Protein AF-A0A699YE70-F1 (afdb_monomer_lite)

pLDDT: mean 82.13, std 14.35, range [37.75, 98.44]

Radius of gyration: 39.18 Å; chains: 1; bounding box: 111×72×88 Å

Structure (mmCIF, N/CA/C/O backbone):
data_AF-A0A699YE70-F1
#
_entry.id   AF-A0A699YE70-F1
#
loop_
_atom_site.group_PDB
_atom_site.id
_atom_site.type_symbol
_atom_site.label_atom_id
_atom_site.label_alt_id
_atom_site.label_comp_id
_atom_site.label_asym_id
_atom_site.label_entity_id
_atom_site.label_seq_id
_atom_site.pdbx_PDB_ins_code
_atom_site.Cartn_x
_atom_site.Cartn_y
_atom_site.Cartn_z
_atom_site.occupancy
_atom_site.B_iso_or_equiv
_atom_site.auth_seq_id
_atom_site.auth_comp_id
_atom_site.auth_asym_id
_atom_site.auth_atom_id
_atom_site.pdbx_PDB_model_num
ATOM 1 N N . CYS A 1 1 ? 10.194 4.998 6.316 1.00 76.06 1 CYS A N 1
ATOM 2 C CA . CYS A 1 1 ? 10.344 4.091 5.157 1.00 76.06 1 CYS A CA 1
ATOM 3 C C . CYS A 1 1 ? 9.082 3.285 4.903 1.00 76.06 1 CYS A C 1
ATOM 5 O O . CYS A 1 1 ? 8.498 3.491 3.852 1.00 76.06 1 CYS A O 1
ATOM 7 N N . LYS A 1 2 ? 8.664 2.368 5.799 1.00 87.62 2 LYS A N 1
ATOM 8 C CA . LYS A 1 2 ? 7.481 1.516 5.545 1.00 87.62 2 LYS A CA 1
ATOM 9 C C . LYS A 1 2 ? 6.298 1.712 6.504 1.00 87.62 2 LYS A C 1
ATOM 11 O O . LYS A 1 2 ? 5.206 1.235 6.221 1.00 87.62 2 LYS A O 1
ATOM 16 N N . ILE A 1 3 ? 6.497 2.424 7.616 1.00 90.00 3 ILE A N 1
ATOM 17 C CA . ILE A 1 3 ? 5.502 2.511 8.696 1.00 90.00 3 ILE A CA 1
ATOM 18 C C . ILE A 1 3 ? 4.181 3.150 8.253 1.00 90.00 3 ILE A C 1
ATOM 20 O O . ILE A 1 3 ? 3.127 2.697 8.681 1.00 90.00 3 ILE A O 1
ATOM 24 N N . SER A 1 4 ? 4.210 4.123 7.340 1.00 91.75 4 SER A N 1
ATOM 25 C CA . SER A 1 4 ? 2.994 4.717 6.773 1.00 91.75 4 SER A CA 1
ATOM 26 C C . SER A 1 4 ? 2.100 3.694 6.075 1.00 91.75 4 SER A C 1
ATOM 28 O O . SER A 1 4 ? 0.884 3.744 6.226 1.00 91.75 4 SER A O 1
ATOM 30 N N . PHE A 1 5 ? 2.682 2.729 5.364 1.00 91.38 5 PHE A N 1
ATOM 31 C CA . PHE A 1 5 ? 1.918 1.662 4.719 1.00 91.38 5 PHE A CA 1
ATOM 32 C C . PHE A 1 5 ? 1.355 0.663 5.724 1.00 91.38 5 PHE A C 1
ATOM 34 O O . PHE A 1 5 ? 0.289 0.107 5.489 1.00 91.38 5 PHE A O 1
ATOM 41 N N . TYR A 1 6 ? 2.039 0.445 6.849 1.00 92.56 6 TYR A N 1
ATOM 42 C CA . TYR A 1 6 ? 1.525 -0.412 7.919 1.00 92.56 6 TYR A CA 1
ATOM 43 C C . TYR A 1 6 ? 0.351 0.258 8.630 1.00 92.56 6 TYR A C 1
ATOM 45 O O . TYR A 1 6 ? -0.670 -0.389 8.844 1.00 92.56 6 TYR A O 1
ATOM 53 N N . VAL A 1 7 ? 0.452 1.564 8.907 1.00 95.38 7 VAL A N 1
ATOM 54 C CA . VAL A 1 7 ? -0.674 2.369 9.405 1.00 95.38 7 VAL A CA 1
ATOM 55 C C . VAL A 1 7 ? -1.854 2.267 8.436 1.00 95.38 7 VAL A C 1
ATOM 57 O O . VAL A 1 7 ? -2.940 1.877 8.852 1.00 95.38 7 VAL A O 1
ATOM 60 N N . ALA A 1 8 ? -1.631 2.533 7.145 1.00 95.19 8 ALA A N 1
ATOM 61 C CA . ALA A 1 8 ? -2.678 2.481 6.126 1.00 95.19 8 ALA A CA 1
ATOM 62 C C . ALA A 1 8 ? -3.314 1.086 6.003 1.00 95.19 8 ALA A C 1
ATOM 64 O O . ALA A 1 8 ? -4.534 0.953 6.044 1.00 95.19 8 ALA A O 1
ATOM 65 N N . GLY A 1 9 ? -2.492 0.038 5.901 1.00 95.06 9 GLY A N 1
ATOM 66 C CA . GLY A 1 9 ? -2.957 -1.334 5.721 1.00 95.06 9 GLY A CA 1
ATOM 67 C C . GLY A 1 9 ? -3.765 -1.858 6.903 1.00 95.06 9 GLY A C 1
ATOM 68 O O . GLY A 1 9 ? -4.794 -2.497 6.699 1.00 95.06 9 GLY A O 1
ATOM 69 N N . ILE A 1 10 ? -3.353 -1.552 8.138 1.00 96.44 10 ILE A N 1
ATOM 70 C CA . ILE A 1 10 ? -4.120 -1.937 9.330 1.00 96.44 10 ILE A CA 1
ATOM 71 C C . ILE A 1 10 ? -5.417 -1.117 9.396 1.00 96.44 10 ILE A C 1
ATOM 73 O O . ILE A 1 10 ? -6.496 -1.689 9.574 1.00 96.44 10 ILE A O 1
ATOM 77 N N . ALA A 1 11 ? -5.334 0.204 9.195 1.00 97.75 11 ALA A N 1
ATOM 78 C CA . ALA A 1 11 ? -6.482 1.110 9.249 1.00 97.75 11 ALA A CA 1
ATOM 79 C C . ALA A 1 11 ? -7.559 0.790 8.207 1.00 97.75 11 ALA A C 1
ATOM 81 O O . ALA A 1 11 ? -8.747 0.931 8.502 1.00 97.75 11 ALA A O 1
ATOM 82 N N . ALA A 1 12 ? -7.173 0.299 7.026 1.00 97.44 12 ALA A N 1
ATOM 83 C CA . ALA A 1 12 ? -8.105 -0.091 5.972 1.00 97.44 12 ALA A CA 1
ATOM 84 C C . ALA A 1 12 ? -9.177 -1.063 6.484 1.00 97.44 12 ALA A C 1
ATOM 86 O O . ALA A 1 12 ? -10.361 -0.871 6.210 1.00 97.44 12 ALA A O 1
ATOM 87 N N . SER A 1 13 ? -8.788 -2.053 7.296 1.00 96.94 13 SER A N 1
ATOM 88 C CA . SER A 1 13 ? -9.715 -3.048 7.854 1.00 96.94 13 SER A CA 1
ATOM 89 C C . SER A 1 13 ? -10.707 -2.482 8.879 1.00 96.94 13 SER A C 1
ATOM 91 O O . SER A 1 13 ? -11.765 -3.073 9.089 1.00 96.94 13 SER A O 1
ATOM 93 N N . TYR A 1 14 ? -10.406 -1.337 9.493 1.00 98.25 14 TYR A N 1
ATOM 94 C CA . TYR A 1 14 ? -11.328 -0.640 10.390 1.00 98.25 14 TYR A CA 1
ATOM 95 C C . TYR A 1 14 ? -12.217 0.356 9.639 1.00 98.25 14 TYR A C 1
ATOM 97 O O . TYR A 1 14 ? -13.353 0.578 10.036 1.00 98.25 14 TYR A O 1
ATOM 105 N N . ILE A 1 15 ? -11.722 0.973 8.567 1.00 98.00 15 ILE A N 1
ATOM 106 C CA . ILE A 1 15 ? -12.376 2.131 7.938 1.00 98.00 15 ILE A CA 1
ATOM 107 C C . ILE A 1 15 ? -13.206 1.749 6.707 1.00 98.00 15 ILE A C 1
ATOM 109 O O . ILE A 1 15 ? -14.295 2.293 6.507 1.00 98.00 15 ILE A O 1
ATOM 113 N N . GLN A 1 16 ? -12.705 0.835 5.872 1.00 97.12 16 GLN A N 1
ATOM 114 C CA . GLN A 1 16 ? -13.367 0.440 4.632 1.00 97.12 16 GLN A CA 1
ATOM 115 C C . GLN A 1 16 ? -14.103 -0.886 4.830 1.00 97.12 16 GLN A C 1
ATOM 117 O O . GLN A 1 16 ? -13.497 -1.956 4.895 1.00 97.12 16 GLN A O 1
ATOM 122 N N . ASN A 1 17 ? -15.423 -0.821 4.956 1.00 94.62 17 ASN A N 1
ATOM 123 C CA . ASN A 1 17 ? -16.267 -1.934 5.398 1.00 94.62 17 ASN A CA 1
ATOM 124 C C . ASN A 1 17 ? -17.318 -2.374 4.371 1.00 94.62 17 ASN A C 1
ATOM 126 O O . ASN A 1 17 ? -17.863 -3.469 4.498 1.00 94.62 17 ASN A O 1
ATOM 130 N N . ASN A 1 18 ? -17.610 -1.547 3.363 1.00 94.88 18 ASN A N 1
ATOM 131 C CA . ASN A 1 18 ? -18.699 -1.792 2.415 1.00 94.88 18 ASN A CA 1
ATOM 132 C C . ASN A 1 18 ? -18.259 -1.671 0.945 1.00 94.88 18 ASN A C 1
ATOM 134 O O . ASN A 1 18 ? -18.935 -1.083 0.106 1.00 94.88 18 ASN A O 1
ATOM 138 N N . GLY A 1 19 ? -17.083 -2.211 0.647 1.00 95.31 19 GLY A N 1
ATOM 139 C CA . GLY A 1 19 ? -16.536 -2.348 -0.694 1.00 95.31 19 GLY A CA 1
ATOM 140 C C . GLY A 1 19 ? -15.610 -1.190 -1.015 1.00 95.31 19 GLY A C 1
ATOM 141 O O . GLY A 1 19 ? -15.602 -0.177 -0.311 1.00 95.31 19 GLY A O 1
ATOM 142 N N . THR A 1 20 ? -14.853 -1.300 -2.102 1.00 95.56 20 THR A N 1
ATOM 143 C CA . THR A 1 20 ? -13.955 -0.222 -2.548 1.00 95.56 20 THR A CA 1
ATOM 144 C C . THR A 1 20 ? -14.685 1.116 -2.693 1.00 95.56 20 THR A C 1
ATOM 146 O O . THR A 1 20 ? -14.167 2.144 -2.266 1.00 95.56 20 THR A O 1
ATOM 149 N N . GLN A 1 21 ? -15.938 1.100 -3.160 1.00 95.06 21 GLN A N 1
ATOM 150 C CA . GLN A 1 21 ? -16.787 2.292 -3.300 1.00 95.06 21 GLN A CA 1
ATOM 151 C C . GLN A 1 21 ? -17.174 2.964 -1.974 1.00 95.06 21 GLN A C 1
ATOM 153 O O . GLN A 1 21 ? -17.641 4.106 -1.988 1.00 95.06 21 GLN A O 1
ATOM 158 N N . SER A 1 22 ? -17.009 2.295 -0.828 1.00 94.12 22 SER A N 1
ATOM 159 C CA . SER A 1 22 ? -17.195 2.939 0.477 1.00 94.12 22 SER A CA 1
ATOM 160 C C . SER A 1 22 ? -16.077 3.938 0.779 1.00 94.12 22 SER A C 1
ATOM 162 O O . SER A 1 22 ? -16.306 4.894 1.516 1.00 94.12 22 SER A O 1
ATOM 164 N N . GLY A 1 23 ? -14.907 3.788 0.155 1.00 94.31 23 GLY A N 1
ATOM 165 C CA . GLY A 1 23 ? -13.779 4.695 0.315 1.00 94.31 23 GLY A CA 1
ATOM 166 C C . GLY A 1 23 ? -13.020 4.499 1.630 1.00 94.31 23 GLY A C 1
ATOM 167 O O . GLY A 1 23 ? -13.593 4.165 2.668 1.00 94.31 23 GLY A O 1
ATOM 168 N N . PHE A 1 24 ? -11.706 4.712 1.562 1.00 95.62 24 PHE A N 1
ATOM 169 C CA . PHE A 1 24 ? -10.778 4.593 2.689 1.00 95.62 24 PHE A CA 1
ATOM 170 C C . PHE A 1 24 ? -10.252 5.947 3.191 1.00 95.62 24 PHE A C 1
ATOM 172 O O . PHE A 1 24 ? -10.213 6.185 4.391 1.00 95.62 24 PHE A O 1
ATOM 179 N N . TRP A 1 25 ? -9.848 6.839 2.284 1.00 94.69 25 TRP A N 1
ATOM 180 C CA . TRP A 1 25 ? -9.202 8.111 2.630 1.00 94.69 25 TRP A CA 1
ATOM 181 C C . TRP A 1 25 ? -10.166 9.182 3.142 1.00 94.69 25 TRP A C 1
ATOM 183 O O . TRP A 1 25 ? -9.886 9.837 4.148 1.00 94.69 25 TRP A O 1
ATOM 193 N N . PHE A 1 26 ? -11.303 9.342 2.466 1.00 94.69 26 PHE A N 1
ATOM 194 C CA . PHE A 1 26 ? -12.305 10.356 2.772 1.00 94.69 26 PHE A CA 1
ATOM 195 C C . PHE A 1 26 ? -13.699 9.767 2.723 1.00 94.69 26 PHE A C 1
ATOM 197 O O . PHE A 1 26 ? -13.937 8.750 2.076 1.00 94.69 26 PHE A O 1
ATOM 204 N N . ASP A 1 27 ? -14.628 10.435 3.391 1.00 95.12 27 ASP A N 1
ATOM 205 C CA . ASP A 1 27 ? -16.028 10.073 3.336 1.00 95.12 27 ASP A CA 1
ATOM 206 C C . ASP A 1 27 ? -16.628 10.580 2.012 1.00 95.12 27 ASP A C 1
ATOM 208 O O . ASP A 1 27 ? -16.791 11.798 1.848 1.00 95.12 27 ASP A O 1
ATOM 212 N N . PRO A 1 28 ? -16.931 9.684 1.050 1.00 92.69 28 PRO A N 1
ATOM 213 C CA . PRO A 1 28 ? -17.409 10.059 -0.277 1.00 92.69 28 PRO A CA 1
ATOM 214 C C . PRO A 1 28 ? -18.794 10.712 -0.253 1.00 92.69 28 PRO A C 1
ATOM 216 O O . PRO A 1 28 ? -19.180 11.301 -1.260 1.00 92.69 28 PRO A O 1
ATOM 219 N N . ASP A 1 29 ? -19.515 10.611 0.865 1.00 92.00 29 ASP A N 1
ATOM 220 C CA . ASP A 1 29 ? -20.853 11.171 1.066 1.00 92.00 29 ASP A CA 1
ATOM 221 C C . ASP A 1 29 ? -20.821 12.532 1.797 1.00 92.00 29 ASP A C 1
ATOM 223 O O . ASP A 1 29 ? -21.864 13.081 2.144 1.00 92.00 29 ASP A O 1
ATOM 227 N N . SER A 1 30 ? -19.629 13.110 2.009 1.00 88.69 30 SER A N 1
ATOM 228 C CA . SER A 1 30 ? -19.476 14.450 2.598 1.00 88.69 30 SER A CA 1
ATOM 229 C C . SER A 1 30 ? -20.045 15.548 1.692 1.00 88.69 30 SER A C 1
ATOM 231 O O . SER A 1 30 ? -19.664 15.659 0.522 1.00 88.69 30 SER A O 1
ATOM 233 N N . ASP A 1 31 ? -20.855 16.434 2.265 1.00 82.12 31 ASP A N 1
ATOM 234 C CA . ASP A 1 31 ? -21.483 17.586 1.604 1.00 82.12 31 ASP A CA 1
ATOM 235 C C . ASP A 1 31 ? -20.680 18.897 1.728 1.00 82.12 31 ASP A C 1
ATOM 237 O O . ASP A 1 31 ? -20.901 19.837 0.964 1.00 82.12 31 ASP A O 1
ATOM 241 N N . GLY A 1 32 ? -19.705 18.958 2.639 1.00 84.00 32 GLY A N 1
ATOM 242 C CA . GLY A 1 32 ? -18.845 20.128 2.838 1.00 84.00 32 GLY A CA 1
ATOM 243 C C . GLY A 1 32 ? -17.909 20.443 1.661 1.00 84.00 32 GLY A C 1
ATOM 244 O O . GLY A 1 32 ? -17.646 19.601 0.802 1.00 84.00 32 GLY A O 1
ATOM 245 N N . SER A 1 33 ? -17.338 21.655 1.651 1.00 83.94 33 SER A N 1
ATOM 246 C CA . SER A 1 33 ? -16.382 22.113 0.621 1.00 83.94 33 SER A CA 1
ATOM 247 C C . SER A 1 33 ? -15.099 21.281 0.538 1.00 83.94 33 SER A C 1
ATOM 249 O O . SER A 1 33 ? -14.391 21.350 -0.452 1.00 83.94 33 SER A O 1
ATOM 251 N N . PHE A 1 34 ? -14.785 20.495 1.563 1.00 90.06 34 PHE A N 1
ATOM 252 C CA . PHE A 1 34 ? -13.724 19.495 1.531 1.00 90.06 34 PHE A CA 1
ATOM 253 C C . PHE A 1 34 ? -14.308 18.167 1.988 1.00 90.06 34 PHE A C 1
ATOM 255 O O . PHE A 1 34 ? -15.175 18.138 2.864 1.00 90.06 34 PHE A O 1
ATOM 262 N N . MET A 1 35 ? -13.833 17.064 1.411 1.00 92.62 35 MET A N 1
ATOM 263 C CA . MET A 1 35 ? -14.271 15.749 1.860 1.00 92.62 35 MET A CA 1
ATOM 264 C C . MET A 1 35 ? -13.718 15.494 3.260 1.00 92.62 35 MET A C 1
ATOM 266 O O . MET A 1 35 ? -12.547 15.774 3.540 1.00 92.62 35 MET A O 1
ATOM 270 N N . ARG A 1 36 ? -14.559 14.968 4.151 1.00 94.50 36 ARG A N 1
ATOM 271 C CA . ARG A 1 36 ? -14.162 14.677 5.525 1.00 94.50 36 ARG A CA 1
ATOM 272 C C . ARG A 1 36 ? -13.133 13.540 5.534 1.00 94.50 36 ARG A C 1
ATOM 274 O O . ARG A 1 36 ? -13.439 12.472 5.002 1.00 94.50 36 ARG A O 1
ATOM 281 N N . PRO A 1 37 ? -11.941 13.724 6.126 1.00 95.12 37 PRO A N 1
ATOM 282 C CA . PRO A 1 37 ? -10.971 12.643 6.249 1.00 95.12 37 PRO A CA 1
ATOM 283 C C . PRO A 1 37 ? -11.511 11.478 7.086 1.00 95.12 37 PRO A C 1
ATOM 285 O O . PRO A 1 37 ? -12.115 11.682 8.137 1.00 95.12 37 PRO A O 1
ATOM 288 N N . LEU A 1 38 ? -11.274 10.247 6.632 1.00 96.81 38 LEU A N 1
ATOM 289 C CA . LEU A 1 38 ? -11.571 9.030 7.398 1.00 96.81 38 LEU A CA 1
ATOM 290 C C . LEU A 1 38 ? -10.335 8.483 8.118 1.00 96.81 38 LEU A C 1
ATOM 292 O O . LEU A 1 38 ? -10.464 7.807 9.134 1.00 96.81 38 LEU A O 1
ATOM 296 N N . VAL A 1 39 ? -9.135 8.806 7.639 1.00 95.81 39 VAL A N 1
ATOM 297 C CA . VAL A 1 39 ? -7.855 8.422 8.258 1.00 95.81 39 VAL A CA 1
ATOM 298 C C . VAL A 1 39 ? -7.287 9.537 9.150 1.00 95.81 39 VAL A C 1
ATOM 300 O O . VAL A 1 39 ? -6.106 9.877 9.079 1.00 95.81 39 VAL A O 1
ATOM 303 N N . GLY A 1 40 ? -8.146 10.125 9.984 1.00 94.38 40 GLY A N 1
ATOM 304 C CA . GLY A 1 40 ? -7.803 11.215 10.900 1.00 94.38 40 GLY A CA 1
ATOM 305 C C . GLY A 1 40 ? -8.384 11.028 12.303 1.00 94.38 40 GLY A C 1
ATOM 306 O O . GLY A 1 40 ? -8.217 9.953 12.877 1.00 94.38 40 GLY A O 1
ATOM 307 N N . ASN A 1 41 ? -9.023 12.039 12.903 1.00 96.50 41 ASN A N 1
ATOM 308 C CA . ASN A 1 41 ? -9.428 11.978 14.313 1.00 96.50 41 ASN A CA 1
ATOM 309 C C . ASN A 1 41 ? -10.695 11.153 14.551 1.00 96.50 41 ASN A C 1
ATOM 311 O O . ASN A 1 41 ? -11.814 11.664 14.590 1.00 96.50 41 ASN A O 1
ATOM 315 N N . ASN A 1 42 ? -10.504 9.853 14.756 1.00 97.44 42 ASN A N 1
ATOM 316 C CA . ASN A 1 42 ? -11.557 8.918 15.125 1.00 97.44 42 ASN A CA 1
ATOM 317 C C . ASN A 1 42 ? -11.008 7.723 15.915 1.00 97.44 42 ASN A C 1
ATOM 319 O O . ASN A 1 42 ? -9.795 7.539 16.060 1.00 97.44 42 ASN A O 1
ATOM 323 N N . GLU A 1 43 ? -11.916 6.901 16.440 1.00 98.06 43 GLU A N 1
ATOM 324 C CA . GLU A 1 43 ? -11.549 5.749 17.265 1.00 98.06 43 GLU A CA 1
ATOM 325 C C . GLU A 1 43 ? -10.763 4.685 16.484 1.00 98.06 43 GLU A C 1
ATOM 327 O O . GLU A 1 43 ? -9.845 4.094 17.042 1.00 98.06 43 GLU A O 1
ATOM 332 N N . ALA A 1 44 ? -11.025 4.503 15.183 1.00 98.19 44 ALA A N 1
ATOM 333 C CA . ALA A 1 44 ? -10.273 3.557 14.358 1.00 98.19 44 ALA A CA 1
ATOM 334 C C . ALA A 1 44 ? -8.783 3.922 14.283 1.00 98.19 44 ALA A C 1
ATOM 336 O O . ALA A 1 44 ? -7.926 3.095 14.593 1.00 98.19 44 ALA A O 1
ATOM 337 N N . MET A 1 45 ? -8.456 5.169 13.936 1.00 98.00 45 MET A N 1
ATOM 338 C CA . MET A 1 45 ? -7.061 5.616 13.864 1.00 98.00 45 MET A CA 1
ATOM 339 C C . MET A 1 45 ? -6.382 5.627 15.233 1.00 98.00 45 MET A C 1
ATOM 341 O O . MET A 1 45 ? -5.212 5.250 15.329 1.00 98.00 45 MET A O 1
ATOM 345 N N . ARG A 1 46 ? -7.111 5.975 16.304 1.00 96.81 46 ARG A N 1
ATOM 346 C CA . ARG A 1 46 ? -6.612 5.830 17.680 1.00 96.81 46 ARG A CA 1
ATOM 347 C C . ARG A 1 46 ? -6.214 4.383 17.969 1.00 96.81 46 ARG A C 1
ATOM 349 O O . ARG A 1 46 ? -5.107 4.148 18.445 1.00 96.81 46 ARG A O 1
ATOM 356 N N . THR A 1 47 ? -7.085 3.422 17.659 1.00 97.00 47 THR A N 1
ATOM 357 C CA . THR A 1 47 ? -6.826 1.990 17.861 1.00 97.00 47 THR A CA 1
ATOM 358 C C . THR A 1 47 ? -5.617 1.514 17.062 1.00 97.00 47 THR A C 1
ATOM 360 O O . THR A 1 47 ? -4.794 0.775 17.597 1.00 97.00 47 THR A O 1
ATOM 363 N N . VAL A 1 48 ? -5.457 1.960 15.812 1.00 97.19 48 VAL A N 1
ATOM 364 C CA . VAL A 1 48 ? -4.306 1.590 14.970 1.00 97.19 48 VAL A CA 1
ATOM 365 C C . VAL A 1 48 ? -2.994 2.136 15.526 1.00 97.19 48 VAL A C 1
ATOM 367 O O . VAL A 1 48 ? -2.021 1.390 15.642 1.00 97.19 48 VAL A O 1
ATOM 370 N N . LEU A 1 49 ? -2.954 3.421 15.887 1.00 96.12 49 LEU A N 1
ATOM 371 C CA . LEU A 1 49 ? -1.757 4.032 16.464 1.00 96.12 49 LEU A CA 1
ATOM 372 C C . LEU A 1 49 ? -1.405 3.391 17.811 1.00 96.12 49 LEU A C 1
ATOM 374 O O . LEU A 1 49 ? -0.237 3.078 18.039 1.00 96.12 49 LEU A O 1
ATOM 378 N N . GLN A 1 50 ? -2.402 3.119 18.659 1.00 94.62 50 GLN A N 1
ATOM 379 C CA . GLN A 1 50 ? -2.195 2.425 19.929 1.00 94.62 50 GLN A CA 1
ATOM 380 C C . GLN A 1 50 ? -1.647 1.008 19.721 1.00 94.62 50 GLN A C 1
ATOM 382 O O . GLN A 1 50 ? -0.654 0.646 20.344 1.00 94.62 50 GLN A O 1
ATOM 387 N N . LEU A 1 51 ? -2.224 0.232 18.796 1.00 94.31 51 LEU A N 1
ATOM 388 C CA . LEU A 1 51 ? -1.740 -1.110 18.466 1.00 94.31 51 LEU A CA 1
ATOM 389 C C . LEU A 1 51 ? -0.270 -1.083 18.032 1.00 94.31 51 LEU A C 1
ATOM 391 O O . LEU A 1 51 ? 0.523 -1.919 18.459 1.00 94.31 51 LEU A O 1
ATOM 395 N N . LEU A 1 52 ? 0.109 -0.124 17.187 1.00 92.38 52 LEU A N 1
ATOM 396 C CA . LEU A 1 52 ? 1.491 0.006 16.738 1.00 92.38 52 LEU A CA 1
ATOM 397 C C . LEU A 1 52 ? 2.432 0.405 17.882 1.00 92.38 52 LEU A C 1
ATOM 399 O O . LEU A 1 52 ? 3.532 -0.139 17.948 1.00 92.38 52 LEU A O 1
ATOM 403 N N . VAL A 1 53 ? 2.006 1.287 18.793 1.00 91.06 53 VAL A N 1
ATOM 404 C CA . VAL A 1 53 ? 2.753 1.627 20.018 1.00 91.06 53 VAL A CA 1
ATOM 405 C C . VAL A 1 53 ? 2.938 0.400 20.911 1.00 91.06 53 VAL A C 1
ATOM 407 O O . VAL A 1 53 ? 4.046 0.152 21.384 1.00 91.06 53 VAL A O 1
ATOM 410 N N . ASP A 1 54 ? 1.899 -0.408 21.102 1.00 91.62 54 ASP A N 1
ATOM 411 C CA . ASP A 1 54 ? 1.975 -1.622 21.918 1.00 91.62 54 ASP A CA 1
ATOM 412 C C . ASP A 1 54 ? 2.925 -2.652 21.292 1.00 91.62 54 ASP A C 1
ATOM 414 O O . ASP A 1 54 ? 3.730 -3.282 21.986 1.00 91.62 54 ASP A O 1
ATOM 418 N N . LEU A 1 55 ? 2.895 -2.775 19.961 1.00 90.12 55 LEU A N 1
ATOM 419 C CA . LEU A 1 55 ? 3.784 -3.661 19.217 1.00 90.12 55 LEU A CA 1
ATOM 420 C C . LEU A 1 55 ? 5.254 -3.226 19.279 1.00 90.12 55 LEU A C 1
ATOM 422 O O . LEU A 1 55 ? 6.116 -4.100 19.191 1.00 90.12 55 LEU A O 1
ATOM 426 N N . GLN A 1 56 ? 5.572 -1.940 19.499 1.00 87.69 56 GLN A N 1
ATOM 427 C CA . GLN A 1 56 ? 6.964 -1.475 19.643 1.00 87.69 56 GLN A CA 1
ATOM 428 C C . GLN A 1 56 ? 7.729 -2.240 20.730 1.00 87.69 56 GLN A C 1
ATOM 430 O O . GLN A 1 56 ? 8.934 -2.430 20.596 1.00 87.69 56 GLN A O 1
ATOM 435 N N . ALA A 1 57 ? 7.047 -2.726 21.774 1.00 86.94 57 ALA A N 1
ATOM 436 C CA . ALA A 1 57 ? 7.671 -3.518 22.835 1.00 86.94 57 ALA A CA 1
ATOM 437 C C . ALA A 1 57 ? 8.224 -4.875 22.353 1.00 86.94 57 ALA A C 1
ATOM 439 O O . ALA A 1 57 ? 9.071 -5.462 23.023 1.00 86.94 57 ALA A O 1
ATOM 440 N N . PHE A 1 58 ? 7.745 -5.369 21.209 1.00 88.94 58 PHE A N 1
ATOM 441 C CA . PHE A 1 58 ? 8.132 -6.651 20.616 1.00 88.94 58 PHE A CA 1
ATOM 442 C C . PHE A 1 58 ? 8.918 -6.489 19.309 1.00 88.94 58 PHE A C 1
ATOM 444 O O . PHE A 1 58 ? 9.442 -7.471 18.778 1.00 88.94 58 PHE A O 1
ATOM 451 N N . MET A 1 59 ? 8.987 -5.270 18.768 1.00 87.62 59 MET A N 1
ATOM 452 C CA . MET A 1 59 ? 9.733 -4.986 17.549 1.00 87.62 59 MET A CA 1
ATOM 453 C C . MET A 1 59 ? 11.238 -4.899 17.839 1.00 87.62 59 MET A C 1
ATOM 455 O O . MET A 1 59 ? 11.640 -4.388 18.887 1.00 87.62 59 MET A O 1
ATOM 459 N N . PRO A 1 60 ? 12.098 -5.342 16.906 1.00 87.31 60 PRO A N 1
ATOM 460 C CA . PRO A 1 60 ? 13.520 -5.028 16.964 1.00 87.31 60 PRO A CA 1
ATOM 461 C C . PRO A 1 60 ? 13.754 -3.509 17.016 1.00 87.31 60 PRO A C 1
ATOM 463 O O . PRO A 1 60 ? 13.034 -2.739 16.381 1.00 87.31 60 PRO A O 1
ATOM 466 N N . SER A 1 61 ? 14.780 -3.075 17.753 1.00 82.44 61 SER A N 1
ATOM 467 C CA . SER A 1 61 ? 15.137 -1.653 17.878 1.00 82.44 61 SER A CA 1
ATOM 468 C C . SER A 1 61 ? 15.740 -1.069 16.596 1.00 82.44 61 SER A C 1
ATOM 470 O O . SER A 1 61 ? 15.602 0.127 16.327 1.00 82.44 61 SER A O 1
ATOM 472 N N . GLU A 1 62 ? 16.407 -1.906 15.801 1.00 84.62 62 GLU A N 1
ATOM 473 C CA . GLU A 1 62 ? 16.989 -1.523 14.519 1.00 84.62 62 GLU A CA 1
ATOM 474 C C . GLU A 1 62 ? 15.895 -1.226 13.492 1.00 84.62 62 GLU A C 1
ATOM 476 O O . GLU A 1 62 ? 14.962 -1.997 13.285 1.00 84.62 62 GLU A O 1
ATOM 481 N N . ARG A 1 63 ? 16.024 -0.090 12.808 1.00 83.38 63 ARG A N 1
ATOM 482 C CA . ARG A 1 63 ? 15.135 0.278 11.705 1.00 83.38 63 ARG A CA 1
ATOM 483 C C . ARG A 1 63 ? 15.799 -0.108 10.395 1.00 83.38 63 ARG A C 1
ATOM 485 O O . ARG A 1 63 ? 16.977 0.166 10.194 1.00 83.38 63 ARG A O 1
ATOM 492 N N . THR A 1 64 ? 15.029 -0.676 9.475 1.00 84.88 64 THR A N 1
ATOM 493 C CA . THR A 1 64 ? 15.520 -1.030 8.141 1.00 84.88 64 THR A CA 1
ATOM 494 C C . THR A 1 64 ? 14.518 -0.668 7.053 1.00 84.88 64 THR A C 1
ATOM 496 O O . THR A 1 64 ? 13.305 -0.654 7.268 1.00 84.88 64 THR A O 1
ATOM 499 N N . CYS A 1 65 ? 15.052 -0.362 5.874 1.00 83.75 65 CYS A N 1
ATOM 500 C CA . CYS A 1 65 ? 14.294 -0.150 4.644 1.00 83.75 65 CYS A CA 1
ATOM 501 C C . CYS A 1 65 ? 14.594 -1.246 3.605 1.00 83.75 65 CYS A C 1
ATOM 503 O O . CYS A 1 65 ? 14.153 -1.139 2.466 1.00 83.75 65 CYS A O 1
ATOM 505 N N . SER A 1 66 ? 15.336 -2.292 3.990 1.00 85.56 66 SER A N 1
ATOM 506 C CA . SER A 1 66 ? 15.687 -3.432 3.138 1.00 85.56 66 SER A CA 1
ATOM 507 C C . SER A 1 66 ? 14.467 -4.292 2.779 1.00 85.56 66 SER A C 1
ATOM 509 O O . SER A 1 66 ? 13.384 -4.139 3.349 1.00 85.56 66 SER A O 1
ATOM 511 N N . ASN A 1 67 ? 14.652 -5.244 1.858 1.00 82.56 67 ASN A N 1
ATOM 512 C CA . ASN A 1 67 ? 13.608 -6.186 1.430 1.00 82.56 67 ASN A CA 1
ATOM 513 C C . ASN A 1 67 ? 13.032 -7.032 2.575 1.00 82.56 67 ASN A C 1
ATOM 515 O O . ASN A 1 67 ? 11.906 -7.488 2.457 1.00 82.56 67 ASN A O 1
ATOM 519 N N . GLY A 1 68 ? 13.755 -7.198 3.683 1.00 87.81 68 GLY A N 1
ATOM 520 C CA . GLY A 1 68 ? 13.229 -7.770 4.916 1.00 87.81 68 GLY A CA 1
ATOM 521 C C . GLY A 1 68 ? 14.073 -7.396 6.125 1.00 87.81 68 GLY A C 1
ATOM 522 O O . GLY A 1 68 ? 15.241 -7.026 5.992 1.00 87.81 68 GLY A O 1
ATOM 523 N N . HIS A 1 69 ? 13.477 -7.479 7.314 1.00 91.50 69 HIS A N 1
ATOM 524 C CA . HIS A 1 69 ? 14.188 -7.175 8.550 1.00 91.50 69 HIS A CA 1
ATOM 525 C C . HIS A 1 69 ? 15.243 -8.258 8.855 1.00 91.50 69 HIS A C 1
ATOM 527 O O . HIS A 1 69 ? 14.873 -9.434 8.936 1.00 91.50 69 HIS A O 1
ATOM 533 N N . PRO A 1 70 ? 16.521 -7.908 9.113 1.00 91.94 70 PRO A N 1
ATOM 534 C CA . PRO A 1 70 ? 17.579 -8.890 9.371 1.00 91.94 70 PRO A CA 1
ATOM 535 C C . PRO A 1 70 ? 17.244 -9.884 10.490 1.00 91.94 70 PRO A C 1
ATOM 537 O O . PRO A 1 70 ? 17.445 -11.083 10.335 1.00 91.94 70 PRO A O 1
ATOM 540 N N . ALA A 1 71 ? 16.655 -9.413 11.596 1.00 92.88 71 ALA A N 1
ATOM 541 C CA . ALA A 1 71 ? 16.209 -10.286 12.688 1.00 92.88 71 ALA A CA 1
ATOM 542 C C . ALA A 1 71 ? 15.162 -11.341 12.262 1.00 92.88 71 ALA A C 1
ATOM 544 O O . ALA A 1 71 ? 15.232 -12.479 12.724 1.00 92.88 71 ALA A O 1
ATOM 545 N N . PHE A 1 72 ? 14.232 -11.001 11.360 1.00 93.94 72 PHE A N 1
ATOM 546 C CA . PHE A 1 72 ? 13.249 -11.957 10.840 1.00 93.94 72 PHE A CA 1
ATOM 547 C C . PHE A 1 72 ? 13.911 -12.975 9.905 1.00 93.94 72 PHE A C 1
ATOM 549 O O . PHE A 1 72 ? 13.762 -14.176 10.105 1.00 93.94 72 PHE A O 1
ATOM 556 N N . LEU A 1 73 ? 14.732 -12.506 8.960 1.00 93.12 73 LEU A N 1
ATOM 557 C CA . LEU A 1 73 ? 15.477 -13.366 8.028 1.00 93.12 73 LEU A CA 1
ATOM 558 C C . LEU A 1 73 ? 16.485 -14.289 8.740 1.00 93.12 73 LEU A C 1
ATOM 560 O O . LEU A 1 73 ? 16.798 -15.373 8.252 1.00 93.12 73 LEU A O 1
ATOM 564 N N . ALA A 1 74 ? 16.969 -13.887 9.918 1.00 93.88 74 ALA A N 1
ATOM 565 C CA . ALA A 1 74 ? 17.811 -14.706 10.786 1.00 93.88 74 ALA A CA 1
ATOM 566 C C . ALA A 1 74 ? 17.029 -15.747 11.614 1.00 93.88 74 ALA A C 1
ATOM 568 O O . ALA A 1 74 ? 17.658 -16.524 12.333 1.00 93.88 74 ALA A O 1
ATOM 569 N N . GLY A 1 75 ? 15.691 -15.759 11.549 1.00 93.12 75 GLY A N 1
ATOM 570 C CA . GLY A 1 75 ? 14.827 -16.656 12.322 1.00 93.12 75 GLY A CA 1
ATOM 571 C C . GLY A 1 75 ? 14.636 -16.253 13.789 1.00 93.12 75 GLY A C 1
ATOM 572 O O . GLY A 1 75 ? 14.237 -17.083 14.599 1.00 93.12 75 GLY A O 1
ATOM 573 N N . LYS A 1 76 ? 14.934 -14.999 14.162 1.00 93.00 76 LYS A N 1
ATOM 574 C CA . LYS A 1 76 ? 14.801 -14.500 15.548 1.00 93.00 76 LYS A CA 1
ATOM 575 C C . LYS A 1 76 ? 13.422 -13.910 15.856 1.00 93.00 76 LYS A C 1
ATOM 577 O O . LYS A 1 76 ? 13.095 -13.717 17.023 1.00 93.00 76 LYS A O 1
ATOM 582 N N . CYS A 1 77 ? 12.627 -13.603 14.831 1.00 91.88 77 CYS A N 1
ATOM 583 C CA . CYS A 1 77 ? 11.281 -13.048 14.972 1.00 91.88 77 CYS A CA 1
ATOM 584 C C . CYS A 1 77 ? 10.249 -14.018 14.389 1.00 91.88 77 CYS A C 1
ATOM 586 O O . CYS A 1 77 ? 10.452 -14.542 13.298 1.00 91.88 77 CYS A O 1
ATOM 588 N N . LEU A 1 78 ? 9.130 -14.212 15.095 1.00 89.88 78 LEU A N 1
ATOM 589 C CA . LEU A 1 78 ? 8.058 -15.126 14.683 1.00 89.88 78 LEU A CA 1
ATOM 590 C C . LEU A 1 78 ? 7.278 -14.627 13.455 1.00 89.88 78 LEU A C 1
ATOM 592 O O . LEU A 1 78 ? 6.821 -15.425 12.646 1.00 89.88 78 LEU A O 1
ATOM 596 N N . MET A 1 79 ? 7.094 -13.312 13.333 1.00 91.62 79 MET A N 1
ATOM 597 C CA . MET A 1 79 ? 6.230 -12.698 12.326 1.00 91.62 79 MET A CA 1
ATOM 598 C C . MET A 1 79 ? 6.847 -11.398 11.814 1.00 91.62 79 MET A C 1
ATOM 600 O O . MET A 1 79 ? 7.531 -10.689 12.554 1.00 91.62 79 MET A O 1
ATOM 604 N N . THR A 1 80 ? 6.560 -11.067 10.557 1.00 91.50 80 THR A N 1
ATOM 605 C CA . THR A 1 80 ? 6.799 -9.746 9.978 1.00 91.50 80 THR A CA 1
ATOM 606 C C . THR A 1 80 ? 5.595 -9.320 9.140 1.00 91.50 80 THR A C 1
ATOM 608 O O . THR A 1 80 ? 4.864 -10.166 8.627 1.00 91.50 80 THR A O 1
ATOM 611 N N . ILE A 1 81 ? 5.383 -8.011 9.028 1.00 90.12 81 ILE A N 1
ATOM 612 C CA . ILE A 1 81 ? 4.434 -7.402 8.095 1.00 90.12 81 ILE A CA 1
ATOM 613 C C . ILE A 1 81 ? 5.291 -6.599 7.130 1.00 90.12 81 ILE A C 1
ATOM 615 O O . ILE A 1 81 ? 5.973 -5.668 7.554 1.00 90.12 81 ILE A O 1
ATOM 619 N N . ASP A 1 82 ? 5.310 -6.995 5.863 1.00 89.38 82 ASP A N 1
ATOM 620 C CA . ASP A 1 82 ? 6.143 -6.370 4.842 1.00 89.38 82 ASP A CA 1
ATOM 621 C C . ASP A 1 82 ? 5.628 -6.747 3.435 1.00 89.38 82 ASP A C 1
ATOM 623 O O . ASP A 1 82 ? 4.608 -7.417 3.278 1.00 89.38 82 ASP A O 1
ATOM 627 N N . TRP A 1 83 ? 6.339 -6.286 2.415 1.00 86.56 83 TRP A N 1
ATOM 628 C CA . TRP A 1 83 ? 6.046 -6.417 0.995 1.00 86.56 83 TRP A CA 1
ATOM 629 C C . TRP A 1 83 ? 6.562 -7.755 0.442 1.00 86.56 83 TRP A C 1
ATOM 631 O O . TRP A 1 83 ? 7.238 -8.522 1.137 1.00 86.56 83 TRP A O 1
ATOM 641 N N . GLY A 1 84 ? 6.324 -8.017 -0.849 1.00 86.38 84 GLY A N 1
ATOM 642 C CA . GLY A 1 84 ? 6.795 -9.235 -1.521 1.00 86.38 84 GLY A CA 1
ATOM 643 C C . GLY A 1 84 ? 8.316 -9.430 -1.503 1.00 86.38 84 GLY A C 1
ATOM 644 O O . GLY A 1 84 ? 8.800 -10.558 -1.601 1.00 86.38 84 GLY A O 1
ATOM 645 N N . GLY A 1 85 ? 9.079 -8.358 -1.270 1.00 87.81 85 GLY A N 1
ATOM 646 C CA . GLY A 1 85 ? 10.526 -8.418 -1.068 1.00 87.81 85 GLY A CA 1
ATOM 647 C C . GLY A 1 85 ? 10.962 -9.380 0.045 1.00 87.81 85 GLY A C 1
ATOM 648 O O . GLY A 1 85 ? 12.007 -10.011 -0.105 1.00 87.81 85 GLY A O 1
ATOM 649 N N . VAL A 1 86 ? 10.169 -9.565 1.112 1.00 90.38 86 VAL A N 1
ATOM 650 C CA . VAL A 1 86 ? 10.519 -10.508 2.194 1.00 90.38 86 VAL A CA 1
ATOM 651 C C . VAL A 1 86 ? 10.473 -11.946 1.706 1.00 90.38 86 VAL A C 1
ATOM 653 O O . VAL A 1 86 ? 11.373 -12.716 2.027 1.00 90.38 86 VAL A O 1
ATOM 656 N N . PHE A 1 87 ? 9.459 -12.305 0.914 1.00 92.19 87 PHE A N 1
ATOM 657 C CA . PHE A 1 87 ? 9.349 -13.641 0.327 1.00 92.19 87 PHE A CA 1
ATOM 658 C C . PHE A 1 87 ? 10.579 -13.959 -0.530 1.00 92.19 87 PHE A C 1
ATOM 660 O O . PHE A 1 87 ? 11.158 -15.037 -0.408 1.00 92.19 87 PHE A O 1
ATOM 667 N N . ARG A 1 88 ? 11.042 -12.987 -1.326 1.00 89.56 88 ARG A N 1
ATOM 668 C CA . ARG A 1 88 ? 12.265 -13.139 -2.123 1.00 89.56 88 ARG A CA 1
ATOM 669 C C . ARG A 1 88 ? 13.516 -13.229 -1.258 1.00 89.56 88 ARG A C 1
ATOM 671 O O . ARG A 1 88 ? 14.286 -14.171 -1.408 1.00 89.56 88 ARG A O 1
ATOM 678 N N . ALA A 1 89 ? 13.686 -12.311 -0.311 1.00 90.00 89 ALA A N 1
ATOM 679 C CA . ALA A 1 89 ? 14.836 -12.293 0.591 1.00 90.00 89 ALA A CA 1
ATOM 680 C C . ALA A 1 89 ? 14.928 -13.550 1.477 1.00 90.00 89 ALA A C 1
ATOM 682 O O . ALA A 1 89 ? 16.024 -13.933 1.887 1.00 90.00 89 ALA A O 1
ATOM 683 N N . ALA A 1 90 ? 13.799 -14.210 1.759 1.00 91.69 90 ALA A N 1
ATOM 684 C CA . ALA A 1 90 ? 13.771 -15.441 2.536 1.00 91.69 90 ALA A CA 1
ATOM 685 C C . ALA A 1 90 ? 14.517 -16.595 1.847 1.00 91.69 90 ALA A C 1
ATOM 687 O O . ALA A 1 90 ? 15.104 -17.421 2.551 1.00 91.69 90 ALA A O 1
ATOM 688 N N . LEU A 1 91 ? 14.566 -16.618 0.506 1.00 90.56 91 LEU A N 1
ATOM 689 C CA . LEU A 1 91 ? 15.192 -17.689 -0.277 1.00 90.56 91 LEU A CA 1
ATOM 690 C C . LEU A 1 91 ? 16.671 -17.905 0.078 1.00 90.56 91 LEU A C 1
ATOM 692 O O . LEU A 1 91 ? 17.136 -19.038 0.130 1.00 90.56 91 LEU A O 1
ATOM 696 N N . THR A 1 92 ? 17.405 -16.832 0.372 1.00 90.12 92 THR A N 1
ATOM 697 C CA . THR A 1 92 ? 18.840 -16.879 0.705 1.00 90.12 92 THR A CA 1
ATOM 698 C C . THR A 1 92 ? 19.109 -16.625 2.190 1.00 90.12 92 THR A C 1
ATOM 700 O O . THR A 1 92 ? 20.180 -16.148 2.558 1.00 90.12 92 THR A O 1
ATOM 703 N N . SER A 1 93 ? 18.124 -16.887 3.053 1.00 92.31 93 SER A N 1
ATOM 704 C CA . SER A 1 93 ? 18.181 -16.589 4.490 1.00 92.31 93 SER A CA 1
ATOM 705 C C . SER A 1 93 ? 18.183 -17.846 5.371 1.00 92.31 93 SER A C 1
ATOM 707 O O . SER A 1 93 ? 18.100 -18.972 4.876 1.00 92.31 93 SER A O 1
ATOM 709 N N . ASN A 1 94 ? 18.213 -17.668 6.698 1.00 93.31 94 ASN A N 1
ATOM 710 C CA . ASN A 1 94 ? 18.154 -18.781 7.655 1.00 93.31 94 ASN A CA 1
ATOM 711 C C . ASN A 1 94 ? 16.778 -19.467 7.698 1.00 93.31 94 ASN A C 1
ATOM 713 O O . ASN A 1 94 ? 16.671 -20.574 8.223 1.00 93.31 94 ASN A O 1
ATOM 717 N N . ILE A 1 95 ? 15.738 -18.827 7.154 1.00 92.12 95 ILE A N 1
ATOM 718 C CA . ILE A 1 95 ? 14.367 -19.355 7.080 1.00 92.12 95 ILE A CA 1
ATOM 719 C C . ILE A 1 95 ? 14.021 -19.900 5.683 1.00 92.12 95 ILE A C 1
ATOM 721 O O . ILE A 1 95 ? 12.852 -20.061 5.352 1.00 92.12 95 ILE A O 1
ATOM 725 N N . SER A 1 96 ? 15.035 -20.193 4.863 1.00 90.94 96 SER A N 1
ATOM 726 C CA . SER A 1 96 ? 14.895 -20.692 3.484 1.00 90.94 96 SER A CA 1
ATOM 727 C C . SER A 1 96 ? 14.412 -22.141 3.371 1.00 90.94 96 SER A C 1
ATOM 729 O O . SER A 1 96 ? 14.050 -22.580 2.280 1.00 90.94 96 SER A O 1
ATOM 731 N N . ARG A 1 97 ? 14.416 -22.920 4.464 1.00 88.81 97 ARG A N 1
ATOM 732 C CA . ARG A 1 97 ? 14.038 -24.339 4.393 1.00 88.81 97 ARG A CA 1
ATOM 733 C C . ARG A 1 97 ? 12.529 -24.486 4.142 1.00 88.81 97 ARG A C 1
ATOM 735 O O . ARG A 1 97 ? 11.748 -23.754 4.758 1.00 88.81 97 ARG A O 1
ATOM 742 N N . PRO A 1 98 ? 12.107 -25.471 3.327 1.00 86.44 98 PRO A N 1
ATOM 743 C CA . PRO A 1 98 ? 10.695 -25.771 3.114 1.00 86.44 98 PRO A CA 1
ATOM 744 C C . PRO A 1 98 ? 9.913 -25.882 4.427 1.00 86.44 98 PRO A C 1
ATOM 746 O O . PRO A 1 98 ? 10.346 -26.547 5.370 1.00 86.44 98 PRO A O 1
ATOM 749 N N . GLY A 1 99 ? 8.766 -25.207 4.489 1.00 84.19 99 GLY A N 1
ATOM 750 C CA . GLY A 1 99 ? 7.884 -25.204 5.658 1.00 84.19 99 GLY A CA 1
ATOM 751 C C . GLY A 1 99 ? 8.293 -24.277 6.811 1.00 84.19 99 GLY A C 1
ATOM 752 O O . GLY A 1 99 ? 7.559 -24.214 7.794 1.00 84.19 99 GLY A O 1
ATOM 753 N N . MET A 1 100 ? 9.411 -23.543 6.722 1.00 89.50 100 MET A N 1
ATOM 754 C CA . MET A 1 100 ? 9.786 -22.555 7.750 1.00 89.50 100 MET A CA 1
ATOM 755 C C . MET A 1 100 ? 9.063 -21.211 7.607 1.00 89.50 100 MET A C 1
ATOM 757 O O . MET A 1 100 ? 8.910 -20.504 8.602 1.00 89.50 100 MET A O 1
ATOM 761 N N . LEU A 1 101 ? 8.625 -20.852 6.397 1.00 91.31 101 LEU A N 1
ATOM 762 C CA . LEU A 1 101 ? 7.923 -19.601 6.117 1.00 91.31 101 LEU A CA 1
ATOM 763 C C . LEU A 1 101 ? 6.445 -19.875 5.815 1.00 91.31 101 LEU A C 1
ATOM 765 O O . LEU A 1 101 ? 6.115 -20.671 4.940 1.00 91.31 101 LEU A O 1
ATOM 769 N N . GLY A 1 102 ? 5.563 -19.184 6.535 1.00 90.94 102 GLY A N 1
ATOM 770 C CA . GLY A 1 102 ? 4.136 -19.112 6.233 1.00 90.94 102 GLY A CA 1
ATOM 771 C C . GLY A 1 102 ? 3.766 -17.719 5.737 1.00 90.94 102 GLY A C 1
ATOM 772 O O . GLY A 1 102 ? 4.300 -16.726 6.233 1.00 90.94 102 GLY A O 1
ATOM 773 N N . ILE A 1 103 ? 2.854 -17.640 4.769 1.00 92.56 103 ILE A N 1
ATOM 774 C CA . ILE A 1 103 ? 2.385 -16.371 4.203 1.00 92.56 103 ILE A CA 1
ATOM 775 C C . ILE A 1 103 ? 0.865 -16.311 4.289 1.00 92.56 103 ILE A C 1
ATOM 777 O O . ILE A 1 103 ? 0.166 -17.260 3.939 1.00 92.56 103 ILE A O 1
ATOM 781 N N . ALA A 1 104 ? 0.355 -15.176 4.758 1.00 90.44 104 ALA A N 1
ATOM 782 C CA . ALA A 1 104 ? -1.068 -14.920 4.896 1.00 90.44 104 ALA A CA 1
ATOM 783 C C . ALA A 1 104 ? -1.390 -13.461 4.536 1.00 90.44 104 ALA A C 1
ATOM 785 O O . ALA A 1 104 ? -0.511 -12.599 4.635 1.00 90.44 104 ALA A O 1
ATOM 786 N N . PRO A 1 105 ? -2.643 -13.161 4.147 1.00 89.12 105 PRO A N 1
ATOM 787 C CA . PRO A 1 105 ? -3.127 -11.788 4.071 1.00 89.12 105 PRO A CA 1
ATOM 788 C C . PRO A 1 105 ? -2.976 -11.058 5.409 1.00 89.12 105 PRO A C 1
ATOM 790 O O . PRO A 1 105 ? -2.986 -11.681 6.474 1.00 89.12 105 PRO A O 1
ATOM 793 N N . LEU A 1 106 ? -2.892 -9.728 5.353 1.00 90.38 106 LEU A N 1
ATOM 794 C CA . LEU A 1 106 ? -2.883 -8.901 6.557 1.00 90.38 106 LEU A CA 1
ATOM 795 C C . LEU A 1 106 ? -4.145 -9.185 7.402 1.00 90.38 106 LEU A C 1
ATOM 797 O O . LEU A 1 106 ? -5.236 -9.289 6.828 1.00 90.38 106 LEU A O 1
ATOM 801 N N . PRO A 1 107 ? -4.028 -9.309 8.740 1.00 90.56 107 PRO A N 1
ATOM 802 C CA . PRO A 1 107 ? -5.185 -9.529 9.598 1.00 90.56 107 PRO A CA 1
ATOM 803 C C . PRO A 1 107 ? -6.256 -8.448 9.420 1.00 90.56 107 PRO A C 1
ATOM 805 O O . PRO A 1 107 ? -5.947 -7.262 9.324 1.00 90.56 107 PRO A O 1
ATOM 808 N N . GLY A 1 108 ? -7.518 -8.876 9.389 1.00 93.56 108 GLY A N 1
ATOM 809 C CA . GLY A 1 108 ? -8.670 -7.979 9.386 1.00 93.56 108 GLY A CA 1
ATOM 810 C C . GLY A 1 108 ? -9.100 -7.546 10.789 1.00 93.56 108 GLY A C 1
ATOM 811 O O . GLY A 1 108 ? -8.493 -7.934 11.789 1.00 93.56 108 GLY A O 1
ATOM 812 N N . SER A 1 109 ? -10.203 -6.802 10.863 1.00 95.38 109 SER A N 1
ATOM 813 C CA . SER A 1 109 ? -10.755 -6.278 12.114 1.00 95.38 109 SER A CA 1
ATOM 814 C C . SER A 1 109 ? -12.160 -6.807 12.401 1.00 95.38 109 SER A C 1
ATOM 816 O O . SER A 1 109 ? -12.987 -6.938 11.502 1.00 95.38 109 SER A O 1
ATOM 818 N N . THR A 1 110 ? -12.459 -7.073 13.675 1.00 95.19 110 THR A N 1
ATOM 819 C CA . THR A 1 110 ? -13.818 -7.400 14.146 1.00 95.19 110 THR A CA 1
ATOM 820 C C . THR A 1 110 ? -14.674 -6.171 14.441 1.00 95.19 110 THR A C 1
ATOM 822 O O . THR A 1 110 ? -15.852 -6.301 14.772 1.00 95.19 110 THR A O 1
ATOM 825 N N . GLN A 1 111 ? -14.090 -4.979 14.347 1.00 96.56 111 GLN A N 1
ATOM 826 C CA . GLN A 1 111 ? -14.765 -3.704 14.540 1.00 96.56 111 GLN A CA 1
ATOM 827 C C . GLN A 1 111 ? -14.500 -2.784 13.355 1.00 96.56 111 GLN A C 1
ATOM 829 O O . GLN A 1 111 ? -13.436 -2.827 12.740 1.00 96.56 111 GLN A O 1
ATOM 834 N N . ILE A 1 112 ? -15.463 -1.928 13.060 1.00 97.81 112 ILE A N 1
ATOM 835 C CA . ILE A 1 112 ? -15.386 -0.958 11.975 1.00 97.81 112 ILE A CA 1
ATOM 836 C C . ILE A 1 112 ? -15.764 0.431 12.477 1.00 97.81 112 ILE A C 1
ATOM 838 O O . ILE A 1 112 ? -16.445 0.569 13.491 1.00 97.81 112 ILE A O 1
ATOM 842 N N . LEU A 1 113 ? -15.325 1.456 11.761 1.00 98.25 113 LEU A N 1
ATOM 843 C CA . LEU A 1 113 ? -15.670 2.838 12.028 1.00 98.25 113 LEU A CA 1
ATOM 844 C C . LEU A 1 113 ? -17.123 3.100 11.623 1.00 98.25 113 LEU A C 1
ATOM 846 O O . LEU A 1 113 ? -17.468 3.056 10.442 1.00 98.25 113 LEU A O 1
ATOM 850 N N . ASP A 1 114 ? -17.959 3.447 12.594 1.00 97.12 114 ASP A N 1
ATOM 851 C CA . ASP A 1 114 ? -19.204 4.149 12.320 1.00 97.12 114 ASP A CA 1
ATOM 852 C C . ASP A 1 114 ? -18.869 5.606 11.981 1.00 97.12 114 ASP A C 1
ATOM 854 O O . ASP A 1 114 ? -18.384 6.382 12.809 1.00 97.12 114 ASP A O 1
ATOM 858 N N . ARG A 1 115 ? -19.122 5.978 10.727 1.00 94.75 115 ARG A N 1
ATOM 859 C CA . ARG A 1 115 ? -18.793 7.299 10.187 1.00 94.75 115 ARG A CA 1
ATOM 860 C C . ARG A 1 115 ? -19.625 8.416 10.804 1.00 94.75 115 ARG A C 1
ATOM 862 O O . ARG A 1 115 ? -19.174 9.561 10.788 1.00 94.75 115 ARG A O 1
ATOM 869 N N . THR A 1 116 ? -20.805 8.131 11.343 1.00 94.00 116 THR A N 1
ATOM 870 C CA . THR A 1 116 ? -21.652 9.147 11.973 1.00 94.00 116 THR A CA 1
ATOM 871 C C . THR A 1 116 ? -21.146 9.470 13.371 1.00 94.00 116 THR A C 1
ATOM 873 O O . THR A 1 116 ? -21.004 10.639 13.721 1.00 94.00 116 THR A O 1
ATOM 876 N N . THR A 1 117 ? -20.826 8.446 14.162 1.00 96.88 117 THR A N 1
ATOM 877 C CA . THR A 1 117 ? -20.387 8.631 15.553 1.00 96.88 117 THR A CA 1
ATOM 878 C C . THR A 1 117 ? -18.875 8.787 15.711 1.00 96.88 117 THR A C 1
ATOM 880 O O . THR A 1 117 ? -18.423 9.209 16.775 1.00 96.88 117 THR A O 1
ATOM 883 N N . LEU A 1 118 ? -18.098 8.468 14.669 1.00 96.94 118 LEU A N 1
ATOM 884 C CA . LEU A 1 118 ? -16.631 8.380 14.669 1.00 96.94 118 LEU A CA 1
ATOM 885 C C . LEU A 1 118 ? -16.065 7.368 15.681 1.00 96.94 118 LEU A C 1
ATOM 887 O O . LEU A 1 118 ? -14.906 7.467 16.099 1.00 96.94 118 LEU A O 1
ATOM 891 N N . LYS A 1 119 ? -16.888 6.385 16.055 1.00 98.25 119 LYS A N 1
ATOM 892 C CA . LYS A 1 119 ? -16.573 5.334 17.023 1.00 98.25 119 LYS A CA 1
ATOM 893 C C . LYS A 1 119 ? -16.503 3.966 16.367 1.00 98.25 119 LYS A C 1
ATOM 895 O O . LYS A 1 119 ? -17.033 3.755 15.277 1.00 98.25 119 LYS A O 1
ATOM 900 N N . LEU A 1 120 ? -15.847 3.029 17.039 1.00 98.44 120 LEU A N 1
ATOM 901 C CA . LEU A 1 120 ? -15.795 1.642 16.608 1.00 98.44 120 LEU A CA 1
ATOM 902 C C . LEU A 1 120 ? -17.068 0.900 17.019 1.00 98.44 120 LEU A C 1
ATOM 904 O O . LEU A 1 120 ? -17.461 0.881 18.184 1.00 98.44 120 LEU A O 1
ATOM 908 N N . VAL A 1 121 ? -17.684 0.231 16.051 1.00 97.44 121 VAL A N 1
ATOM 909 C CA . VAL A 1 121 ? -18.827 -0.663 16.252 1.00 97.44 121 VAL A CA 1
ATOM 910 C C . VAL A 1 121 ? -18.466 -2.072 15.806 1.00 97.44 121 VAL A C 1
ATOM 912 O O . VAL A 1 121 ? -17.590 -2.270 14.963 1.00 97.44 121 VAL A O 1
ATOM 915 N N . ASN A 1 122 ? -19.128 -3.077 16.377 1.00 96.12 122 ASN A N 1
ATOM 916 C CA . ASN A 1 122 ? -18.885 -4.462 15.986 1.00 96.12 122 ASN A CA 1
ATOM 917 C C . ASN A 1 122 ? -19.276 -4.685 14.528 1.00 96.12 122 ASN A C 1
ATOM 919 O O . ASN A 1 122 ? -20.354 -4.292 14.080 1.00 96.12 122 ASN A O 1
ATOM 923 N N . CYS A 1 123 ? -18.401 -5.373 13.809 1.00 95.19 123 CYS A N 1
ATOM 924 C CA . CYS A 1 123 ? -18.669 -5.780 12.452 1.00 95.19 123 CYS A CA 1
ATOM 925 C C . CYS A 1 123 ? -19.754 -6.865 12.442 1.00 95.19 123 CYS A C 1
ATOM 927 O O . CYS A 1 123 ? -19.701 -7.843 13.190 1.00 95.19 123 CYS A O 1
ATOM 929 N N . THR A 1 124 ? -20.758 -6.673 11.594 1.00 93.94 124 THR A N 1
ATOM 930 C CA . THR A 1 124 ? -21.872 -7.605 11.387 1.00 93.94 124 THR A CA 1
ATOM 931 C C . THR A 1 124 ? -22.078 -7.792 9.887 1.00 93.94 124 THR A C 1
ATOM 933 O O . THR A 1 124 ? -21.656 -6.925 9.126 1.00 93.94 124 THR A O 1
ATOM 936 N N . PRO A 1 125 ? -22.766 -8.848 9.423 1.00 92.38 125 PRO A N 1
ATOM 937 C CA . PRO A 1 125 ? -23.059 -9.015 7.996 1.00 92.38 125 PRO A CA 1
ATOM 938 C C . PRO A 1 125 ? -23.803 -7.829 7.369 1.00 92.38 125 PRO A C 1
ATOM 940 O O . PRO A 1 125 ? -23.630 -7.555 6.188 1.00 92.38 125 PRO A O 1
ATOM 943 N N . ALA A 1 126 ? -24.607 -7.107 8.157 1.00 93.75 126 ALA A N 1
ATOM 944 C CA . ALA A 1 126 ? -25.320 -5.919 7.693 1.00 93.75 126 ALA A CA 1
ATOM 945 C C . ALA A 1 126 ? -24.393 -4.703 7.528 1.00 93.75 126 ALA A C 1
ATOM 947 O O . ALA A 1 126 ? -24.542 -3.941 6.579 1.00 93.75 126 ALA A O 1
ATOM 948 N N . LEU A 1 127 ? -23.435 -4.523 8.444 1.00 94.56 127 LEU A N 1
ATOM 949 C CA . LEU A 1 127 ? -22.500 -3.391 8.426 1.00 94.56 127 LEU A CA 1
ATOM 950 C C . LEU A 1 127 ? -21.232 -3.660 7.603 1.00 94.56 127 LEU A C 1
ATOM 952 O O . LEU A 1 127 ? -20.563 -2.721 7.179 1.00 94.56 127 LEU A O 1
ATOM 956 N N . CYS A 1 128 ? -20.887 -4.929 7.400 1.00 95.25 128 CYS A N 1
ATOM 957 C CA . CYS A 1 128 ? -19.712 -5.388 6.674 1.00 95.25 128 CYS A CA 1
ATOM 958 C C . CYS A 1 128 ? -20.082 -6.557 5.738 1.00 95.25 128 CYS A C 1
ATOM 960 O O . CYS A 1 128 ? -19.790 -7.717 6.052 1.00 95.25 128 CYS A O 1
ATOM 962 N N . PRO A 1 129 ? -20.708 -6.310 4.579 1.00 94.50 129 PRO A N 1
ATOM 963 C CA . PRO A 1 129 ? -21.238 -7.389 3.739 1.00 94.50 129 PRO A CA 1
ATOM 964 C C . PRO A 1 129 ? -20.192 -8.384 3.211 1.00 94.50 129 PRO A C 1
ATOM 966 O O . PRO A 1 129 ? -20.540 -9.506 2.857 1.00 94.50 129 PRO A O 1
ATOM 969 N N . MET A 1 130 ? -18.910 -8.000 3.170 1.00 92.75 130 MET A N 1
ATOM 970 C CA . MET A 1 130 ? -17.809 -8.875 2.726 1.00 92.75 130 MET A CA 1
ATOM 971 C C . MET A 1 130 ? -17.003 -9.470 3.887 1.00 92.75 130 MET A C 1
ATOM 973 O O . MET A 1 130 ? -16.000 -10.150 3.654 1.00 92.75 130 MET A O 1
ATOM 977 N N . ALA A 1 131 ? -17.404 -9.213 5.136 1.00 93.50 131 ALA A N 1
ATOM 978 C CA . ALA A 1 131 ? -16.735 -9.793 6.287 1.00 93.50 131 ALA A CA 1
ATOM 979 C C . ALA A 1 131 ? -16.887 -11.315 6.300 1.00 93.50 131 ALA A C 1
ATOM 981 O O . ALA A 1 131 ? -17.902 -11.872 5.884 1.00 93.50 131 ALA A O 1
ATOM 982 N N . GLN A 1 132 ? -15.871 -11.993 6.820 1.00 90.50 132 GLN A N 1
ATOM 983 C CA . GLN A 1 132 ? -15.875 -13.445 6.970 1.00 90.50 132 GLN A CA 1
ATOM 984 C C . GLN A 1 132 ? -16.096 -13.820 8.435 1.00 90.50 132 GLN A C 1
ATOM 986 O O . GLN A 1 132 ? -15.593 -13.122 9.320 1.00 90.50 132 GLN A O 1
ATOM 991 N N . PRO A 1 133 ? -16.814 -14.916 8.733 1.00 88.12 133 PRO A N 1
ATOM 992 C CA . PRO A 1 133 ? -16.963 -15.369 10.108 1.00 88.12 133 PRO A CA 1
ATOM 993 C C . PRO A 1 133 ? -15.587 -15.720 10.682 1.00 88.12 133 PRO A C 1
ATOM 995 O O . PRO A 1 133 ? -14.789 -16.416 10.044 1.00 88.12 133 PRO A O 1
ATOM 998 N N . TYR A 1 134 ? -15.306 -15.249 11.897 1.00 80.19 134 TYR A N 1
ATOM 999 C CA . TYR A 1 134 ? -14.069 -15.568 12.594 1.00 80.19 134 TYR A CA 1
ATOM 1000 C C . TYR A 1 134 ? -14.025 -17.072 12.870 1.00 80.19 134 TYR A C 1
ATOM 1002 O O . TYR A 1 134 ? -14.826 -17.612 13.636 1.00 80.19 134 TYR A O 1
ATOM 1010 N N . ARG A 1 135 ? -13.074 -17.766 12.245 1.00 73.62 135 ARG A N 1
ATOM 1011 C CA . ARG A 1 135 ? -12.847 -19.191 12.498 1.00 73.62 135 ARG A CA 1
ATOM 1012 C C . ARG A 1 135 ? -11.967 -19.357 13.731 1.00 73.62 135 ARG A C 1
ATOM 1014 O O . ARG A 1 135 ? -11.052 -18.568 13.954 1.00 73.62 135 ARG A O 1
ATOM 1021 N N . THR A 1 136 ? -12.234 -20.391 14.527 1.00 70.69 136 THR A N 1
ATOM 1022 C CA . THR A 1 136 ? -11.410 -20.756 15.686 1.00 70.69 136 THR A CA 1
ATOM 1023 C C . THR A 1 136 ? -9.934 -20.799 15.302 1.00 70.69 136 THR A C 1
ATOM 1025 O O . THR A 1 136 ? -9.531 -21.584 14.445 1.00 70.69 136 THR A O 1
ATOM 1028 N N . ALA A 1 137 ? -9.128 -19.967 15.957 1.00 66.31 137 ALA A N 1
ATOM 1029 C CA . ALA A 1 137 ? -7.688 -19.938 15.761 1.00 66.31 137 ALA A CA 1
ATOM 1030 C C . ALA A 1 137 ? -7.015 -20.715 16.892 1.00 66.31 137 ALA A C 1
ATOM 1032 O O . ALA A 1 137 ? -7.279 -20.466 18.071 1.00 66.31 137 ALA A O 1
ATOM 1033 N N . ARG A 1 138 ? -6.124 -21.649 16.555 1.00 66.00 138 ARG A N 1
ATOM 1034 C CA . ARG A 1 138 ? -5.205 -22.228 17.538 1.00 66.00 138 ARG A CA 1
ATOM 1035 C C . ARG A 1 138 ? -4.102 -21.200 17.792 1.00 66.00 138 ARG A C 1
ATOM 1037 O O . ARG A 1 138 ? -3.310 -20.932 16.900 1.00 66.00 138 ARG A O 1
ATOM 1044 N N . VAL A 1 139 ? -4.087 -20.606 18.980 1.00 71.94 139 VAL A N 1
ATOM 1045 C CA . VAL A 1 139 ? -3.151 -19.529 19.355 1.00 71.94 139 VAL A CA 1
ATOM 1046 C C . VAL A 1 139 ? -1.941 -20.041 20.142 1.00 71.94 139 VAL A C 1
ATOM 1048 O O . VAL A 1 139 ? -0.928 -19.358 20.207 1.00 71.94 139 VAL A O 1
ATOM 1051 N N . ALA A 1 140 ? -2.013 -21.256 20.690 1.00 67.69 140 ALA A N 1
ATOM 1052 C CA . ALA A 1 140 ? -0.875 -21.996 21.238 1.00 67.69 140 ALA A CA 1
ATOM 1053 C C . ALA A 1 140 ? -1.176 -23.509 21.209 1.00 67.69 140 ALA A C 1
ATOM 1055 O O . ALA A 1 140 ? -2.332 -23.892 20.976 1.00 67.69 14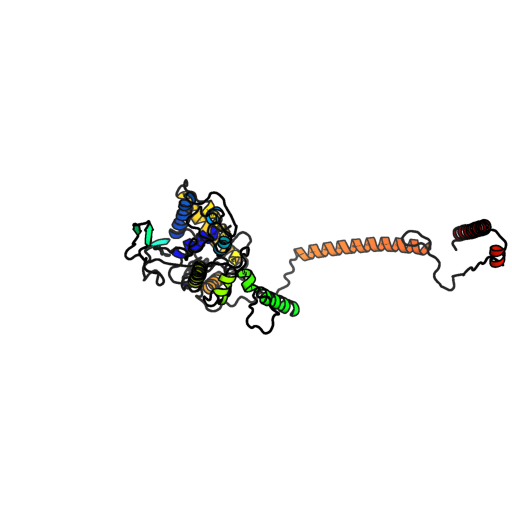0 ALA A O 1
ATOM 1056 N N . PRO A 1 141 ? -0.191 -24.399 21.442 1.00 68.44 141 PRO A N 1
ATOM 1057 C CA . PRO A 1 141 ? -0.473 -25.809 21.696 1.00 68.44 141 PRO A CA 1
ATOM 1058 C C . PRO A 1 141 ? -1.524 -25.922 22.811 1.00 68.44 141 PRO A C 1
ATOM 1060 O O . PRO A 1 141 ? -1.317 -25.424 23.912 1.00 68.44 141 PRO A O 1
ATOM 1063 N N . ASN A 1 142 ? -2.678 -26.514 22.494 1.00 77.19 142 ASN A N 1
ATOM 1064 C CA . ASN A 1 142 ? -3.854 -26.654 23.369 1.00 77.19 142 ASN A CA 1
ATOM 1065 C C . ASN A 1 142 ? -4.625 -25.367 23.723 1.00 77.19 142 ASN A C 1
ATOM 1067 O O . ASN A 1 142 ? -5.572 -25.437 24.501 1.00 77.19 142 ASN A O 1
ATOM 1071 N N . VAL A 1 143 ? -4.301 -24.214 23.130 1.00 73.00 143 VAL A N 1
ATOM 1072 C CA . VAL A 1 143 ? -5.086 -22.982 23.304 1.00 73.00 143 VAL A CA 1
ATOM 1073 C C . VAL A 1 143 ? -5.773 -22.637 21.994 1.00 73.00 143 VAL A C 1
ATOM 1075 O O . VAL A 1 143 ? -5.138 -22.243 21.014 1.00 73.00 143 VAL A O 1
ATOM 1078 N N . THR A 1 144 ? -7.093 -22.776 21.973 1.00 74.38 144 THR A N 1
ATOM 1079 C CA . THR A 1 144 ? -7.940 -22.306 20.876 1.00 74.38 144 THR A CA 1
ATOM 1080 C C . THR A 1 144 ? -8.660 -21.041 21.302 1.00 74.38 144 THR A C 1
ATOM 1082 O O . THR A 1 144 ? -9.394 -21.049 22.288 1.00 74.38 144 THR A O 1
ATOM 1085 N N . ARG A 1 145 ? -8.495 -19.962 20.536 1.00 72.38 145 ARG A N 1
ATOM 1086 C CA . ARG A 1 145 ? -9.332 -18.774 20.654 1.00 72.38 145 ARG A CA 1
ATOM 1087 C C . ARG A 1 145 ? -10.452 -18.873 19.631 1.00 72.38 145 ARG A C 1
ATOM 1089 O O . ARG A 1 145 ? -10.225 -18.716 18.430 1.00 72.38 145 ARG A O 1
ATOM 1096 N N . THR A 1 146 ? -11.660 -19.113 20.116 1.00 68.00 146 THR A N 1
ATOM 1097 C CA . THR A 1 146 ? -12.886 -18.912 19.342 1.00 68.00 146 THR A CA 1
ATOM 1098 C C . THR A 1 146 ? -13.457 -17.558 19.735 1.00 68.00 146 THR A C 1
ATOM 1100 O O . THR A 1 146 ? -13.513 -17.244 20.920 1.00 68.00 146 THR A O 1
ATOM 1103 N N . LEU A 1 147 ? -13.874 -16.762 18.754 1.00 71.50 147 LEU A N 1
ATOM 1104 C CA . LEU A 1 147 ? -14.718 -15.589 18.972 1.00 71.50 147 LEU A CA 1
ATOM 1105 C C . LEU A 1 147 ? -16.097 -15.924 18.383 1.00 71.50 147 LEU A C 1
ATOM 1107 O O . LEU A 1 147 ? -16.319 -15.675 17.197 1.00 71.50 147 LEU A O 1
ATOM 1111 N N . PRO A 1 148 ? -16.987 -16.593 19.146 1.00 69.31 148 PRO A N 1
ATOM 1112 C CA . PRO A 1 148 ? -18.268 -17.055 18.623 1.00 69.31 148 PRO A CA 1
ATOM 1113 C C . PRO A 1 148 ? -19.085 -15.874 18.099 1.00 69.31 148 PRO A C 1
ATOM 1115 O O . PRO A 1 148 ? -19.252 -14.877 18.795 1.00 69.31 148 PRO A O 1
ATOM 1118 N N . GLY A 1 149 ? -19.577 -15.983 16.865 1.00 75.94 149 GLY A N 1
ATOM 1119 C CA . GLY A 1 149 ? -20.402 -14.946 16.241 1.00 75.94 149 GLY A CA 1
ATOM 1120 C C . GLY A 1 149 ? -19.654 -13.682 15.800 1.00 75.94 149 GLY A C 1
ATOM 1121 O O . GLY A 1 149 ? -20.302 -12.757 15.315 1.00 75.94 149 GLY A O 1
ATOM 1122 N N . ALA A 1 150 ? -18.323 -13.622 15.927 1.00 86.69 150 ALA A N 1
ATOM 1123 C CA . ALA A 1 150 ? -17.549 -12.489 15.431 1.00 86.69 150 ALA A CA 1
ATOM 1124 C C . ALA A 1 150 ? -17.369 -12.558 13.908 1.00 86.69 150 ALA A C 1
ATOM 1126 O O . ALA A 1 150 ? -17.095 -13.620 13.346 1.00 86.69 150 ALA A O 1
ATOM 1127 N N . TRP A 1 151 ? -17.469 -11.404 13.256 1.00 92.69 151 TRP A N 1
ATOM 1128 C CA . TRP A 1 151 ? -17.218 -11.226 11.828 1.00 92.69 151 TRP A CA 1
ATOM 1129 C C . TRP A 1 151 ? -15.980 -10.363 11.639 1.00 92.69 151 TRP A C 1
ATOM 1131 O O . TRP A 1 151 ? -15.795 -9.391 12.364 1.00 92.69 151 TRP A O 1
ATOM 1141 N N . VAL A 1 152 ? -15.128 -10.730 10.688 1.00 94.31 152 VAL A N 1
ATOM 1142 C CA . VAL A 1 152 ? -13.862 -10.053 10.406 1.00 94.31 152 VAL A CA 1
ATOM 1143 C C . VAL A 1 152 ? -13.972 -9.332 9.074 1.00 94.31 152 VAL A C 1
ATOM 1145 O O . VAL A 1 152 ? -14.041 -9.969 8.021 1.00 94.31 152 VAL A O 1
ATOM 1148 N N . ASN A 1 153 ? -13.956 -8.005 9.120 1.00 96.44 153 ASN A N 1
ATOM 1149 C CA . ASN A 1 153 ? -13.789 -7.178 7.942 1.00 96.44 153 ASN A CA 1
ATOM 1150 C C . ASN A 1 153 ? -12.339 -7.255 7.456 1.00 96.44 153 ASN A C 1
ATOM 1152 O O . ASN A 1 153 ? -11.399 -7.083 8.233 1.00 96.44 153 ASN A O 1
ATOM 1156 N N . THR A 1 154 ? -12.157 -7.483 6.160 1.00 94.88 154 THR A N 1
ATOM 1157 C CA . THR A 1 154 ? -10.842 -7.453 5.516 1.00 94.88 154 THR A CA 1
ATOM 1158 C C . THR A 1 154 ? -10.879 -6.440 4.387 1.00 94.88 154 THR A C 1
ATOM 1160 O O . THR A 1 154 ? -11.794 -6.453 3.565 1.00 94.88 154 THR A O 1
ATOM 1163 N N . ALA A 1 155 ? -9.892 -5.550 4.363 1.00 96.44 155 ALA A N 1
ATOM 1164 C CA . ALA A 1 155 ? -9.724 -4.552 3.317 1.00 96.44 155 ALA A CA 1
ATOM 1165 C C . ALA A 1 155 ? -8.241 -4.503 2.933 1.00 96.44 155 ALA A C 1
ATOM 1167 O O . ALA A 1 155 ? -7.461 -3.796 3.573 1.00 96.44 155 ALA A O 1
ATOM 1168 N N . PRO A 1 156 ? -7.809 -5.322 1.959 1.00 94.81 156 PRO A N 1
ATOM 1169 C CA . PRO A 1 156 ? -6.422 -5.335 1.516 1.00 94.81 156 PRO A CA 1
ATOM 1170 C C . PRO A 1 156 ? -6.005 -3.961 0.990 1.00 94.81 156 PRO A C 1
ATOM 1172 O O . PRO A 1 156 ? -6.752 -3.338 0.240 1.00 94.81 156 PRO A O 1
ATOM 1175 N N . PHE A 1 157 ? -4.805 -3.512 1.353 1.00 93.56 157 PHE A N 1
ATOM 1176 C CA . PHE A 1 157 ? -4.237 -2.239 0.911 1.00 93.56 157 PHE A CA 1
ATOM 1177 C C . PHE A 1 157 ? -3.023 -2.489 -0.002 1.00 93.56 157 PHE A C 1
ATOM 1179 O O . PHE A 1 157 ? -1.907 -2.649 0.501 1.00 93.56 157 PHE A O 1
ATOM 1186 N N . PRO A 1 158 ? -3.206 -2.575 -1.335 1.00 87.88 158 PRO A N 1
ATOM 1187 C CA . PRO A 1 158 ? -2.108 -2.649 -2.294 1.00 87.88 158 PRO A CA 1
ATOM 1188 C C . PRO A 1 158 ? -1.415 -1.284 -2.399 1.00 87.88 158 PRO A C 1
ATOM 1190 O O . PRO A 1 158 ? -1.707 -0.462 -3.272 1.00 87.88 158 PRO A O 1
ATOM 1193 N N . ALA A 1 159 ? -0.500 -1.046 -1.465 1.00 81.69 159 ALA A N 1
ATOM 1194 C CA . ALA A 1 159 ? 0.313 0.157 -1.395 1.00 81.69 159 ALA A CA 1
ATOM 1195 C C . ALA A 1 159 ? 1.090 0.425 -2.700 1.00 81.69 159 ALA A C 1
ATOM 1197 O O . ALA A 1 159 ? 1.405 -0.487 -3.464 1.00 81.69 159 ALA A O 1
ATOM 1198 N N . PHE A 1 160 ? 1.433 1.692 -2.941 1.00 75.50 160 PHE A N 1
ATOM 1199 C CA . PHE A 1 160 ? 2.122 2.204 -4.133 1.00 75.50 160 PHE A CA 1
ATOM 1200 C C . PHE A 1 160 ? 1.299 2.187 -5.423 1.00 75.50 160 PHE A C 1
ATOM 1202 O O . PHE A 1 160 ? 1.729 2.775 -6.408 1.00 75.50 160 PHE A O 1
ATOM 1209 N N . GLY A 1 161 ? 0.137 1.525 -5.457 1.00 65.62 161 GLY A N 1
ATOM 1210 C CA . GLY A 1 161 ? -0.729 1.492 -6.635 1.00 65.62 161 GLY A CA 1
ATOM 1211 C C . GLY A 1 161 ? -0.099 0.852 -7.883 1.00 65.62 161 GLY A C 1
ATOM 1212 O O . GLY A 1 161 ? -0.721 0.900 -8.941 1.00 65.62 161 GLY A O 1
ATOM 1213 N N . GLY A 1 162 ? 1.083 0.242 -7.774 1.00 70.88 162 GLY A N 1
ATOM 1214 C CA . GLY A 1 162 ? 1.849 -0.296 -8.897 1.00 70.88 162 GLY A CA 1
ATOM 1215 C C . GLY A 1 162 ? 2.679 0.752 -9.648 1.00 70.88 162 GLY A C 1
ATOM 1216 O O . GLY A 1 162 ? 2.733 1.925 -9.291 1.00 70.88 162 GLY A O 1
ATOM 1217 N N . TRP A 1 163 ? 3.357 0.303 -10.701 1.00 73.12 163 TRP A N 1
ATOM 1218 C CA . TRP A 1 163 ? 4.167 1.161 -11.563 1.00 73.12 163 TRP A CA 1
ATOM 1219 C C . TRP A 1 163 ? 3.317 1.675 -12.723 1.00 73.12 163 TRP A C 1
ATOM 1221 O O . TRP A 1 163 ? 2.714 0.887 -13.450 1.00 73.12 163 TRP A O 1
ATOM 1231 N N . THR A 1 164 ? 3.280 2.991 -12.909 1.00 75.88 164 THR A N 1
ATOM 1232 C CA . THR A 1 164 ? 2.616 3.623 -14.053 1.00 75.88 164 THR A CA 1
ATOM 1233 C C . THR A 1 164 ? 3.650 4.182 -15.011 1.00 75.88 164 THR A C 1
ATOM 1235 O O . THR A 1 164 ? 4.611 4.823 -14.589 1.00 75.88 164 THR A O 1
ATOM 1238 N N . ALA A 1 165 ? 3.421 3.980 -16.301 1.00 77.25 165 ALA A N 1
ATOM 1239 C CA . ALA A 1 165 ? 4.255 4.510 -17.362 1.00 77.25 165 ALA A CA 1
ATOM 1240 C C . ALA A 1 165 ? 3.362 5.273 -18.348 1.00 77.25 165 ALA A C 1
ATOM 1242 O O . ALA A 1 165 ? 2.284 4.797 -18.704 1.00 77.25 165 ALA A O 1
ATOM 1243 N N . SER A 1 166 ? 3.776 6.472 -18.753 1.00 82.19 166 SER A N 1
ATOM 1244 C CA . SER A 1 166 ? 2.977 7.364 -19.599 1.00 82.19 166 SER A CA 1
ATOM 1245 C C . SER A 1 166 ? 3.839 8.019 -20.667 1.00 82.19 166 SER A C 1
ATOM 1247 O O . SER A 1 166 ? 4.992 8.361 -20.412 1.00 82.19 166 SER A O 1
ATOM 1249 N N . VAL A 1 167 ? 3.256 8.238 -21.843 1.00 83.44 167 VAL A N 1
ATOM 1250 C CA . VAL A 1 167 ? 3.878 8.960 -22.955 1.00 83.44 167 VAL A CA 1
ATOM 1251 C C . VAL A 1 167 ? 3.112 10.260 -23.164 1.00 83.44 167 VAL A C 1
ATOM 1253 O O . VAL A 1 167 ? 1.884 10.244 -23.238 1.00 83.44 167 VAL A O 1
ATOM 1256 N N . ALA A 1 168 ? 3.815 11.389 -23.249 1.00 86.12 168 ALA A N 1
ATOM 1257 C CA . ALA A 1 168 ? 3.167 12.661 -23.534 1.00 86.12 168 ALA A CA 1
ATOM 1258 C C . ALA A 1 168 ? 2.662 12.680 -24.983 1.00 86.12 168 ALA A C 1
ATOM 1260 O O . ALA A 1 168 ? 3.427 12.456 -25.921 1.00 86.12 168 ALA A O 1
ATOM 1261 N N . ALA A 1 169 ? 1.381 13.002 -25.169 1.00 81.81 169 ALA A N 1
ATOM 1262 C CA . ALA A 1 169 ? 0.765 13.068 -26.496 1.00 81.81 169 ALA A CA 1
ATOM 1263 C C . ALA A 1 169 ? 1.408 14.133 -27.407 1.00 81.81 169 ALA A C 1
ATOM 1265 O O . ALA A 1 169 ? 1.336 14.030 -28.627 1.00 81.81 169 ALA A O 1
ATOM 1266 N N . SER A 1 170 ? 2.055 15.143 -26.818 1.00 86.19 170 SER A N 1
ATOM 1267 C CA . SER A 1 170 ? 2.765 16.210 -27.529 1.00 86.19 170 SER A CA 1
ATOM 1268 C C . SER A 1 170 ? 4.193 15.843 -27.949 1.00 86.19 170 SER A C 1
ATOM 1270 O O . SER A 1 170 ? 4.844 16.643 -28.618 1.00 86.19 170 SER A O 1
ATOM 1272 N N . SER A 1 171 ? 4.725 14.689 -27.531 1.00 91.88 171 SER A N 1
ATOM 1273 C CA . SER A 1 171 ? 6.070 14.256 -27.929 1.00 91.88 171 SER A CA 1
ATOM 1274 C C . SER A 1 171 ? 6.124 13.907 -29.424 1.00 91.88 171 SER A C 1
ATOM 1276 O O . SER A 1 171 ? 5.122 13.432 -29.961 1.00 91.88 171 SER A O 1
ATOM 1278 N N . PRO A 1 172 ? 7.276 14.072 -30.105 1.00 93.75 172 PRO A N 1
ATOM 1279 C CA . PRO A 1 172 ? 7.435 13.634 -31.492 1.00 93.75 172 PRO A CA 1
ATOM 1280 C C . PRO A 1 172 ? 7.089 12.144 -31.672 1.00 93.75 172 PRO A C 1
ATOM 1282 O O . PRO A 1 172 ? 7.390 11.356 -30.766 1.00 93.75 172 PRO A O 1
ATOM 1285 N N . PRO A 1 173 ? 6.509 11.724 -32.815 1.00 92.69 173 PRO A N 1
ATOM 1286 C CA . PRO A 1 173 ? 6.112 10.332 -33.040 1.00 92.69 173 PRO A CA 1
ATOM 1287 C C . PRO A 1 173 ? 7.239 9.317 -32.812 1.00 92.69 173 PRO A C 1
ATOM 1289 O O . PRO A 1 173 ? 6.993 8.271 -32.210 1.00 92.69 173 PRO A O 1
ATOM 1292 N N . GLU A 1 174 ? 8.483 9.628 -33.203 1.00 92.88 174 GLU A N 1
ATOM 1293 C CA . GLU A 1 174 ? 9.621 8.739 -32.931 1.00 92.88 174 GLU A CA 1
ATOM 1294 C C . GLU A 1 174 ? 9.875 8.517 -31.430 1.00 92.88 174 GLU A C 1
ATOM 1296 O O . GLU A 1 174 ? 10.183 7.401 -31.014 1.00 92.88 174 GLU A O 1
ATOM 1301 N N . VAL A 1 175 ? 9.689 9.544 -30.594 1.00 92.56 175 VAL A N 1
ATOM 1302 C CA . VAL A 1 175 ? 9.875 9.460 -29.137 1.00 92.56 175 VAL A CA 1
ATOM 1303 C C . VAL A 1 175 ? 8.750 8.655 -28.504 1.00 92.56 175 VAL A C 1
ATOM 1305 O O . VAL A 1 175 ? 8.999 7.843 -27.608 1.00 92.56 175 VAL A O 1
ATOM 1308 N N . GLN A 1 176 ? 7.517 8.854 -28.980 1.00 88.06 176 GLN A N 1
ATOM 1309 C CA . GLN A 1 176 ? 6.372 8.075 -28.518 1.00 88.06 176 GLN A CA 1
ATOM 1310 C C . GLN A 1 176 ? 6.586 6.585 -28.793 1.00 88.06 176 GLN A C 1
ATOM 1312 O O . GLN A 1 176 ? 6.450 5.764 -27.884 1.00 88.06 176 GLN A O 1
ATOM 1317 N N . LEU A 1 177 ? 6.993 6.248 -30.021 1.00 88.94 177 LEU A N 1
ATOM 1318 C CA . LEU A 1 177 ? 7.271 4.875 -30.424 1.00 88.94 177 LEU A CA 1
ATOM 1319 C C . LEU A 1 177 ? 8.434 4.272 -29.630 1.00 88.94 177 LEU A C 1
ATOM 1321 O O . LEU A 1 177 ? 8.309 3.156 -29.131 1.00 88.94 177 LEU A O 1
ATOM 1325 N N . ALA A 1 178 ? 9.539 5.004 -29.465 1.00 89.25 178 ALA A N 1
ATOM 1326 C CA . ALA A 1 178 ? 10.692 4.532 -28.699 1.00 89.25 178 ALA A CA 1
ATOM 1327 C C . ALA A 1 178 ? 10.337 4.266 -27.227 1.00 89.25 178 ALA A C 1
ATOM 1329 O O . ALA A 1 178 ? 10.750 3.259 -26.652 1.00 89.25 178 ALA A O 1
ATOM 1330 N N . THR A 1 179 ? 9.524 5.135 -26.625 1.00 88.19 179 THR A N 1
ATOM 1331 C CA . THR A 1 179 ? 9.099 4.994 -25.228 1.00 88.19 179 THR A CA 1
ATOM 1332 C C . THR A 1 179 ? 8.123 3.827 -25.065 1.00 88.19 179 THR A C 1
ATOM 1334 O O . THR A 1 179 ? 8.261 3.035 -24.134 1.00 88.19 179 THR A O 1
ATOM 1337 N N . LEU A 1 180 ? 7.189 3.649 -26.005 1.00 85.56 180 LEU A N 1
ATOM 1338 C CA . LEU A 1 180 ? 6.304 2.485 -26.023 1.00 85.56 180 LEU A CA 1
ATOM 1339 C C . LEU A 1 180 ? 7.090 1.178 -26.208 1.00 85.56 180 LEU A C 1
ATOM 1341 O O . LEU A 1 180 ? 6.821 0.205 -25.507 1.00 85.56 180 LEU A O 1
ATOM 1345 N N . ALA A 1 181 ? 8.084 1.160 -27.100 1.00 85.69 181 ALA A N 1
ATOM 1346 C CA . ALA A 1 181 ? 8.965 0.012 -27.301 1.00 85.69 181 ALA A CA 1
ATOM 1347 C C . ALA A 1 181 ? 9.767 -0.317 -26.032 1.00 85.69 181 ALA A C 1
ATOM 1349 O O . ALA A 1 181 ? 9.899 -1.486 -25.674 1.00 85.69 181 ALA A O 1
ATOM 1350 N N . PHE A 1 182 ? 10.236 0.698 -25.303 1.00 83.94 182 PHE A N 1
ATOM 1351 C CA . PHE A 1 182 ? 10.887 0.510 -24.009 1.00 83.94 182 PHE A CA 1
ATOM 1352 C C . PHE A 1 182 ? 9.933 -0.079 -22.958 1.00 83.94 182 PHE A C 1
ATOM 1354 O O . PHE A 1 182 ? 10.291 -1.042 -22.282 1.00 83.94 182 PHE A O 1
ATOM 1361 N N . PHE A 1 183 ? 8.700 0.429 -22.850 1.00 85.00 183 PHE A N 1
ATOM 1362 C CA . PHE A 1 183 ? 7.692 -0.135 -21.943 1.00 85.00 183 PHE A CA 1
ATOM 1363 C C . PHE A 1 183 ? 7.346 -1.582 -22.302 1.00 85.00 183 PHE A C 1
ATOM 1365 O O . PHE A 1 183 ? 7.230 -2.435 -21.419 1.00 85.00 183 PHE A O 1
ATOM 1372 N N . ALA A 1 184 ? 7.228 -1.882 -23.595 1.00 80.88 184 ALA A N 1
ATOM 1373 C CA . ALA A 1 184 ? 7.042 -3.243 -24.071 1.00 80.88 184 ALA A CA 1
ATOM 1374 C C . ALA A 1 184 ? 8.231 -4.122 -23.672 1.00 80.88 184 ALA A C 1
ATOM 1376 O O . ALA A 1 184 ? 8.009 -5.187 -23.117 1.00 80.88 184 ALA A O 1
ATOM 1377 N N . TYR A 1 185 ? 9.471 -3.659 -23.855 1.00 80.00 185 TYR A N 1
ATOM 1378 C CA . TYR A 1 185 ? 10.684 -4.386 -23.480 1.00 80.00 185 TYR A CA 1
ATOM 1379 C C . TYR A 1 185 ? 10.748 -4.710 -21.980 1.00 80.00 185 TYR A C 1
ATOM 1381 O O . TYR A 1 185 ? 10.916 -5.878 -21.623 1.00 80.00 185 TYR A O 1
ATOM 1389 N N . ILE A 1 186 ? 10.578 -3.720 -21.094 1.00 77.12 186 ILE A N 1
ATOM 1390 C CA . ILE A 1 186 ? 10.670 -3.940 -19.635 1.00 77.12 186 ILE A CA 1
ATOM 1391 C C . ILE A 1 186 ? 9.526 -4.812 -19.119 1.00 77.12 186 ILE A C 1
ATOM 1393 O O . ILE A 1 186 ? 9.705 -5.605 -18.203 1.00 77.12 186 ILE A O 1
ATOM 1397 N N . THR A 1 187 ? 8.343 -4.703 -19.726 1.00 78.12 187 THR A N 1
ATOM 1398 C CA . THR A 1 187 ? 7.213 -5.538 -19.330 1.00 78.12 187 THR A CA 1
ATOM 1399 C C . THR A 1 187 ? 7.201 -6.873 -20.063 1.00 78.12 187 THR A C 1
ATOM 1401 O O . THR A 1 187 ? 6.390 -7.713 -19.692 1.00 78.12 187 THR A O 1
ATOM 1404 N N . SER A 1 188 ? 8.023 -7.085 -21.092 1.00 69.44 188 SER A N 1
ATOM 1405 C CA . SER A 1 188 ? 7.829 -8.153 -22.078 1.00 69.44 188 SER A CA 1
ATOM 1406 C C . SER A 1 188 ? 7.758 -9.552 -21.477 1.00 69.44 188 SER A C 1
ATOM 1408 O O . SER A 1 188 ? 8.390 -9.879 -20.471 1.00 69.44 188 SER A O 1
ATOM 1410 N N . LEU A 1 189 ? 6.945 -10.366 -22.146 1.00 54.66 189 LEU A N 1
ATOM 1411 C CA . LEU A 1 189 ? 6.654 -11.748 -21.828 1.00 54.66 189 LEU A CA 1
ATOM 1412 C C . LEU A 1 189 ? 7.086 -12.609 -23.020 1.00 54.66 189 LEU A C 1
ATOM 1414 O O . LEU A 1 189 ? 6.666 -12.341 -24.144 1.00 54.66 189 LEU A O 1
ATOM 1418 N N . SER A 1 190 ? 7.868 -13.661 -22.783 1.00 49.88 190 SER A N 1
ATOM 1419 C CA . SER A 1 190 ? 8.102 -14.689 -23.802 1.00 49.88 190 SER A CA 1
ATOM 1420 C C . SER A 1 190 ? 6.881 -15.611 -23.879 1.00 49.88 190 SER A C 1
ATOM 1422 O O . SER A 1 190 ? 6.705 -16.512 -23.055 1.00 49.88 190 SER A O 1
ATOM 1424 N N . LEU A 1 191 ? 6.004 -15.353 -24.847 1.00 44.28 191 LEU A N 1
ATOM 1425 C CA . LEU A 1 191 ? 5.012 -16.313 -25.325 1.00 44.28 191 LEU A CA 1
ATOM 1426 C C . LEU A 1 191 ? 5.468 -16.757 -26.715 1.00 44.28 191 LEU A C 1
ATOM 1428 O O . LEU A 1 191 ? 5.552 -15.921 -27.603 1.00 44.28 191 LEU A O 1
ATOM 1432 N N . GLU A 1 192 ? 5.721 -18.057 -26.869 1.00 41.81 192 GLU A N 1
ATOM 1433 C CA . GLU A 1 192 ? 6.076 -18.793 -28.098 1.00 41.81 192 GLU A CA 1
ATOM 1434 C C . GLU A 1 192 ? 7.582 -19.005 -28.407 1.00 41.81 192 GLU A C 1
ATOM 1436 O O . GLU A 1 192 ? 8.372 -18.062 -28.434 1.00 41.81 192 GLU A O 1
ATOM 1441 N N . PRO A 1 193 ? 7.985 -20.250 -28.750 1.00 42.94 193 PRO A N 1
ATOM 1442 C CA . PRO A 1 193 ? 9.366 -20.647 -29.049 1.00 42.94 193 PRO A CA 1
ATOM 1443 C C . PRO A 1 193 ? 9.862 -20.251 -30.457 1.00 42.94 193 PRO A C 1
ATOM 1445 O O . PRO A 1 193 ? 10.792 -20.871 -30.970 1.00 42.94 193 PRO A O 1
ATOM 1448 N N . ARG A 1 194 ? 9.239 -19.273 -31.133 1.00 41.75 194 ARG A N 1
ATOM 1449 C CA . ARG A 1 194 ? 9.510 -18.995 -32.562 1.00 41.75 194 ARG A CA 1
ATOM 1450 C C . ARG A 1 194 ? 10.009 -17.602 -32.924 1.00 41.75 194 ARG A C 1
ATOM 1452 O O . ARG A 1 194 ? 10.259 -17.368 -34.101 1.00 41.75 194 ARG A O 1
ATOM 1459 N N . LEU A 1 195 ? 10.262 -16.723 -31.959 1.00 42.19 195 LEU A N 1
ATOM 1460 C CA . LEU A 1 195 ? 11.092 -15.543 -32.210 1.00 42.19 195 LEU A CA 1
ATOM 1461 C C . LEU A 1 195 ? 11.742 -15.074 -30.901 1.00 42.19 195 LEU A C 1
ATOM 1463 O O . LEU A 1 195 ? 11.173 -14.301 -30.134 1.00 42.19 195 LEU A O 1
ATOM 1467 N N . ASP A 1 196 ? 12.936 -15.597 -30.638 1.00 42.00 196 ASP A N 1
ATOM 1468 C CA . ASP A 1 196 ? 13.783 -15.341 -29.466 1.00 42.00 196 ASP A CA 1
ATOM 1469 C C . ASP A 1 196 ? 14.416 -13.931 -29.500 1.00 42.00 196 ASP A C 1
ATOM 1471 O O . ASP A 1 196 ? 15.632 -13.762 -29.496 1.00 42.00 196 ASP A O 1
ATOM 1475 N N . CYS A 1 197 ? 13.596 -12.886 -29.644 1.00 41.81 197 CYS A N 1
ATOM 1476 C CA . CYS A 1 197 ? 14.072 -11.497 -29.722 1.00 41.81 197 CYS A CA 1
ATOM 1477 C C . CYS A 1 197 ? 13.552 -10.599 -28.595 1.00 41.81 197 CYS A C 1
ATOM 1479 O O . CYS A 1 197 ? 13.921 -9.428 -28.546 1.00 41.81 197 CYS A O 1
ATOM 1481 N N . SER A 1 198 ? 12.739 -11.126 -27.674 1.00 41.94 198 SER A N 1
ATOM 1482 C CA . SER A 1 198 ? 12.388 -10.413 -26.445 1.00 41.94 198 SER A CA 1
ATOM 1483 C C . SER A 1 198 ? 12.941 -11.176 -25.246 1.00 41.94 198 SER A C 1
ATOM 1485 O O . SER A 1 198 ? 12.445 -12.271 -24.961 1.00 41.94 198 SER A O 1
ATOM 1487 N N . PRO A 1 199 ? 13.938 -10.639 -24.520 1.00 52.00 199 PRO A N 1
ATOM 1488 C CA . PRO A 1 199 ? 14.333 -11.238 -23.257 1.00 52.00 199 PRO A CA 1
ATOM 1489 C C . PRO A 1 199 ? 13.114 -11.247 -22.333 1.00 52.00 199 PRO A C 1
ATOM 1491 O O . PRO A 1 199 ? 12.338 -10.295 -22.304 1.00 52.00 199 PRO A O 1
ATOM 1494 N N . ASN A 1 200 ? 12.898 -12.359 -21.628 1.00 68.38 200 ASN A N 1
ATOM 1495 C CA . ASN A 1 200 ? 11.748 -12.570 -20.748 1.00 68.38 200 ASN A CA 1
ATOM 1496 C C . ASN A 1 200 ? 11.892 -11.755 -19.447 1.00 68.38 200 ASN A C 1
ATOM 1498 O O . ASN A 1 200 ? 11.938 -12.311 -18.346 1.00 68.38 200 ASN A O 1
ATOM 1502 N N . ASN A 1 201 ? 12.038 -10.438 -19.594 1.00 76.69 201 ASN A N 1
ATOM 1503 C CA . ASN A 1 201 ? 12.453 -9.512 -18.548 1.00 76.69 201 ASN A CA 1
ATOM 1504 C C . ASN A 1 201 ? 11.487 -9.538 -17.370 1.00 76.69 201 ASN A C 1
ATOM 1506 O O . ASN A 1 201 ? 11.931 -9.554 -16.229 1.00 76.69 201 ASN A O 1
ATOM 1510 N N . SER A 1 202 ? 10.179 -9.673 -17.626 1.00 84.19 202 SER A N 1
ATOM 1511 C CA . SER A 1 202 ? 9.186 -9.705 -16.551 1.00 84.19 202 SER A CA 1
ATOM 1512 C C . SER A 1 202 ? 9.404 -10.864 -15.575 1.00 84.19 202 SER A C 1
ATOM 1514 O O . SER A 1 202 ? 9.232 -10.700 -14.369 1.00 84.19 202 SER A O 1
ATOM 1516 N N . TRP A 1 203 ? 9.791 -12.037 -16.087 1.00 87.88 203 TRP A N 1
ATOM 1517 C CA . TRP A 1 203 ? 10.101 -13.201 -15.261 1.00 87.88 203 TRP A CA 1
ATOM 1518 C C . TRP A 1 203 ? 11.476 -13.084 -14.614 1.00 87.88 203 TRP A C 1
ATOM 1520 O O . TRP A 1 203 ? 11.615 -13.458 -13.454 1.00 87.88 203 TRP A O 1
ATOM 1530 N N . ALA A 1 204 ? 12.472 -12.553 -15.329 1.00 86.81 204 ALA A N 1
ATOM 1531 C CA . ALA A 1 204 ? 13.785 -12.293 -14.747 1.00 86.81 204 ALA A CA 1
ATOM 1532 C C . ALA A 1 204 ? 13.679 -11.342 -13.541 1.00 86.81 204 ALA A C 1
ATOM 1534 O O . ALA A 1 204 ? 14.256 -11.623 -12.494 1.00 86.81 204 ALA A O 1
ATOM 1535 N N . ASP A 1 205 ? 12.876 -10.283 -13.651 1.00 86.31 205 ASP A N 1
ATOM 1536 C CA . ASP A 1 205 ? 12.670 -9.293 -12.593 1.00 86.31 205 ASP A CA 1
ATOM 1537 C C . ASP A 1 205 ? 11.933 -9.869 -11.381 1.00 86.31 205 ASP A C 1
ATOM 1539 O O . ASP A 1 205 ? 12.351 -9.666 -10.240 1.00 86.31 205 ASP A O 1
ATOM 1543 N N . VAL A 1 206 ? 10.846 -10.611 -11.614 1.00 89.12 206 VAL A N 1
ATOM 1544 C CA . VAL A 1 206 ? 10.005 -11.161 -10.537 1.00 89.12 206 VAL A CA 1
ATOM 1545 C C . VAL A 1 206 ? 10.683 -12.315 -9.795 1.00 89.12 206 VAL A C 1
ATOM 1547 O O . VAL A 1 206 ? 10.448 -12.494 -8.598 1.00 89.12 206 VAL A O 1
ATOM 1550 N N . LEU A 1 207 ? 11.540 -13.080 -10.477 1.00 90.88 207 LEU A N 1
ATOM 1551 C CA . LEU A 1 207 ? 12.304 -14.184 -9.884 1.00 90.88 207 LEU A CA 1
ATOM 1552 C C . LEU A 1 207 ? 13.645 -13.730 -9.286 1.00 90.88 207 LEU A C 1
ATOM 1554 O O . LEU A 1 207 ? 14.329 -14.527 -8.644 1.00 90.88 207 LEU A O 1
ATOM 1558 N N . ASN A 1 208 ? 14.047 -12.471 -9.483 1.00 87.94 208 ASN A N 1
ATOM 1559 C CA . ASN A 1 208 ? 15.303 -11.966 -8.946 1.00 87.94 208 ASN A CA 1
ATOM 1560 C C . ASN A 1 208 ? 15.211 -11.751 -7.427 1.00 87.94 208 ASN A C 1
ATOM 1562 O O . ASN A 1 208 ? 14.523 -10.852 -6.944 1.00 87.94 208 ASN A O 1
ATOM 1566 N N . VAL A 1 209 ? 15.995 -12.521 -6.672 1.00 85.19 209 VAL A N 1
ATOM 1567 C CA . VAL A 1 209 ? 16.082 -12.478 -5.202 1.00 85.19 209 VAL A CA 1
ATOM 1568 C C . VAL A 1 209 ? 16.412 -11.087 -4.654 1.00 85.19 209 VAL A C 1
ATOM 1570 O O . VAL A 1 209 ? 15.868 -10.681 -3.625 1.00 85.19 209 VAL A O 1
ATOM 1573 N N . SER A 1 210 ? 17.293 -10.345 -5.328 1.00 80.31 210 SER A N 1
ATOM 1574 C CA . SER A 1 210 ? 17.675 -8.986 -4.924 1.00 80.31 210 SER A CA 1
ATOM 1575 C C . SER A 1 210 ? 16.754 -7.910 -5.506 1.00 80.31 210 SER A C 1
ATOM 1577 O O . SER A 1 210 ? 16.850 -6.745 -5.120 1.00 80.31 210 SER A O 1
ATOM 1579 N N . GLY A 1 211 ? 15.841 -8.295 -6.400 1.00 76.31 211 GLY A N 1
ATOM 1580 C CA . GLY A 1 211 ? 14.919 -7.403 -7.085 1.00 76.31 211 GLY A CA 1
ATOM 1581 C C . GLY A 1 211 ? 13.790 -6.878 -6.195 1.00 76.31 211 GLY A C 1
ATOM 1582 O O . GLY A 1 211 ? 13.346 -7.508 -5.228 1.00 76.31 211 GLY A O 1
ATOM 1583 N N . SER A 1 212 ? 13.278 -5.706 -6.563 1.00 74.06 212 SER A N 1
ATOM 1584 C CA . SER A 1 212 ? 12.161 -5.030 -5.885 1.00 74.06 212 SER A CA 1
ATOM 1585 C C . SER A 1 212 ? 10.834 -5.150 -6.644 1.00 74.06 212 SER A C 1
ATOM 1587 O O . SER A 1 212 ? 9.875 -4.461 -6.308 1.00 74.06 212 SER A O 1
ATOM 1589 N N . VAL A 1 213 ? 10.770 -6.005 -7.669 1.00 82.50 213 VAL A N 1
ATOM 1590 C CA . VAL A 1 213 ? 9.598 -6.149 -8.538 1.00 82.50 213 VAL A CA 1
ATOM 1591 C C . VAL A 1 213 ? 8.725 -7.301 -8.050 1.00 82.50 213 VAL A C 1
ATOM 1593 O O . VAL A 1 213 ? 9.106 -8.466 -8.113 1.00 82.50 213 VAL A O 1
ATOM 1596 N N . ASP A 1 214 ? 7.540 -6.963 -7.549 1.00 86.62 214 ASP A N 1
ATOM 1597 C CA . ASP A 1 214 ? 6.510 -7.937 -7.183 1.00 86.62 214 ASP A CA 1
ATOM 1598 C C . ASP A 1 214 ? 5.732 -8.422 -8.424 1.00 86.62 214 ASP A C 1
ATOM 1600 O O . ASP A 1 214 ? 5.761 -7.762 -9.466 1.00 86.62 214 ASP A O 1
ATOM 1604 N N . PRO A 1 215 ? 5.027 -9.570 -8.357 1.00 89.19 215 PRO A N 1
ATOM 1605 C CA . PRO A 1 215 ? 4.223 -10.073 -9.467 1.00 89.19 215 PRO A CA 1
ATOM 1606 C C . PRO A 1 215 ? 3.237 -9.032 -10.018 1.00 89.19 215 PRO A C 1
ATOM 1608 O O . PRO A 1 215 ? 2.309 -8.615 -9.333 1.00 89.19 215 PRO A O 1
ATOM 1611 N N . PHE A 1 216 ? 3.417 -8.645 -11.283 1.00 85.75 216 PHE A N 1
ATOM 1612 C CA . PHE A 1 216 ? 2.595 -7.622 -11.947 1.00 85.75 216 PHE A CA 1
ATOM 1613 C C . PHE A 1 216 ? 1.849 -8.116 -13.202 1.00 85.75 216 PHE A C 1
ATOM 1615 O O . PHE A 1 216 ? 1.120 -7.353 -13.832 1.00 85.75 216 PHE A O 1
ATOM 1622 N N . ARG A 1 217 ? 2.013 -9.391 -13.583 1.00 85.75 217 ARG A N 1
ATOM 1623 C CA . ARG A 1 217 ? 1.270 -10.044 -14.676 1.00 85.75 217 ARG A CA 1
ATOM 1624 C C . ARG A 1 217 ? 0.420 -11.177 -14.116 1.00 85.75 217 ARG A C 1
ATOM 1626 O O . ARG A 1 217 ? 0.862 -11.884 -13.215 1.00 85.75 217 ARG A O 1
ATOM 1633 N N . GLN A 1 218 ? -0.744 -11.419 -14.722 1.00 87.19 218 GLN A N 1
ATOM 1634 C CA . GLN A 1 218 ? -1.620 -12.542 -14.352 1.00 87.19 218 GLN A CA 1
ATOM 1635 C C . GLN A 1 218 ? -0.878 -13.887 -14.380 1.00 87.19 218 GLN A C 1
ATOM 1637 O O . GLN A 1 218 ? -1.005 -14.680 -13.458 1.00 87.19 218 GLN A O 1
ATOM 1642 N N . GLN A 1 219 ? -0.014 -14.105 -15.375 1.00 88.31 219 GLN A N 1
ATOM 1643 C CA . GLN A 1 219 ? 0.771 -15.339 -15.488 1.00 88.31 219 GLN A CA 1
ATOM 1644 C C . GLN A 1 219 ? 1.785 -15.546 -14.357 1.00 88.31 219 GLN A C 1
ATOM 1646 O O . GLN A 1 219 ? 2.117 -16.688 -14.057 1.00 88.31 219 GLN A O 1
ATOM 1651 N N . HIS A 1 220 ? 2.270 -14.474 -13.718 1.00 90.25 220 HIS A N 1
ATOM 1652 C CA . HIS A 1 220 ? 3.155 -14.601 -12.556 1.00 90.25 220 HIS A CA 1
ATOM 1653 C C . HIS A 1 220 ? 2.410 -15.177 -11.341 1.00 90.25 220 HIS A C 1
ATOM 1655 O O . HIS A 1 220 ? 3.029 -15.807 -10.488 1.00 90.25 220 HIS A O 1
ATOM 1661 N N . LEU A 1 221 ? 1.095 -14.949 -11.277 1.00 91.25 221 LEU A N 1
ATOM 1662 C CA . LEU A 1 221 ? 0.200 -15.366 -10.196 1.00 91.25 221 LEU A CA 1
ATOM 1663 C C . LEU A 1 221 ? -0.485 -16.706 -10.479 1.00 91.25 221 LEU A C 1
ATOM 1665 O O . LEU A 1 221 ? -1.002 -17.329 -9.556 1.00 91.25 221 LEU A O 1
ATOM 1669 N N . ASP A 1 222 ? -0.497 -17.136 -11.741 1.00 90.62 222 ASP A N 1
ATOM 1670 C CA . ASP A 1 222 ? -1.123 -18.377 -12.177 1.00 90.62 222 ASP A CA 1
ATOM 1671 C C . ASP A 1 222 ? -0.366 -19.598 -11.616 1.00 90.62 222 ASP A C 1
ATOM 1673 O O . ASP A 1 222 ? 0.808 -19.803 -11.958 1.00 90.62 222 ASP A O 1
ATOM 1677 N N . PRO A 1 223 ? -1.019 -20.448 -10.797 1.00 89.25 223 PRO A N 1
ATOM 1678 C CA . PRO A 1 223 ? -0.421 -21.675 -10.280 1.00 89.25 223 PRO A CA 1
ATOM 1679 C C . PRO A 1 223 ? 0.096 -22.625 -11.369 1.00 89.25 223 PRO A C 1
ATOM 1681 O O . PRO A 1 223 ? 1.007 -23.406 -11.097 1.00 89.25 223 PRO A O 1
ATOM 1684 N N . ALA A 1 224 ? -0.416 -22.553 -12.604 1.00 91.56 224 ALA A N 1
ATOM 1685 C CA . ALA A 1 224 ? 0.099 -23.338 -13.727 1.00 91.56 224 ALA A CA 1
ATOM 1686 C C . ALA A 1 224 ? 1.580 -23.037 -14.036 1.00 91.56 224 ALA A C 1
ATOM 1688 O O . ALA A 1 224 ? 2.295 -23.898 -14.547 1.00 91.56 224 ALA A O 1
ATOM 1689 N N . ASN A 1 225 ? 2.074 -21.845 -13.676 1.00 92.81 225 ASN A N 1
ATOM 1690 C CA . ASN A 1 225 ? 3.467 -21.438 -13.865 1.00 92.81 225 ASN A CA 1
ATOM 1691 C C . ASN A 1 225 ? 4.363 -21.705 -12.644 1.00 92.81 225 ASN A C 1
ATOM 1693 O O . ASN A 1 225 ? 5.506 -21.242 -12.616 1.00 92.81 225 ASN A O 1
ATOM 1697 N N . ILE A 1 226 ? 3.900 -22.472 -11.647 1.00 95.06 226 ILE A N 1
ATOM 1698 C CA . ILE A 1 226 ? 4.671 -22.768 -10.426 1.00 95.06 226 ILE A CA 1
ATOM 1699 C C . ILE A 1 226 ? 6.049 -23.379 -10.720 1.00 95.06 226 ILE A C 1
ATOM 1701 O O . ILE A 1 226 ? 7.014 -23.082 -10.020 1.00 95.06 226 ILE A O 1
ATOM 1705 N N . GLY A 1 227 ? 6.170 -24.141 -11.813 1.00 95.69 227 GLY A N 1
ATOM 1706 C CA . GLY A 1 227 ? 7.435 -24.726 -12.261 1.00 95.69 227 GLY A CA 1
ATOM 1707 C C . GLY A 1 227 ? 8.543 -23.693 -12.507 1.00 95.69 227 GLY A C 1
ATOM 1708 O O . GLY A 1 227 ? 9.711 -23.983 -12.261 1.00 95.69 227 GLY A O 1
ATOM 1709 N N . ARG A 1 228 ? 8.195 -22.469 -12.936 1.00 93.56 228 ARG A N 1
ATOM 1710 C CA . ARG A 1 228 ? 9.166 -21.376 -13.137 1.00 93.56 228 ARG A CA 1
ATOM 1711 C C . ARG A 1 228 ? 9.723 -20.866 -11.810 1.00 93.56 228 ARG A C 1
ATOM 1713 O O . ARG A 1 228 ? 10.920 -20.619 -11.706 1.00 93.56 228 ARG A O 1
ATOM 1720 N N . TRP A 1 229 ? 8.870 -20.762 -10.794 1.00 93.94 229 TRP A N 1
ATOM 1721 C CA . TRP A 1 229 ? 9.269 -20.374 -9.443 1.00 93.94 229 TRP A CA 1
ATOM 1722 C C . TRP A 1 229 ? 10.168 -21.434 -8.804 1.00 93.94 229 TRP A C 1
ATOM 1724 O O . TRP A 1 229 ? 11.246 -21.114 -8.310 1.00 93.94 229 TRP A O 1
ATOM 1734 N N . THR A 1 230 ? 9.784 -22.709 -8.884 1.00 94.62 230 THR A N 1
ATOM 1735 C CA . THR A 1 230 ? 10.594 -23.798 -8.319 1.00 94.62 230 THR A CA 1
ATOM 1736 C C . THR A 1 230 ? 11.926 -23.965 -9.045 1.00 94.62 230 THR A C 1
ATOM 1738 O O . THR A 1 230 ? 12.938 -24.233 -8.405 1.00 94.62 230 THR A O 1
ATOM 1741 N N . ALA A 1 231 ? 11.968 -23.744 -10.365 1.00 93.88 231 ALA A N 1
ATOM 1742 C CA . ALA A 1 231 ? 13.216 -23.748 -11.132 1.00 93.88 231 ALA A CA 1
ATOM 1743 C C . ALA A 1 231 ? 14.174 -22.613 -10.723 1.00 93.88 231 ALA A C 1
ATOM 1745 O O . ALA A 1 231 ? 15.386 -22.781 -10.811 1.00 93.88 231 ALA A O 1
ATOM 1746 N N . ALA A 1 232 ? 13.646 -21.487 -10.233 1.00 92.25 232 ALA A N 1
ATOM 1747 C CA . ALA A 1 232 ? 14.430 -20.394 -9.654 1.00 92.25 232 ALA A CA 1
ATOM 1748 C C . ALA A 1 232 ? 14.811 -20.624 -8.174 1.00 92.25 232 ALA A C 1
ATOM 1750 O O . ALA A 1 232 ? 15.427 -19.759 -7.556 1.00 92.25 232 ALA A O 1
ATOM 1751 N N . GLY A 1 233 ? 14.468 -21.784 -7.603 1.00 92.38 233 GLY A N 1
ATOM 1752 C CA . GLY A 1 233 ? 14.833 -22.190 -6.244 1.00 92.38 233 GLY A CA 1
ATOM 1753 C C . GLY A 1 233 ? 13.769 -21.928 -5.178 1.00 92.38 233 GLY A C 1
ATOM 1754 O O . GLY A 1 233 ? 13.970 -22.315 -4.030 1.00 92.38 233 GLY A O 1
ATOM 1755 N N . TYR A 1 234 ? 12.633 -21.314 -5.521 1.00 93.06 234 TYR A N 1
ATOM 1756 C CA . TYR A 1 234 ? 11.573 -21.039 -4.551 1.00 93.06 234 TYR A CA 1
ATOM 1757 C C . TYR A 1 234 ? 10.850 -22.314 -4.102 1.00 93.06 234 TYR A C 1
ATOM 1759 O O . TYR A 1 234 ? 10.492 -23.168 -4.914 1.00 93.06 234 TYR A O 1
ATOM 1767 N N . ASP A 1 235 ? 10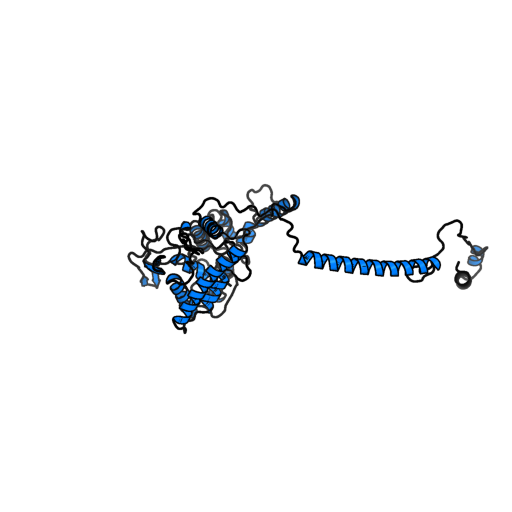.573 -22.420 -2.800 1.00 92.94 235 ASP A N 1
ATOM 1768 C CA . ASP A 1 235 ? 9.783 -23.519 -2.244 1.00 92.94 235 ASP A CA 1
ATOM 1769 C C . ASP A 1 235 ? 8.342 -23.489 -2.774 1.00 92.94 235 ASP A C 1
ATOM 1771 O O . ASP A 1 235 ? 7.661 -22.461 -2.711 1.00 92.94 235 ASP A O 1
ATOM 1775 N N . GLN A 1 236 ? 7.851 -24.628 -3.262 1.00 93.62 236 GLN A N 1
ATOM 1776 C CA . GLN A 1 236 ? 6.537 -24.726 -3.898 1.00 93.62 236 GLN A CA 1
ATOM 1777 C C . GLN A 1 236 ? 5.397 -24.352 -2.941 1.00 93.62 236 GLN A C 1
ATOM 1779 O O . GLN A 1 236 ? 4.511 -23.581 -3.312 1.00 93.62 236 GLN A O 1
ATOM 1784 N N . GLY A 1 237 ? 5.408 -24.883 -1.714 1.00 92.50 237 GLY A N 1
ATOM 1785 C CA . GLY A 1 237 ? 4.331 -24.661 -0.746 1.00 92.50 237 GLY A CA 1
ATOM 1786 C C . GLY A 1 237 ? 4.235 -23.196 -0.324 1.00 92.50 237 GLY A C 1
ATOM 1787 O O . GLY A 1 237 ? 3.158 -22.600 -0.362 1.00 92.50 237 GLY A O 1
ATOM 1788 N N . THR A 1 238 ? 5.379 -22.599 0.001 1.00 93.19 238 THR A N 1
ATOM 1789 C CA . THR A 1 238 ? 5.496 -21.181 0.363 1.00 93.19 238 THR A CA 1
ATOM 1790 C C . THR A 1 238 ? 5.101 -20.274 -0.804 1.00 93.19 238 THR A C 1
ATOM 1792 O O . THR A 1 238 ? 4.361 -19.308 -0.618 1.00 93.19 238 THR A O 1
ATOM 1795 N N . THR A 1 239 ? 5.526 -20.607 -2.027 1.00 94.31 239 THR A N 1
ATOM 1796 C CA . THR A 1 239 ? 5.176 -19.839 -3.231 1.00 94.31 239 THR A CA 1
ATOM 1797 C C . THR A 1 239 ? 3.672 -19.858 -3.485 1.00 94.31 239 THR A C 1
ATOM 1799 O O . THR A 1 239 ? 3.083 -18.813 -3.743 1.00 94.31 239 THR A O 1
ATOM 1802 N N . ILE A 1 240 ? 3.010 -21.012 -3.355 1.00 93.88 240 ILE A N 1
ATOM 1803 C CA . ILE A 1 240 ? 1.550 -21.099 -3.512 1.00 93.88 240 ILE A CA 1
ATOM 1804 C C . ILE A 1 240 ? 0.838 -20.203 -2.488 1.00 93.88 240 ILE A C 1
ATOM 1806 O O . ILE A 1 240 ? -0.098 -19.492 -2.854 1.00 93.88 240 ILE A O 1
ATOM 1810 N N . GLN A 1 241 ? 1.295 -20.180 -1.231 1.00 93.56 241 GLN A N 1
ATOM 1811 C CA . GLN A 1 241 ? 0.740 -19.281 -0.211 1.00 93.56 241 GLN A CA 1
ATOM 1812 C C . GLN A 1 241 ? 0.944 -17.804 -0.575 1.00 93.56 241 GLN A C 1
ATOM 1814 O O . GLN A 1 241 ? 0.006 -17.015 -0.460 1.00 93.56 241 GLN A O 1
ATOM 1819 N N . TYR A 1 242 ? 2.130 -17.435 -1.069 1.00 93.56 242 TYR A N 1
ATOM 1820 C CA . TYR A 1 242 ? 2.434 -16.079 -1.531 1.00 93.56 242 TYR A CA 1
ATOM 1821 C C . TYR A 1 242 ? 1.512 -15.625 -2.670 1.00 93.56 242 TYR A C 1
ATOM 1823 O O . TYR A 1 242 ? 0.846 -14.593 -2.559 1.00 93.56 242 TYR A O 1
ATOM 1831 N N . LEU A 1 243 ? 1.425 -16.416 -3.744 1.00 94.00 243 LEU A N 1
ATOM 1832 C CA . LEU A 1 243 ? 0.601 -16.091 -4.911 1.00 94.00 243 LEU A CA 1
ATOM 1833 C C . LEU A 1 243 ? -0.892 -16.077 -4.561 1.00 94.00 243 LEU A C 1
ATOM 1835 O O . LEU A 1 243 ? -1.635 -15.227 -5.056 1.00 94.00 243 LEU A O 1
ATOM 1839 N N . SER A 1 244 ? -1.327 -16.973 -3.670 1.00 92.44 244 SER A N 1
ATOM 1840 C CA . SER A 1 244 ? -2.696 -16.998 -3.154 1.00 92.44 244 SER A CA 1
ATOM 1841 C C . SER A 1 244 ? -3.017 -15.735 -2.350 1.00 92.44 244 SER A C 1
ATOM 1843 O O . SER A 1 244 ? -4.039 -15.100 -2.608 1.00 92.44 244 SER A O 1
ATOM 1845 N N . ALA A 1 245 ? -2.135 -15.315 -1.436 1.00 92.12 245 ALA A N 1
ATOM 1846 C CA . ALA A 1 245 ? -2.318 -14.098 -0.645 1.00 92.12 245 ALA A CA 1
ATOM 1847 C C . ALA A 1 245 ? -2.412 -12.841 -1.524 1.00 92.12 245 ALA A C 1
ATOM 1849 O O . ALA A 1 245 ? -3.310 -12.021 -1.323 1.00 92.12 245 ALA A O 1
ATOM 1850 N N . LEU A 1 246 ? -1.547 -12.723 -2.536 1.00 91.19 246 LEU A N 1
ATOM 1851 C CA . LEU A 1 246 ? -1.611 -11.632 -3.511 1.00 91.19 24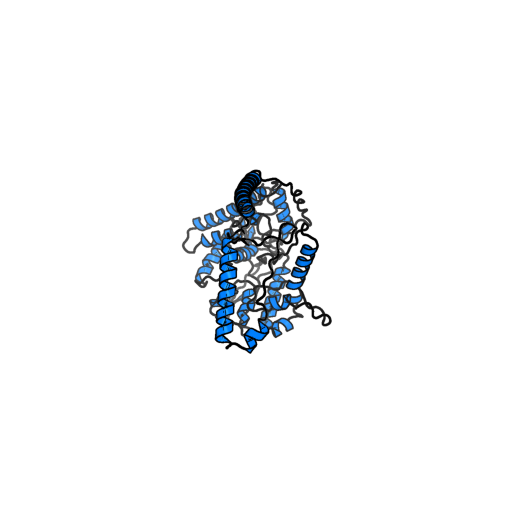6 LEU A CA 1
ATOM 1852 C C . LEU A 1 246 ? -2.909 -11.663 -4.321 1.00 91.19 246 LEU A C 1
ATOM 1854 O O . LEU A 1 246 ? -3.585 -10.642 -4.439 1.00 91.19 246 LEU A O 1
ATOM 1858 N N . SER A 1 247 ? -3.283 -12.829 -4.851 1.00 90.50 247 SER A N 1
ATOM 1859 C CA . SER A 1 247 ? -4.498 -12.980 -5.660 1.00 90.50 247 SER A CA 1
ATOM 1860 C C . SER A 1 247 ? -5.755 -12.639 -4.858 1.00 90.50 247 SER A C 1
ATOM 1862 O O . SER A 1 247 ? -6.618 -11.921 -5.355 1.00 90.50 247 SER A O 1
ATOM 1864 N N . MET A 1 248 ? -5.831 -13.071 -3.593 1.00 89.44 248 MET A N 1
ATOM 1865 C CA . MET A 1 248 ? -6.916 -12.698 -2.680 1.00 89.44 248 MET A CA 1
ATOM 1866 C C . MET A 1 248 ? -6.960 -11.190 -2.421 1.00 89.44 248 MET A C 1
ATOM 1868 O O . MET A 1 248 ? -8.044 -10.612 -2.376 1.00 89.44 248 MET A O 1
ATOM 1872 N N . ALA A 1 249 ? -5.802 -10.542 -2.270 1.00 89.81 249 ALA A N 1
ATOM 1873 C CA . ALA A 1 249 ? -5.739 -9.100 -2.071 1.00 89.81 249 ALA A CA 1
ATOM 1874 C C . ALA A 1 249 ? -6.243 -8.324 -3.300 1.00 89.81 249 ALA A C 1
ATOM 1876 O O . ALA A 1 249 ? -7.062 -7.419 -3.154 1.00 89.81 249 ALA A O 1
ATOM 1877 N N . MET A 1 250 ? -5.793 -8.700 -4.503 1.00 87.12 250 MET A N 1
ATOM 1878 C CA . MET A 1 250 ? -6.148 -8.018 -5.756 1.00 87.12 250 MET A CA 1
ATOM 1879 C C . MET A 1 250 ? -7.581 -8.288 -6.220 1.00 87.12 250 MET A C 1
ATOM 1881 O O . MET A 1 250 ? -8.187 -7.420 -6.838 1.00 87.12 250 MET A O 1
ATOM 1885 N N . ALA A 1 251 ? -8.126 -9.471 -5.930 1.00 90.25 251 ALA A N 1
ATOM 1886 C CA . ALA A 1 251 ? -9.498 -9.829 -6.284 1.00 90.25 251 ALA A CA 1
ATOM 1887 C C . ALA A 1 251 ? -10.533 -9.385 -5.233 1.00 90.25 251 ALA A C 1
ATOM 1889 O O . ALA A 1 251 ? -11.725 -9.643 -5.405 1.00 90.25 251 ALA A O 1
ATOM 1890 N N . SER A 1 252 ? -10.103 -8.758 -4.131 1.00 93.12 252 SER A N 1
ATOM 1891 C CA . SER A 1 252 ? -11.016 -8.375 -3.056 1.00 93.12 252 SER A CA 1
ATOM 1892 C C . SER A 1 252 ? -11.986 -7.275 -3.510 1.00 93.12 252 SER A C 1
ATOM 1894 O O . SER A 1 252 ? -11.536 -6.201 -3.914 1.00 93.12 252 SER A O 1
ATOM 1896 N N . PRO A 1 253 ? -13.313 -7.465 -3.356 1.00 94.56 253 PRO A N 1
ATOM 1897 C CA . PRO A 1 253 ? -14.296 -6.409 -3.611 1.00 94.56 253 PRO A CA 1
ATOM 1898 C C . PRO A 1 253 ? -14.212 -5.262 -2.588 1.00 94.56 253 PRO A C 1
ATOM 1900 O O . PRO A 1 253 ? -14.814 -4.207 -2.785 1.00 94.56 253 PRO A O 1
ATOM 1903 N N . ASN A 1 254 ? -13.462 -5.461 -1.496 1.00 96.00 254 ASN A N 1
ATOM 1904 C CA . ASN A 1 254 ? -13.211 -4.475 -0.451 1.00 96.00 254 ASN A CA 1
ATOM 1905 C C . ASN A 1 254 ? -11.766 -3.959 -0.454 1.00 96.00 254 ASN A C 1
ATOM 1907 O O . ASN A 1 254 ? -11.245 -3.596 0.598 1.00 96.00 254 ASN A O 1
ATOM 1911 N N . VAL A 1 255 ? -11.080 -3.965 -1.598 1.00 94.94 255 VAL A N 1
ATOM 1912 C CA . VAL A 1 255 ? -9.705 -3.455 -1.688 1.00 94.94 255 VAL A CA 1
ATOM 1913 C C . VAL A 1 255 ? -9.666 -1.951 -1.390 1.00 94.94 255 VAL A C 1
ATOM 1915 O O . VAL A 1 255 ? -10.449 -1.181 -1.952 1.00 94.94 255 VAL A O 1
ATOM 1918 N N . ALA A 1 256 ? -8.800 -1.525 -0.471 1.00 95.12 256 ALA A N 1
ATOM 1919 C CA . ALA A 1 256 ? -8.565 -0.122 -0.147 1.00 95.12 256 ALA A CA 1
ATOM 1920 C C . ALA A 1 256 ? -7.476 0.416 -1.076 1.00 95.12 256 ALA A C 1
ATOM 1922 O O . ALA A 1 256 ? -6.318 0.015 -0.992 1.00 95.12 256 ALA A O 1
ATOM 1923 N N . LEU A 1 257 ? -7.851 1.287 -2.007 1.00 92.25 257 LEU A N 1
ATOM 1924 C CA . LEU A 1 257 ? -6.921 1.781 -3.019 1.00 92.25 257 LEU A CA 1
ATOM 1925 C C . LEU A 1 257 ? -5.970 2.820 -2.429 1.00 92.25 257 LEU A C 1
ATOM 1927 O O . LEU A 1 257 ? -6.388 3.673 -1.644 1.00 92.25 257 LEU A O 1
ATOM 1931 N N . ASP A 1 258 ? -4.701 2.770 -2.836 1.00 89.50 258 ASP A N 1
ATOM 1932 C CA . ASP A 1 258 ? -3.749 3.835 -2.519 1.00 89.50 258 ASP A CA 1
ATOM 1933 C C . ASP A 1 258 ? -4.237 5.172 -3.093 1.00 89.50 258 ASP A C 1
ATOM 1935 O O . ASP A 1 258 ? -4.941 5.213 -4.108 1.00 89.50 258 ASP A O 1
ATOM 1939 N N . SER A 1 259 ? -3.898 6.268 -2.423 1.00 81.50 259 SER A N 1
ATOM 1940 C CA . SER A 1 259 ? -4.277 7.592 -2.889 1.00 81.50 259 SER A CA 1
ATOM 1941 C C . SER A 1 259 ? -3.524 7.884 -4.193 1.00 81.50 259 SER A C 1
ATOM 1943 O O . SER A 1 259 ? -2.299 7.854 -4.266 1.00 81.50 259 SER A O 1
ATOM 1945 N N . ARG A 1 260 ? -4.286 8.092 -5.270 1.00 77.88 260 ARG A N 1
ATOM 1946 C CA . ARG A 1 260 ? -3.783 8.476 -6.605 1.00 77.88 260 ARG A CA 1
ATOM 1947 C C . ARG A 1 260 ? -4.291 9.856 -7.014 1.00 77.88 260 ARG A C 1
ATOM 1949 O O . ARG A 1 260 ? -4.416 10.161 -8.196 1.00 77.88 260 ARG A O 1
ATOM 1956 N N . MET A 1 261 ? -4.682 10.647 -6.024 1.00 72.50 261 MET A N 1
ATOM 1957 C CA . MET A 1 261 ? -5.293 11.947 -6.235 1.00 72.50 261 MET A CA 1
ATOM 1958 C C . MET A 1 261 ? -4.233 13.035 -6.377 1.00 72.50 261 MET A C 1
ATOM 1960 O O . MET A 1 261 ? -3.125 12.921 -5.852 1.00 72.50 261 MET A O 1
ATOM 1964 N N . ALA A 1 262 ? -4.604 14.129 -7.044 1.00 62.09 262 ALA A N 1
ATOM 1965 C CA . ALA A 1 262 ? -3.714 15.256 -7.307 1.00 62.09 262 ALA A CA 1
ATOM 1966 C C . ALA A 1 262 ? -3.135 15.913 -6.036 1.00 62.09 262 ALA A C 1
ATOM 1968 O O . ALA A 1 262 ? -2.139 16.626 -6.127 1.00 62.09 262 ALA A O 1
ATOM 1969 N N . TYR A 1 263 ? -3.692 15.652 -4.847 1.00 65.06 263 TYR A N 1
ATOM 1970 C CA . TYR A 1 263 ? -3.229 16.294 -3.618 1.00 65.06 263 TYR A CA 1
ATOM 1971 C C . TYR A 1 263 ? -1.894 15.829 -3.064 1.00 65.06 263 TYR A C 1
ATOM 1973 O O . TYR A 1 263 ? -1.321 16.488 -2.195 1.00 65.06 263 TYR A O 1
ATOM 1981 N N . GLU A 1 264 ? -1.345 14.760 -3.629 1.00 61.44 264 GLU A N 1
ATOM 1982 C CA . GLU A 1 264 ? 0.025 14.334 -3.360 1.00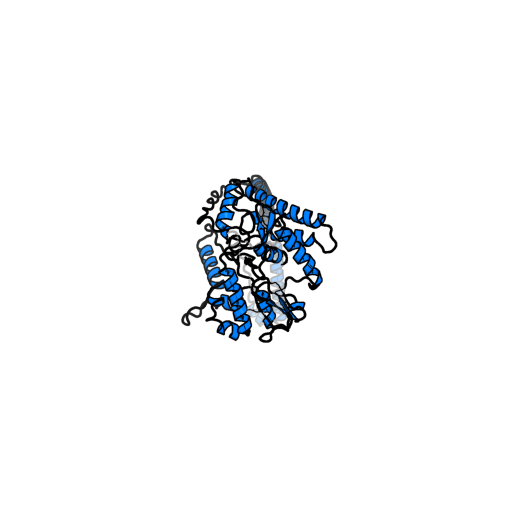 61.44 264 GLU A CA 1
ATOM 1983 C C . GLU A 1 264 ? 1.064 15.015 -4.263 1.00 61.44 264 GLU A C 1
ATOM 1985 O O . GLU A 1 264 ? 2.252 14.713 -4.164 1.00 61.44 264 GLU A O 1
ATOM 1990 N N . ALA A 1 265 ? 0.655 15.945 -5.138 1.00 57.34 265 ALA A N 1
ATOM 1991 C CA . ALA A 1 265 ? 1.544 16.567 -6.121 1.00 57.34 265 ALA A CA 1
ATOM 1992 C C . ALA A 1 265 ? 2.622 17.477 -5.506 1.00 57.34 265 ALA A C 1
ATOM 1994 O O . ALA A 1 265 ? 3.664 17.705 -6.125 1.00 57.34 265 ALA A O 1
ATOM 1995 N N . LYS A 1 266 ? 2.408 18.005 -4.295 1.00 67.69 266 LYS A N 1
ATOM 1996 C CA . LYS A 1 266 ? 3.388 18.875 -3.636 1.00 67.69 266 LYS A CA 1
ATOM 1997 C C . LYS A 1 266 ? 4.377 18.055 -2.811 1.00 67.69 266 LYS A C 1
ATOM 1999 O O . LYS A 1 266 ? 3.997 17.297 -1.918 1.00 67.69 266 LYS A O 1
ATO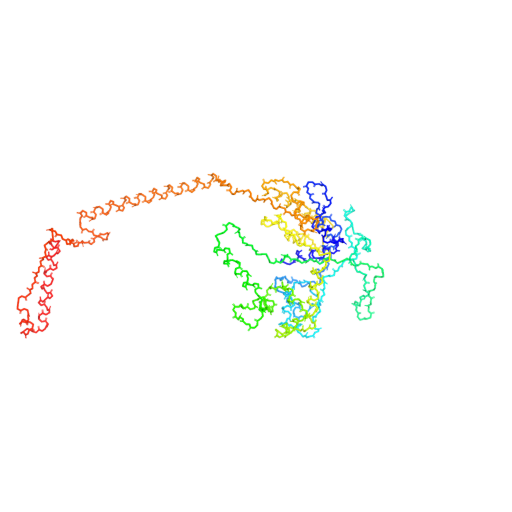M 2004 N N . ALA A 1 267 ? 5.667 18.256 -3.076 1.00 65.94 267 ALA A N 1
ATOM 2005 C CA . ALA A 1 267 ? 6.745 17.578 -2.362 1.00 65.94 267 ALA A CA 1
ATOM 2006 C C . ALA A 1 267 ? 6.597 17.735 -0.834 1.00 65.94 267 ALA A C 1
ATOM 2008 O O . ALA A 1 267 ? 6.450 18.845 -0.323 1.00 65.94 267 ALA A O 1
ATOM 2009 N N . GLY A 1 268 ? 6.616 16.612 -0.108 1.00 67.38 268 GLY A N 1
ATOM 2010 C CA . GLY A 1 268 ? 6.454 16.574 1.352 1.00 67.38 268 GLY A CA 1
ATOM 2011 C C . GLY A 1 268 ? 5.004 16.599 1.863 1.00 67.38 268 GLY A C 1
ATOM 2012 O O . GLY A 1 268 ? 4.796 16.510 3.071 1.00 67.38 268 GLY A O 1
ATOM 2013 N N . ARG A 1 269 ? 3.998 16.679 0.980 1.00 74.06 269 ARG A N 1
ATOM 2014 C CA . ARG A 1 269 ? 2.562 16.612 1.314 1.00 74.06 269 ARG A CA 1
ATOM 2015 C C . ARG A 1 269 ? 1.922 15.313 0.816 1.00 74.06 269 ARG A C 1
ATOM 2017 O O . ARG A 1 269 ? 0.907 15.330 0.134 1.00 74.06 269 ARG A O 1
ATOM 2024 N N . SER A 1 270 ? 2.523 14.179 1.163 1.00 83.38 270 SER A N 1
ATOM 2025 C CA . SER A 1 270 ? 1.921 12.859 0.934 1.00 83.38 270 SER A CA 1
ATOM 2026 C C . SER A 1 270 ? 1.326 12.327 2.236 1.00 83.38 270 SER A C 1
ATOM 2028 O O . SER A 1 270 ? 1.870 12.583 3.317 1.00 83.38 270 SER A O 1
ATOM 2030 N N . TYR A 1 271 ? 0.265 11.515 2.141 1.00 87.56 271 TYR A N 1
ATOM 2031 C CA . TYR A 1 271 ? -0.291 10.788 3.294 1.00 87.56 271 TYR A CA 1
ATOM 2032 C C . TYR A 1 271 ? 0.792 10.004 4.046 1.00 87.56 271 TYR A C 1
ATOM 2034 O O . TYR A 1 271 ? 0.697 9.804 5.257 1.00 87.56 271 TYR A O 1
ATOM 2042 N N . ARG A 1 272 ? 1.852 9.587 3.335 1.00 89.50 272 ARG A N 1
ATOM 2043 C CA . ARG A 1 272 ? 2.987 8.877 3.922 1.00 89.50 272 ARG A CA 1
ATOM 2044 C C . ARG A 1 272 ? 3.643 9.700 5.018 1.00 89.50 272 ARG A C 1
ATOM 2046 O O . ARG A 1 272 ? 3.856 9.180 6.107 1.00 89.50 272 ARG A O 1
ATOM 2053 N N . THR A 1 273 ? 3.907 10.975 4.750 1.00 90.19 273 THR A N 1
ATOM 2054 C CA . THR A 1 273 ? 4.494 11.892 5.729 1.00 90.19 273 THR A CA 1
ATOM 2055 C C . THR A 1 273 ? 3.540 12.111 6.897 1.00 90.19 273 THR A C 1
ATOM 2057 O O . THR A 1 273 ? 3.980 12.097 8.040 1.00 90.19 273 THR A O 1
ATOM 2060 N N . PHE A 1 274 ? 2.234 12.228 6.641 1.00 92.44 274 PHE A N 1
ATOM 2061 C CA . PHE A 1 274 ? 1.240 12.442 7.698 1.00 92.44 274 PHE A CA 1
ATOM 2062 C C . PHE A 1 274 ? 1.192 11.257 8.672 1.00 92.44 274 PHE A C 1
ATOM 2064 O O . PHE A 1 274 ? 1.296 11.451 9.882 1.00 92.44 274 PHE A O 1
ATOM 2071 N N . PHE A 1 275 ? 1.123 10.025 8.158 1.00 94.31 275 PHE A N 1
ATOM 2072 C CA . PHE A 1 275 ? 1.140 8.820 8.991 1.00 94.31 275 PHE A CA 1
ATOM 2073 C C . PHE A 1 275 ? 2.479 8.592 9.691 1.00 94.31 275 PHE A C 1
ATOM 2075 O O . PHE A 1 275 ? 2.487 8.179 10.850 1.00 94.31 275 PHE A O 1
ATOM 2082 N N . GLU A 1 276 ? 3.607 8.874 9.031 1.00 92.19 276 GLU A N 1
ATOM 2083 C CA . GLU A 1 276 ? 4.922 8.808 9.677 1.00 92.19 276 GLU A CA 1
ATOM 2084 C C . GLU A 1 276 ? 5.013 9.797 10.847 1.00 92.19 276 GLU A C 1
ATOM 2086 O O . GLU A 1 276 ? 5.422 9.406 11.939 1.00 92.19 276 GLU A O 1
ATOM 2091 N N . SER A 1 277 ? 4.576 11.045 10.658 1.00 92.00 277 SER A N 1
ATOM 2092 C CA . SER A 1 277 ? 4.543 12.055 11.719 1.00 92.00 277 SER A CA 1
ATOM 2093 C C . SER A 1 277 ? 3.612 11.666 12.865 1.00 92.00 277 SER A C 1
ATOM 2095 O O . SER A 1 277 ? 4.016 11.768 14.020 1.00 92.00 277 SER A O 1
ATOM 2097 N N . ALA A 1 278 ? 2.405 11.177 12.570 1.00 94.12 278 ALA A N 1
ATOM 2098 C CA . ALA A 1 278 ? 1.457 10.758 13.601 1.00 94.12 278 ALA A CA 1
ATOM 2099 C C . ALA A 1 278 ? 1.985 9.582 14.430 1.00 94.12 278 ALA A C 1
ATOM 2101 O O . ALA A 1 278 ? 1.898 9.609 15.654 1.00 94.12 278 ALA A O 1
ATOM 2102 N N . TYR A 1 279 ? 2.593 8.584 13.784 1.00 92.00 279 TYR A N 1
ATOM 2103 C CA . TYR A 1 279 ? 3.220 7.463 14.481 1.00 92.00 279 TYR A CA 1
ATOM 2104 C C . TYR A 1 279 ? 4.398 7.903 15.361 1.00 92.00 279 TYR A C 1
ATOM 2106 O O . TYR A 1 279 ? 4.541 7.426 16.481 1.00 92.00 279 TYR A O 1
ATOM 2114 N N . LEU A 1 280 ? 5.246 8.816 14.876 1.00 90.00 280 LEU A N 1
ATOM 2115 C CA . LEU A 1 280 ? 6.385 9.325 15.648 1.00 90.00 280 LEU A CA 1
ATOM 2116 C C . LEU A 1 280 ? 5.965 10.234 16.812 1.00 90.00 280 LEU A C 1
ATOM 2118 O O . LEU A 1 280 ? 6.725 10.377 17.767 1.00 90.00 280 LEU A O 1
ATOM 2122 N N . ALA A 1 281 ? 4.779 10.840 16.734 1.00 90.25 281 ALA A N 1
ATOM 2123 C CA . ALA A 1 281 ? 4.226 11.694 17.778 1.00 90.25 281 ALA A CA 1
ATOM 2124 C C . ALA A 1 281 ? 3.616 10.913 18.955 1.00 90.25 281 ALA A C 1
ATOM 2126 O O . ALA A 1 281 ? 3.335 11.522 19.985 1.00 90.25 281 ALA A O 1
ATOM 2127 N N . VAL A 1 282 ? 3.419 9.593 18.829 1.00 89.88 282 VAL A N 1
ATOM 2128 C CA . VAL A 1 282 ? 2.843 8.735 19.877 1.00 89.88 282 VAL A CA 1
ATOM 2129 C C . VAL A 1 282 ? 3.875 7.752 20.441 1.00 89.88 282 VAL A C 1
ATOM 2131 O O . VAL A 1 282 ? 4.738 7.238 19.731 1.00 89.88 282 VAL A O 1
ATOM 2134 N N . SER A 1 283 ? 3.806 7.475 21.745 1.00 84.88 283 SER A N 1
ATOM 2135 C CA . SER A 1 283 ? 4.698 6.528 22.425 1.00 84.88 283 SER A CA 1
ATOM 2136 C C . SER A 1 283 ? 4.051 5.928 23.674 1.00 84.88 283 SER A C 1
ATOM 2138 O O . SER A 1 283 ? 3.070 6.455 24.194 1.00 84.88 283 SER A O 1
ATOM 2140 N N . LYS A 1 284 ? 4.632 4.838 24.190 1.00 71.62 284 LYS A N 1
ATOM 2141 C CA . LYS A 1 284 ? 4.088 4.065 25.322 1.00 71.62 284 LYS A CA 1
ATOM 2142 C C . LYS A 1 284 ? 3.938 4.864 26.626 1.00 71.62 284 LYS A C 1
ATOM 2144 O O . LYS A 1 284 ? 3.099 4.524 27.450 1.00 71.62 284 LYS A O 1
ATOM 2149 N N . ASN A 1 285 ? 4.740 5.913 26.813 1.00 74.25 285 ASN A N 1
ATOM 2150 C CA . ASN A 1 285 ? 4.769 6.713 28.044 1.00 74.25 285 ASN A CA 1
ATOM 2151 C C . ASN A 1 285 ? 3.987 8.033 27.925 1.00 74.25 285 ASN A C 1
ATOM 2153 O O . ASN A 1 285 ? 4.148 8.918 28.765 1.00 74.25 285 ASN A O 1
ATOM 2157 N N . MET A 1 286 ? 3.192 8.210 26.868 1.00 71.00 286 MET A N 1
ATOM 2158 C CA . MET A 1 286 ? 2.474 9.457 26.615 1.00 71.00 286 MET A CA 1
ATOM 2159 C C . MET A 1 286 ? 1.069 9.473 27.212 1.00 71.00 286 MET A C 1
ATOM 2161 O O . MET A 1 286 ? 0.413 8.451 27.374 1.00 71.00 286 MET A O 1
ATOM 2165 N N . THR A 1 287 ? 0.608 10.684 27.515 1.00 77.12 287 THR A N 1
ATOM 2166 C CA . THR A 1 287 ? -0.775 10.982 27.895 1.00 77.12 287 THR A CA 1
ATOM 2167 C C . THR A 1 287 ? -1.711 10.936 26.685 1.00 77.12 287 THR A C 1
ATOM 2169 O O . THR A 1 287 ? -1.278 11.178 25.554 1.00 77.12 287 THR A O 1
ATOM 2172 N N . ASP A 1 288 ? -3.014 10.757 26.932 1.00 84.62 288 ASP A N 1
ATOM 2173 C CA . ASP A 1 288 ? -4.077 10.833 25.912 1.00 84.62 288 ASP A CA 1
ATOM 2174 C C . ASP A 1 288 ? -4.014 12.108 25.054 1.00 84.62 288 ASP A C 1
ATOM 2176 O O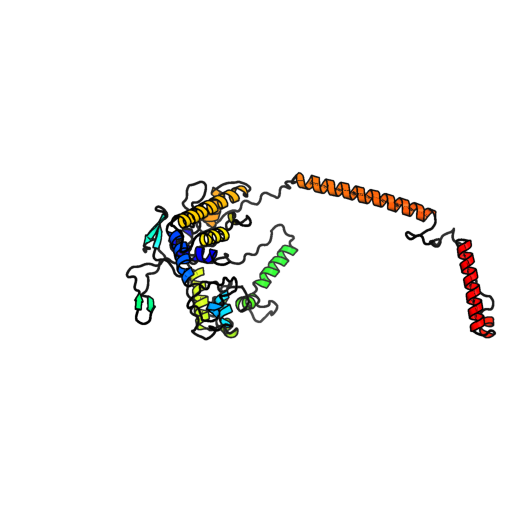 . ASP A 1 288 ? -4.407 12.099 23.887 1.00 84.62 288 ASP A O 1
ATOM 2180 N N . TYR A 1 289 ? -3.469 13.199 25.602 1.00 86.81 289 TYR A N 1
ATOM 2181 C CA . TYR A 1 289 ? -3.269 14.460 24.890 1.00 86.81 289 TYR A CA 1
ATOM 2182 C C . TYR A 1 289 ? -2.428 14.301 23.614 1.00 86.81 289 TYR A C 1
ATOM 2184 O O . TYR A 1 289 ? -2.817 14.819 22.572 1.00 86.81 289 TYR A O 1
ATOM 2192 N N . HIS A 1 290 ? -1.314 13.561 23.660 1.00 90.12 290 HIS A N 1
ATOM 2193 C CA . HIS A 1 290 ? -0.434 13.393 22.494 1.00 90.12 290 HIS A CA 1
ATOM 2194 C C . HIS A 1 290 ? -1.112 12.585 21.385 1.00 90.12 290 HIS A C 1
ATOM 2196 O O . HIS A 1 290 ? -0.978 12.906 20.208 1.00 90.12 290 HIS A O 1
ATOM 2202 N N . MET A 1 291 ? -1.882 11.561 21.768 1.00 93.25 291 MET A N 1
ATOM 2203 C CA . MET A 1 291 ? -2.688 10.781 20.831 1.00 93.25 291 MET A CA 1
ATOM 2204 C C . MET A 1 291 ? -3.736 11.668 20.152 1.00 93.25 291 MET A C 1
ATOM 2206 O O . MET A 1 291 ? -3.871 11.645 18.932 1.00 93.25 291 MET A O 1
ATOM 2210 N N . ILE A 1 292 ? -4.462 12.478 20.927 1.00 94.00 292 ILE A N 1
ATOM 2211 C CA . ILE A 1 292 ? -5.467 13.402 20.390 1.00 94.00 292 ILE A CA 1
ATOM 2212 C C . ILE A 1 292 ? -4.822 14.438 19.461 1.00 94.00 292 ILE A C 1
ATOM 2214 O O . ILE A 1 292 ? -5.341 14.668 18.371 1.00 94.00 292 ILE A O 1
ATOM 2218 N N . ASP A 1 293 ? -3.692 15.034 19.845 1.00 94.62 293 ASP A N 1
ATOM 2219 C CA . ASP A 1 293 ? -3.005 16.022 19.008 1.00 94.62 293 ASP A CA 1
ATOM 2220 C C . ASP A 1 293 ? -2.518 15.410 17.686 1.00 94.62 293 ASP A C 1
ATOM 2222 O O . ASP A 1 293 ? -2.796 15.963 16.622 1.00 94.62 293 ASP A O 1
ATOM 2226 N N . ALA A 1 294 ? -1.903 14.222 17.720 1.00 95.31 294 ALA A N 1
ATOM 2227 C CA . ALA A 1 294 ? -1.474 13.509 16.515 1.00 95.31 294 ALA A CA 1
ATOM 2228 C C . ALA A 1 294 ? -2.646 13.252 15.549 1.00 95.31 294 ALA A C 1
ATOM 2230 O O . ALA A 1 294 ? -2.537 13.493 14.344 1.00 95.31 294 ALA A O 1
ATOM 2231 N N . LEU A 1 295 ? -3.792 12.824 16.080 1.00 96.69 295 LEU A N 1
ATOM 2232 C CA . LEU A 1 295 ? -5.017 12.595 15.316 1.00 96.69 295 LEU A CA 1
ATOM 2233 C C . LEU A 1 295 ? -5.592 13.894 14.718 1.00 96.69 295 LEU A C 1
ATOM 2235 O O . LEU A 1 295 ? -5.988 13.918 13.552 1.00 96.69 295 LEU A O 1
ATOM 2239 N N . LEU A 1 296 ? -5.582 14.997 15.472 1.00 96.50 296 LEU A N 1
ATOM 2240 C CA . LEU A 1 296 ? -5.993 16.318 14.979 1.00 96.50 296 LEU A CA 1
ATOM 2241 C C . LEU A 1 296 ? -5.029 16.876 13.922 1.00 96.50 296 LEU A C 1
ATOM 2243 O O . LEU A 1 296 ? -5.441 17.617 13.027 1.00 96.50 296 LEU A O 1
ATOM 2247 N N . VAL A 1 297 ? -3.733 16.575 14.022 1.00 95.44 297 VAL A N 1
ATOM 2248 C CA . VAL A 1 297 ? -2.740 16.921 12.994 1.00 95.44 297 VAL A CA 1
ATOM 2249 C C . VAL A 1 297 ? -2.997 16.135 11.708 1.00 95.44 297 VAL A C 1
ATOM 2251 O O . VAL A 1 297 ? -2.891 16.727 10.632 1.00 95.44 297 VAL A O 1
ATOM 2254 N N . LEU A 1 298 ? -3.377 14.853 11.788 1.00 94.88 298 LEU A N 1
ATOM 2255 C CA . LEU A 1 298 ? -3.752 14.061 10.609 1.00 94.88 298 LEU A CA 1
ATOM 2256 C C . LEU A 1 298 ? -4.926 14.688 9.852 1.00 94.88 298 LEU A C 1
ATOM 2258 O O . LEU A 1 298 ? -4.795 14.951 8.655 1.00 94.88 298 LEU A O 1
ATOM 2262 N N . ASP A 1 299 ? -6.025 15.004 10.545 1.00 95.12 299 ASP A N 1
ATOM 2263 C CA . ASP A 1 299 ? -7.192 15.660 9.934 1.00 95.12 299 ASP A CA 1
ATOM 2264 C C . ASP A 1 299 ? -6.806 16.965 9.240 1.00 95.12 299 ASP A C 1
ATOM 2266 O O . ASP A 1 299 ? -7.091 17.166 8.057 1.00 95.12 299 ASP A O 1
ATOM 2270 N N . ARG A 1 300 ? -6.107 17.846 9.967 1.00 94.56 300 ARG A N 1
ATOM 2271 C CA . ARG A 1 300 ? -5.668 19.140 9.434 1.00 94.56 300 ARG A CA 1
ATOM 2272 C C . ARG A 1 300 ? -4.768 18.973 8.217 1.00 94.56 300 ARG A C 1
ATOM 2274 O O . ARG A 1 300 ? -4.922 19.722 7.259 1.00 94.56 300 ARG A O 1
ATOM 2281 N N . SER A 1 301 ? -3.863 17.997 8.231 1.00 93.00 301 SER A N 1
ATOM 2282 C CA . SER A 1 301 ? -2.937 17.748 7.121 1.00 93.00 301 SER A CA 1
ATOM 2283 C C . SER A 1 301 ? -3.669 17.278 5.864 1.00 93.00 301 SER A C 1
ATOM 2285 O O . SER A 1 301 ? -3.352 17.736 4.768 1.00 93.00 301 SER A O 1
ATOM 2287 N N . LEU A 1 302 ? -4.684 16.423 6.014 1.00 91.62 302 LEU A N 1
ATOM 2288 C CA . LEU A 1 302 ? -5.505 15.941 4.900 1.00 91.62 302 LEU A CA 1
ATOM 2289 C C . LEU A 1 302 ? -6.402 17.044 4.332 1.00 91.62 302 LEU A C 1
ATOM 2291 O O . LEU A 1 302 ? -6.479 17.201 3.117 1.00 91.62 302 LEU A O 1
ATOM 2295 N N . VAL A 1 303 ? -7.033 17.855 5.184 1.00 92.00 303 VAL A N 1
ATOM 2296 C CA . VAL A 1 303 ? -7.818 19.021 4.738 1.00 92.00 303 VAL A CA 1
ATOM 2297 C C . VAL A 1 303 ? -6.924 20.054 4.049 1.00 92.00 303 VAL A C 1
ATOM 2299 O O . VAL A 1 303 ? -7.253 20.531 2.965 1.00 92.00 303 VAL A O 1
ATOM 2302 N N . GLN A 1 304 ? -5.759 20.356 4.626 1.00 90.62 304 GLN A N 1
ATOM 2303 C CA . GLN A 1 304 ? -4.795 21.279 4.031 1.00 90.62 304 GLN A CA 1
ATOM 2304 C C . GLN A 1 304 ? -4.294 20.775 2.674 1.00 90.62 304 GLN A C 1
ATOM 2306 O O . GLN A 1 304 ? -4.161 21.560 1.741 1.00 90.62 304 GLN A O 1
ATOM 2311 N N . SER A 1 305 ? -4.053 19.472 2.539 1.00 89.44 305 SER A N 1
ATOM 2312 C CA . SER A 1 305 ? -3.657 18.864 1.271 1.00 89.44 305 SER A CA 1
ATOM 2313 C C . SER A 1 305 ? -4.749 19.025 0.204 1.00 89.44 305 SER A C 1
ATOM 2315 O O . SER A 1 305 ? -4.446 19.458 -0.907 1.00 89.44 305 SER A O 1
ATOM 2317 N N . GLN A 1 306 ? -6.030 18.825 0.546 1.00 89.19 306 GLN A N 1
ATOM 2318 C CA . GLN A 1 306 ? -7.142 19.124 -0.368 1.00 89.19 306 GLN A CA 1
ATOM 2319 C C . GLN A 1 306 ? -7.159 20.605 -0.790 1.00 89.19 306 GLN A C 1
ATOM 2321 O O . GLN A 1 306 ? -7.272 20.906 -1.978 1.00 89.19 306 GLN A O 1
ATOM 2326 N N . GLN A 1 307 ? -6.988 21.533 0.155 1.00 88.75 307 GLN A N 1
ATOM 2327 C CA . GLN A 1 307 ? -6.960 22.971 -0.126 1.00 88.75 307 GLN A CA 1
ATOM 2328 C C . GLN A 1 307 ? -5.808 23.372 -1.058 1.00 88.75 307 GLN A C 1
ATOM 2330 O O . GLN A 1 307 ? -6.028 24.092 -2.030 1.00 88.75 307 GLN A O 1
ATOM 2335 N N . GLU A 1 308 ? -4.590 22.905 -0.776 1.00 86.31 308 GLU A N 1
ATOM 2336 C CA . GLU A 1 308 ? -3.403 23.189 -1.593 1.00 86.31 308 GLU A CA 1
ATOM 2337 C C . GLU A 1 308 ? -3.572 22.656 -3.027 1.00 86.31 308 GLU A C 1
ATOM 2339 O O . GLU A 1 308 ? -3.091 23.261 -3.979 1.00 86.31 308 GLU A O 1
ATOM 2344 N N . THR A 1 309 ? -4.323 21.571 -3.199 1.00 83.25 309 THR A N 1
ATOM 2345 C CA . THR A 1 309 ? -4.592 20.957 -4.510 1.00 83.25 309 THR A CA 1
ATOM 2346 C C . THR A 1 309 ? -5.563 21.753 -5.334 1.00 83.25 309 THR A C 1
ATOM 2348 O O . THR A 1 309 ? -5.310 21.979 -6.511 1.00 83.25 309 THR A O 1
ATOM 2351 N N . LEU A 1 310 ? -6.655 22.213 -4.720 1.00 83.75 310 LEU A N 1
ATOM 2352 C CA . LEU A 1 310 ? -7.606 23.079 -5.408 1.00 83.75 310 LEU A CA 1
ATOM 2353 C C . LEU A 1 310 ? -6.916 24.340 -5.931 1.00 83.75 310 LEU A C 1
ATOM 2355 O O . LEU A 1 310 ? -7.211 24.772 -7.036 1.00 83.75 310 LEU A O 1
ATOM 2359 N N . GLN A 1 311 ? -5.946 24.882 -5.188 1.00 84.00 311 GLN A N 1
ATOM 2360 C CA . GLN A 1 311 ? -5.146 26.031 -5.627 1.00 84.00 311 GLN A CA 1
ATOM 2361 C C . GLN A 1 311 ? -4.232 25.729 -6.827 1.00 84.00 311 GLN A C 1
ATOM 2363 O O . GLN A 1 311 ? -3.798 26.662 -7.497 1.00 84.00 311 GLN A O 1
ATOM 2368 N N . MET A 1 312 ? -3.923 24.457 -7.095 1.00 78.38 312 MET A N 1
ATOM 2369 C CA . MET A 1 312 ? -3.135 24.032 -8.257 1.00 78.38 312 MET A CA 1
ATOM 2370 C C . MET A 1 312 ? -3.996 23.747 -9.494 1.00 78.38 312 MET A C 1
ATOM 2372 O O . MET A 1 312 ? -3.451 23.657 -10.595 1.00 78.38 312 MET A O 1
ATOM 2376 N N . LEU A 1 313 ? -5.313 23.584 -9.338 1.00 75.12 313 LEU A N 1
ATOM 2377 C CA . LEU A 1 313 ? -6.218 23.363 -10.463 1.00 75.12 313 LEU A CA 1
ATOM 2378 C C . LEU A 1 313 ? -6.415 24.665 -11.246 1.00 75.12 313 LEU A C 1
ATOM 2380 O O . LEU A 1 313 ? -6.535 25.744 -10.670 1.00 75.12 313 LEU A O 1
ATOM 2384 N N . GLY A 1 314 ? -6.495 24.556 -12.577 1.00 71.56 314 GLY A N 1
ATOM 2385 C CA . GLY A 1 314 ? -6.772 25.707 -13.446 1.00 71.56 314 GLY A CA 1
ATOM 2386 C C . GLY A 1 314 ? -8.138 26.349 -13.173 1.00 71.56 314 GLY A C 1
ATOM 2387 O O . GLY A 1 314 ? -8.311 27.542 -13.413 1.00 71.56 314 GLY A O 1
ATOM 2388 N N . ASN A 1 315 ? -9.084 25.573 -12.634 1.00 77.44 315 ASN A N 1
ATOM 2389 C CA . ASN A 1 315 ? -10.352 26.047 -12.098 1.00 77.44 315 ASN A CA 1
ATOM 2390 C C . ASN A 1 315 ? -10.569 25.427 -10.702 1.00 77.44 315 ASN A C 1
ATOM 2392 O O . ASN A 1 315 ? -10.800 24.223 -10.619 1.00 77.44 315 ASN A O 1
ATOM 2396 N N . PRO A 1 316 ? -10.466 26.194 -9.602 1.00 80.12 316 PRO A N 1
ATOM 2397 C CA . PRO A 1 316 ? -10.574 25.661 -8.246 1.00 80.12 316 PRO A CA 1
ATOM 2398 C C . PRO A 1 316 ? -12.030 25.312 -7.896 1.00 80.12 316 PRO A C 1
ATOM 2400 O O . PRO A 1 316 ? -12.718 26.079 -7.223 1.00 80.12 316 PRO A O 1
ATOM 2403 N N . ASP A 1 317 ? -12.498 24.142 -8.331 1.00 85.31 317 ASP A N 1
ATOM 2404 C CA . ASP A 1 317 ? -13.809 23.593 -7.974 1.00 85.31 317 ASP A CA 1
ATOM 2405 C C . ASP A 1 317 ? -13.656 22.389 -7.022 1.00 85.31 317 ASP A C 1
ATOM 2407 O O . ASP A 1 317 ? -13.138 21.341 -7.419 1.00 85.31 317 ASP A O 1
ATOM 2411 N N . PRO A 1 318 ? -14.126 22.481 -5.762 1.00 85.62 318 PRO A N 1
ATOM 2412 C CA . PRO A 1 318 ? -14.163 21.344 -4.846 1.00 85.62 318 PRO A CA 1
ATOM 2413 C C . PRO A 1 318 ? -14.869 20.096 -5.385 1.00 85.62 318 PRO A C 1
ATOM 2415 O O . PRO A 1 318 ? -14.538 18.973 -4.988 1.00 85.62 318 PRO A O 1
ATOM 2418 N N . LEU A 1 319 ? -15.843 20.275 -6.280 1.00 86.69 319 LEU A N 1
ATOM 2419 C CA . LEU A 1 319 ? -16.532 19.166 -6.922 1.00 86.69 319 LEU A CA 1
ATOM 2420 C C . LEU A 1 319 ? -15.583 18.352 -7.806 1.00 86.69 319 LEU A C 1
ATOM 2422 O O . LEU A 1 319 ? -15.715 17.131 -7.840 1.00 86.69 319 LEU A O 1
ATOM 2426 N N . GLU A 1 320 ? -14.600 18.987 -8.450 1.00 84.06 320 GLU A N 1
ATOM 2427 C CA . GLU A 1 320 ? -13.611 18.299 -9.283 1.00 84.06 320 GLU A CA 1
ATOM 2428 C C . GLU A 1 320 ? -12.795 17.306 -8.445 1.00 84.06 320 GLU A C 1
ATOM 2430 O O . GLU A 1 320 ? -12.663 16.132 -8.798 1.00 84.06 320 GLU A O 1
ATOM 2435 N N . LEU A 1 321 ? -12.324 17.739 -7.271 1.00 84.69 321 LEU A N 1
ATOM 2436 C CA . LEU A 1 321 ? -11.578 16.880 -6.351 1.00 84.69 321 LEU A CA 1
ATOM 2437 C C . LEU A 1 321 ? -12.432 15.707 -5.846 1.00 84.69 321 LEU A C 1
ATOM 2439 O O . LEU A 1 321 ? -11.952 14.572 -5.760 1.00 84.69 321 LEU A O 1
ATOM 2443 N N . ARG A 1 322 ? -13.712 15.960 -5.549 1.00 88.62 322 ARG A N 1
ATOM 2444 C CA . ARG A 1 322 ? -14.663 14.919 -5.135 1.00 88.62 322 ARG A CA 1
ATOM 2445 C C . ARG A 1 322 ? -14.924 13.912 -6.257 1.00 88.62 322 ARG A C 1
ATOM 2447 O O . ARG A 1 322 ? -14.941 12.710 -6.006 1.00 88.62 322 ARG A O 1
ATOM 2454 N N . GLN A 1 323 ? -15.074 14.375 -7.495 1.00 87.31 323 GLN A N 1
ATOM 2455 C CA . GLN A 1 323 ? -15.264 13.514 -8.663 1.00 87.31 323 GLN A CA 1
ATOM 2456 C C . GLN A 1 323 ? -14.029 12.654 -8.956 1.00 87.31 323 GLN A C 1
ATOM 2458 O O . GLN A 1 323 ? -14.186 11.470 -9.254 1.00 87.31 323 GLN A O 1
ATOM 2463 N N . GLN A 1 324 ? -12.813 13.194 -8.801 1.00 86.62 324 GLN A N 1
ATOM 2464 C CA . GLN A 1 324 ? -11.579 12.402 -8.885 1.00 86.62 324 GLN A CA 1
ATOM 2465 C C . GLN A 1 324 ? -11.562 11.284 -7.834 1.00 86.62 324 GLN A C 1
ATOM 2467 O O . GLN A 1 324 ? -11.206 10.146 -8.146 1.00 86.62 324 GLN A O 1
ATOM 2472 N N . TYR A 1 325 ? -11.993 11.579 -6.602 1.00 90.31 325 TYR A N 1
ATOM 2473 C CA . TYR A 1 325 ? -12.097 10.565 -5.553 1.00 90.31 325 TYR A CA 1
ATOM 2474 C C . TYR A 1 325 ? -13.158 9.506 -5.867 1.00 90.31 325 TYR A C 1
ATOM 2476 O O . TYR A 1 325 ? -12.883 8.312 -5.763 1.00 90.31 325 TYR A O 1
ATOM 2484 N N . TRP A 1 326 ? -14.349 9.916 -6.312 1.00 92.31 326 TRP A N 1
ATOM 2485 C CA . TRP A 1 326 ? -15.407 8.997 -6.740 1.00 92.31 326 TRP A CA 1
ATOM 2486 C C . TRP A 1 326 ? -14.977 8.106 -7.905 1.00 92.31 326 TRP A C 1
ATOM 2488 O O . TRP A 1 326 ? -15.346 6.932 -7.933 1.00 92.31 326 TRP A O 1
ATOM 2498 N N . TYR A 1 327 ? -14.189 8.633 -8.843 1.00 90.94 327 TYR A N 1
ATOM 2499 C CA . TYR A 1 327 ? -13.615 7.849 -9.931 1.00 90.94 327 TYR A CA 1
ATOM 2500 C C . TYR A 1 327 ? -12.608 6.826 -9.401 1.00 90.94 327 TYR A C 1
ATOM 2502 O O . TYR A 1 327 ? -12.716 5.646 -9.728 1.00 90.94 327 TYR A O 1
ATOM 2510 N N . LEU A 1 328 ? -11.689 7.247 -8.521 1.00 90.00 328 LEU A N 1
ATOM 2511 C CA . LEU A 1 328 ? -10.708 6.358 -7.891 1.00 90.00 328 LEU A CA 1
ATOM 2512 C C . LEU A 1 328 ? -11.386 5.159 -7.222 1.00 90.00 328 LEU A C 1
ATOM 2514 O O . LEU A 1 328 ? -10.954 4.030 -7.422 1.00 90.00 328 LEU A O 1
ATOM 2518 N N . ILE A 1 329 ? -12.453 5.392 -6.457 1.00 93.19 329 ILE A N 1
ATOM 2519 C CA . ILE A 1 329 ? -13.157 4.334 -5.716 1.00 93.19 329 ILE A CA 1
ATOM 2520 C C . ILE A 1 329 ? -14.223 3.600 -6.548 1.00 93.19 329 ILE A C 1
ATOM 2522 O O . ILE A 1 329 ? -14.900 2.717 -6.024 1.00 93.19 329 ILE A O 1
ATOM 2526 N N . GLY A 1 330 ? -14.391 3.950 -7.828 1.00 92.12 330 GLY A N 1
ATOM 2527 C CA . GLY A 1 330 ? -15.307 3.277 -8.750 1.00 92.12 330 GLY A CA 1
ATOM 2528 C C . GLY A 1 330 ? -16.793 3.595 -8.550 1.00 92.12 330 GLY A C 1
ATOM 2529 O O . GLY A 1 330 ? -17.634 2.774 -8.911 1.00 92.12 330 GLY A O 1
ATOM 2530 N N . ARG A 1 331 ? -17.140 4.755 -7.974 1.00 92.38 331 ARG A N 1
ATOM 2531 C CA . ARG A 1 331 ? -18.529 5.261 -7.912 1.00 92.38 331 ARG A CA 1
ATOM 2532 C C . ARG A 1 331 ? -18.991 5.890 -9.230 1.00 92.38 331 ARG A C 1
ATOM 2534 O O . ARG A 1 331 ? -20.190 5.960 -9.481 1.00 92.38 331 ARG A O 1
ATOM 2541 N N . VAL A 1 332 ? -18.058 6.338 -10.072 1.00 87.50 332 VAL A N 1
ATOM 2542 C CA . VAL A 1 332 ? -18.339 6.883 -11.410 1.00 87.50 332 VAL A CA 1
ATOM 2543 C C . VAL A 1 332 ? -17.459 6.207 -12.461 1.00 87.50 332 VAL A C 1
ATOM 2545 O O . VAL A 1 332 ? -16.292 5.924 -12.210 1.00 87.50 332 VAL A O 1
ATOM 2548 N N . ALA A 1 333 ? -18.023 5.937 -13.642 1.00 69.94 333 ALA A N 1
ATOM 2549 C CA . ALA A 1 333 ? -17.368 5.151 -14.694 1.00 69.94 333 ALA A CA 1
ATOM 2550 C C . ALA A 1 333 ? -16.358 5.946 -15.540 1.00 69.94 333 ALA A C 1
ATOM 2552 O O . ALA A 1 333 ? -15.528 5.361 -16.233 1.00 69.94 333 ALA A O 1
ATOM 2553 N N . SER A 1 334 ? -16.433 7.278 -15.545 1.00 62.53 334 SER A N 1
ATOM 2554 C CA . SER A 1 334 ? -15.550 8.122 -16.351 1.00 62.53 334 SER A CA 1
ATOM 2555 C C . SER A 1 334 ? -15.407 9.499 -15.721 1.00 62.53 334 SER A C 1
ATOM 2557 O O . SER A 1 334 ? -16.401 10.142 -15.393 1.00 62.53 334 SER A O 1
ATOM 2559 N N . PHE A 1 335 ? -14.164 9.948 -15.588 1.00 58.38 335 PHE A N 1
ATOM 2560 C CA . PHE A 1 335 ? -13.823 11.339 -15.337 1.00 58.38 335 PHE A CA 1
ATOM 2561 C C . PHE A 1 335 ? -13.226 11.884 -16.636 1.00 58.38 335 PHE A C 1
ATOM 2563 O O . PHE A 1 335 ? -12.179 11.410 -17.082 1.00 58.38 335 PHE A O 1
ATOM 2570 N N . MET A 1 336 ? -13.907 12.828 -17.292 1.00 50.97 336 MET A N 1
ATOM 2571 C CA . MET A 1 336 ? -13.238 13.635 -18.310 1.00 50.97 336 MET A CA 1
ATOM 2572 C C . MET A 1 336 ? -12.238 14.501 -17.559 1.00 50.97 336 MET A C 1
ATOM 2574 O O . MET A 1 336 ? -12.636 15.406 -16.832 1.00 50.97 336 MET A O 1
ATOM 2578 N N . PHE A 1 337 ? -10.946 14.217 -17.720 1.00 53.66 337 PHE A N 1
ATOM 2579 C CA . PHE A 1 337 ? -9.936 15.207 -17.376 1.00 53.66 337 PHE A CA 1
ATOM 2580 C C . PHE A 1 337 ? -10.306 16.500 -18.109 1.00 53.66 337 PHE A C 1
ATOM 2582 O O . PHE A 1 337 ? -10.600 16.429 -19.312 1.00 53.66 337 PHE A O 1
ATOM 2589 N N . PRO A 1 338 ? -10.296 17.667 -17.442 1.00 46.09 338 PRO A N 1
ATOM 2590 C CA . PRO A 1 338 ? -10.235 18.918 -18.169 1.00 46.09 338 PRO A CA 1
ATOM 2591 C C . PRO A 1 338 ? -9.097 18.768 -19.173 1.00 46.09 338 PRO A C 1
ATOM 2593 O O . PRO A 1 338 ? -7.977 18.412 -18.792 1.00 46.09 338 PRO A O 1
ATOM 2596 N N . VAL A 1 339 ? -9.394 18.954 -20.463 1.00 46.12 339 VAL A N 1
ATOM 2597 C CA . VAL A 1 339 ? -8.341 19.115 -21.465 1.00 46.12 339 VAL A CA 1
ATOM 2598 C C . VAL A 1 339 ? -7.413 20.164 -20.862 1.00 46.12 339 VAL A C 1
ATOM 2600 O O . VAL A 1 339 ? -7.925 21.231 -20.499 1.00 46.12 339 VAL A O 1
ATOM 2603 N N . PRO A 1 340 ? -6.114 19.865 -20.645 1.00 42.44 340 PRO A N 1
ATOM 2604 C CA . PRO A 1 340 ? -5.211 20.874 -20.122 1.00 42.44 340 PRO A CA 1
ATOM 2605 C C . PRO A 1 340 ? -5.431 22.108 -20.991 1.00 42.44 340 PRO A C 1
ATOM 2607 O O . PRO A 1 340 ? -5.507 21.939 -22.217 1.00 42.44 340 PRO A O 1
ATOM 2610 N N . PRO A 1 341 ? -5.639 23.303 -20.402 1.00 43.06 341 PRO A N 1
ATOM 2611 C CA . PRO A 1 341 ? -5.803 24.496 -21.212 1.00 43.06 341 PRO A CA 1
ATOM 2612 C C . PRO A 1 341 ? -4.682 24.459 -22.252 1.00 43.06 341 PRO A C 1
ATOM 2614 O O . PRO A 1 341 ? -3.554 24.098 -21.877 1.00 43.06 341 PRO A O 1
ATOM 2617 N N . PRO A 1 342 ? -4.977 24.697 -23.551 1.00 38.50 342 PRO A N 1
ATOM 2618 C CA . PRO A 1 342 ? -3.922 24.754 -24.554 1.00 38.50 342 PRO A CA 1
ATOM 2619 C C . PRO A 1 342 ? -2.831 25.603 -23.936 1.00 38.50 342 PRO A C 1
ATOM 2621 O O . PRO A 1 342 ? -3.186 26.620 -23.343 1.00 38.50 342 PRO A O 1
ATOM 2624 N N . LEU A 1 343 ? -1.580 25.128 -23.957 1.00 38.28 343 LEU A N 1
ATOM 2625 C CA . LEU A 1 343 ? -0.433 25.831 -23.389 1.00 38.28 343 LEU A CA 1
ATOM 2626 C C . LEU A 1 343 ? -0.455 27.259 -23.933 1.00 38.28 343 LEU A C 1
ATOM 2628 O O . LEU A 1 343 ? 0.120 27.559 -24.975 1.00 38.28 343 LEU A O 1
ATOM 2632 N N . THR A 1 344 ? -1.165 28.146 -23.245 1.00 37.75 344 THR A N 1
ATOM 2633 C CA . THR A 1 344 ? -1.043 29.564 -23.431 1.00 37.75 344 THR A CA 1
ATOM 2634 C C . THR A 1 344 ? 0.357 29.769 -22.935 1.00 37.75 344 THR A C 1
ATOM 2636 O O . THR A 1 344 ? 0.657 29.444 -21.782 1.00 37.75 344 THR A O 1
ATOM 2639 N N . SER A 1 345 ? 1.226 30.210 -23.830 1.00 40.75 345 SER A N 1
ATOM 2640 C CA . SER A 1 345 ? 2.490 30.830 -23.496 1.00 40.75 345 SER A CA 1
ATOM 2641 C C . SER A 1 345 ? 2.183 32.019 -22.584 1.00 40.75 345 SER A C 1
ATOM 2643 O O . SER A 1 345 ? 2.166 33.170 -23.010 1.00 40.75 345 SER A O 1
ATOM 2645 N N . GLY A 1 346 ? 1.851 31.725 -21.328 1.00 39.59 346 GLY A N 1
ATOM 2646 C CA . GLY A 1 346 ? 1.902 32.632 -20.212 1.00 39.59 346 GLY A CA 1
ATOM 2647 C C . GLY A 1 346 ? 3.377 32.869 -20.023 1.00 39.59 346 GLY A C 1
ATOM 2648 O O . GLY A 1 346 ? 4.054 32.152 -19.292 1.00 39.59 346 GLY A O 1
ATOM 2649 N N . VAL A 1 347 ? 3.877 33.798 -20.826 1.00 42.25 347 VAL A N 1
ATOM 2650 C CA . VAL A 1 347 ? 5.177 34.402 -20.668 1.00 42.25 347 VAL A CA 1
ATOM 2651 C C . VAL A 1 347 ? 5.203 34.929 -19.243 1.00 42.25 347 VAL A C 1
ATOM 2653 O O . VAL A 1 347 ? 4.574 35.931 -18.909 1.00 42.25 347 VAL A O 1
ATOM 2656 N N . ASP A 1 348 ? 5.881 34.185 -18.382 1.00 44.03 348 ASP A N 1
ATOM 2657 C CA . ASP A 1 348 ? 6.281 34.645 -17.070 1.00 44.03 348 ASP A CA 1
ATOM 2658 C C . ASP A 1 348 ? 7.188 35.859 -17.318 1.00 44.03 348 ASP A C 1
ATOM 2660 O O . ASP A 1 348 ? 8.350 35.718 -17.708 1.00 44.03 348 ASP A O 1
ATOM 2664 N N . SER A 1 349 ? 6.608 37.061 -17.205 1.00 50.72 349 SER A N 1
ATOM 2665 C CA . SER A 1 349 ? 7.232 38.355 -17.528 1.00 50.72 349 SER A CA 1
ATOM 2666 C C . SER A 1 349 ? 8.594 38.529 -16.850 1.00 50.72 349 SER A C 1
ATOM 2668 O O . SER A 1 349 ? 9.456 39.249 -17.349 1.00 50.72 349 SER A O 1
ATOM 2670 N N . THR A 1 350 ? 8.816 37.834 -15.740 1.00 53.94 350 THR A N 1
ATOM 2671 C CA . THR A 1 350 ? 10.064 37.821 -14.984 1.00 53.94 350 THR A CA 1
ATOM 2672 C C . THR A 1 350 ? 11.183 37.062 -15.704 1.00 53.94 350 THR A C 1
ATOM 2674 O O . THR A 1 350 ? 12.353 37.435 -15.620 1.00 53.94 350 THR A O 1
ATOM 2677 N N . ARG A 1 351 ? 10.842 36.008 -16.453 1.00 50.72 351 ARG A N 1
ATOM 2678 C CA . ARG A 1 351 ? 11.794 35.123 -17.136 1.00 50.72 351 ARG A CA 1
ATOM 2679 C C . ARG A 1 351 ? 12.280 35.717 -18.459 1.00 50.72 351 ARG A C 1
ATOM 2681 O O . ARG A 1 351 ? 13.460 35.585 -18.772 1.00 50.72 351 ARG A O 1
ATOM 2688 N N . GLU A 1 352 ? 11.425 36.439 -19.185 1.00 52.00 352 GLU A N 1
ATOM 2689 C CA . GLU A 1 352 ? 11.827 37.163 -20.401 1.00 52.00 352 GLU A CA 1
ATOM 2690 C C . GLU A 1 352 ? 12.718 38.373 -20.117 1.00 52.00 352 GLU A C 1
ATOM 2692 O O . GLU A 1 352 ? 13.660 38.611 -20.868 1.00 52.00 352 GLU A O 1
ATOM 2697 N N . VAL A 1 353 ? 12.507 39.094 -19.011 1.00 57.09 353 VAL A N 1
ATOM 2698 C CA . VAL A 1 353 ? 13.389 40.214 -18.637 1.00 57.09 353 VAL A CA 1
ATOM 2699 C C . VAL A 1 353 ? 14.790 39.710 -18.282 1.00 57.09 353 VAL A C 1
ATOM 2701 O O . VAL A 1 353 ? 15.781 40.305 -18.701 1.00 57.09 353 VAL A O 1
ATOM 2704 N N . VAL A 1 354 ? 14.897 38.580 -17.575 1.00 59.41 354 VAL A N 1
ATOM 2705 C CA . VAL A 1 354 ? 16.196 37.984 -17.221 1.00 59.41 354 VAL A CA 1
ATOM 2706 C C . VAL A 1 354 ? 16.891 37.395 -18.451 1.00 59.41 354 VAL A C 1
ATOM 2708 O O . VAL A 1 354 ? 18.071 37.660 -18.667 1.00 59.41 354 VAL A O 1
ATOM 2711 N N . ILE A 1 355 ? 16.172 36.652 -19.300 1.00 61.59 355 ILE A N 1
ATOM 2712 C CA . ILE A 1 355 ? 16.741 36.086 -20.534 1.00 61.59 355 ILE A CA 1
ATOM 2713 C C . ILE A 1 355 ? 17.125 37.206 -21.512 1.00 61.59 355 ILE A C 1
ATOM 2715 O O . ILE A 1 355 ? 18.217 37.173 -22.076 1.00 61.59 355 ILE A O 1
ATOM 2719 N N . GLY A 1 356 ? 16.286 38.233 -21.660 1.00 66.06 356 GLY A N 1
ATOM 2720 C CA . GLY A 1 356 ? 16.556 39.407 -22.486 1.00 66.06 356 GLY A CA 1
ATOM 2721 C C . GLY A 1 356 ? 17.768 40.203 -22.001 1.00 66.06 356 GLY A C 1
ATOM 2722 O O . GLY A 1 356 ? 18.631 40.547 -22.807 1.00 66.06 356 GLY A O 1
ATOM 2723 N N . ALA A 1 357 ? 17.901 40.427 -20.690 1.00 68.19 357 ALA A N 1
ATOM 2724 C CA . ALA A 1 357 ? 19.062 41.103 -20.111 1.00 68.19 357 ALA A CA 1
ATOM 2725 C C . ALA A 1 357 ? 20.355 40.282 -20.268 1.00 68.19 357 ALA A C 1
ATOM 2727 O O . ALA A 1 357 ? 21.400 40.840 -20.609 1.00 68.19 357 ALA A O 1
ATOM 2728 N N . CYS A 1 358 ? 20.294 38.958 -20.091 1.00 68.12 358 CYS A N 1
ATOM 2729 C CA . CYS A 1 358 ? 21.442 38.073 -20.294 1.00 68.12 358 CYS A CA 1
ATOM 2730 C C . CYS A 1 358 ? 21.856 37.974 -21.770 1.00 68.12 358 CYS A C 1
ATOM 2732 O O . CYS A 1 358 ? 23.052 37.981 -22.062 1.00 68.12 358 CYS A O 1
ATOM 2734 N N . LEU A 1 359 ? 20.902 37.929 -22.707 1.00 71.31 359 LEU A N 1
ATOM 2735 C CA . LEU A 1 359 ? 21.188 37.911 -24.144 1.00 71.31 359 LEU A CA 1
ATOM 2736 C C . LEU A 1 359 ? 21.736 39.255 -24.628 1.00 71.31 359 LEU A C 1
ATOM 2738 O O . LEU A 1 359 ? 22.718 39.269 -25.365 1.00 71.31 359 LEU A O 1
ATOM 2742 N N . ALA A 1 360 ? 21.174 40.379 -24.176 1.00 73.12 360 ALA A N 1
ATOM 2743 C CA . ALA A 1 360 ? 21.691 41.706 -24.504 1.00 73.12 360 ALA A CA 1
ATOM 2744 C C . ALA A 1 360 ? 23.102 41.921 -23.928 1.00 73.12 360 ALA A C 1
ATOM 2746 O O . ALA A 1 360 ? 23.996 42.383 -24.638 1.00 73.12 360 ALA A O 1
ATOM 2747 N N . GLY A 1 361 ? 23.332 41.517 -22.673 1.00 75.06 361 GLY A N 1
ATOM 2748 C CA . GLY A 1 361 ? 24.652 41.557 -22.042 1.00 75.06 361 GLY A CA 1
ATOM 2749 C C . GLY A 1 361 ? 25.670 40.657 -22.748 1.00 75.06 361 GLY A C 1
ATOM 2750 O O . GLY A 1 361 ? 26.787 41.089 -23.026 1.00 75.06 361 GLY A O 1
ATOM 2751 N N . GLY A 1 362 ? 25.270 39.434 -23.110 1.00 72.69 362 GLY A N 1
ATOM 2752 C CA . GLY A 1 362 ? 26.102 38.488 -23.854 1.00 72.69 362 GLY A CA 1
ATOM 2753 C C . GLY A 1 362 ? 26.443 38.974 -25.263 1.00 72.69 362 GLY A C 1
ATOM 2754 O O . GLY A 1 362 ? 27.599 38.897 -25.674 1.00 72.69 362 GLY A O 1
ATOM 2755 N N . LEU A 1 363 ? 25.476 39.545 -25.986 1.00 78.38 363 LEU A N 1
ATOM 2756 C CA . LEU A 1 363 ? 25.690 40.108 -27.322 1.00 78.38 363 LEU A CA 1
ATOM 2757 C C . LEU A 1 363 ? 26.600 41.338 -27.287 1.00 78.38 363 LEU A C 1
ATOM 2759 O O . LEU A 1 363 ? 27.474 41.454 -28.141 1.00 78.38 363 LEU A O 1
ATOM 2763 N N . LEU A 1 364 ? 26.473 42.217 -26.288 1.00 79.69 364 LEU A N 1
ATOM 2764 C CA . LEU A 1 364 ? 27.379 43.360 -26.113 1.00 79.69 364 LEU A CA 1
ATOM 2765 C C . LEU A 1 364 ? 28.814 42.919 -25.782 1.00 79.69 364 LEU A C 1
ATOM 2767 O O . LEU A 1 364 ? 29.778 43.493 -26.298 1.00 79.69 364 LEU A O 1
ATOM 2771 N N . LEU A 1 365 ? 28.975 41.868 -24.975 1.00 77.62 365 LEU A N 1
ATOM 2772 C CA . LEU A 1 365 ? 30.278 41.260 -24.692 1.00 77.62 365 LEU A CA 1
ATOM 2773 C C . LEU A 1 365 ? 30.892 40.614 -25.941 1.00 77.62 365 LEU A C 1
ATOM 2775 O O . LEU A 1 365 ? 32.064 40.837 -26.236 1.00 77.62 365 LEU A O 1
ATOM 2779 N N . LEU A 1 366 ? 30.105 39.875 -26.723 1.00 79.12 366 LEU A N 1
ATOM 2780 C CA . LEU A 1 366 ? 30.572 39.271 -27.972 1.00 79.12 366 LEU A CA 1
ATOM 2781 C C . LEU A 1 366 ? 30.896 40.324 -29.036 1.00 79.12 366 LEU A C 1
ATOM 2783 O O . LEU A 1 366 ? 31.883 40.177 -29.753 1.00 79.12 366 LEU A O 1
ATOM 2787 N N . PHE A 1 367 ? 30.122 41.408 -29.115 1.00 80.62 367 PHE A N 1
ATOM 2788 C CA . PHE A 1 367 ? 30.370 42.494 -30.060 1.00 80.62 367 PHE A CA 1
ATOM 2789 C C . PHE A 1 367 ? 31.623 43.292 -29.689 1.00 80.62 367 PHE A C 1
ATOM 2791 O O . PHE A 1 367 ? 32.437 43.588 -30.559 1.00 80.62 367 PHE A O 1
ATOM 2798 N N . SER A 1 368 ? 31.835 43.584 -28.402 1.00 76.56 368 SER A N 1
ATOM 2799 C CA . SER A 1 368 ? 33.046 44.270 -27.926 1.00 76.56 368 SER A CA 1
ATOM 2800 C C . SER A 1 368 ? 34.304 43.404 -28.068 1.00 76.56 368 SER A C 1
ATOM 2802 O O . SER A 1 368 ? 35.320 43.886 -28.572 1.00 76.56 368 SER A O 1
ATOM 2804 N N . LEU A 1 369 ? 34.235 42.110 -27.734 1.00 79.62 369 LEU A N 1
ATOM 2805 C CA . LEU A 1 369 ? 35.322 41.156 -27.987 1.00 79.62 369 LEU A CA 1
ATOM 2806 C C . LEU A 1 369 ? 35.579 40.969 -29.490 1.00 79.62 369 LEU A C 1
ATOM 2808 O O . LEU A 1 369 ? 36.735 40.912 -29.911 1.00 79.62 369 LEU A O 1
ATOM 2812 N N . GLY A 1 370 ? 34.523 40.941 -30.306 1.00 79.12 370 GLY A N 1
ATOM 2813 C CA . GLY A 1 370 ? 34.601 40.880 -31.764 1.00 79.12 370 GLY A CA 1
ATOM 2814 C C . GLY A 1 370 ? 35.256 42.120 -32.371 1.00 79.12 370 GLY A C 1
ATOM 2815 O O . GLY A 1 370 ? 36.126 41.989 -33.230 1.00 79.12 370 GLY A O 1
ATOM 2816 N N . LEU A 1 371 ? 34.925 43.318 -31.879 1.00 80.19 371 LEU A N 1
ATOM 2817 C CA . LEU A 1 371 ? 35.551 44.570 -32.311 1.00 80.19 371 LEU A CA 1
ATOM 2818 C C . LEU A 1 371 ? 37.034 44.620 -31.941 1.00 80.19 371 LEU A C 1
ATOM 2820 O O . LEU A 1 371 ? 37.856 45.018 -32.765 1.00 80.19 371 LEU A O 1
ATOM 2824 N N . LEU A 1 372 ? 37.394 44.173 -30.735 1.00 77.12 372 LEU A N 1
ATOM 2825 C CA . LEU A 1 372 ? 38.789 44.096 -30.296 1.00 77.12 372 LEU A CA 1
ATOM 2826 C C . LEU A 1 372 ? 39.582 43.065 -31.110 1.00 77.12 372 LEU A C 1
ATOM 2828 O O . LEU A 1 372 ? 40.704 43.347 -31.537 1.00 77.12 372 LEU A O 1
ATOM 2832 N N . ALA A 1 373 ? 38.999 41.896 -31.384 1.00 73.81 373 ALA A N 1
ATOM 2833 C CA . ALA A 1 373 ? 39.604 40.882 -32.242 1.00 73.81 373 ALA A CA 1
ATOM 2834 C C . ALA A 1 373 ? 39.768 41.393 -33.681 1.00 73.81 373 ALA A C 1
ATOM 2836 O O . ALA A 1 373 ? 40.839 41.237 -34.267 1.00 73.81 373 ALA A O 1
ATOM 2837 N N . TRP A 1 374 ? 38.760 42.074 -34.229 1.00 75.69 374 TRP A N 1
ATOM 2838 C CA . TRP A 1 374 ? 38.808 42.657 -35.567 1.00 75.69 374 TRP A CA 1
ATOM 2839 C C . TRP A 1 374 ? 39.857 43.765 -35.674 1.00 75.69 374 TRP A C 1
ATOM 2841 O O . TRP A 1 374 ? 40.693 43.722 -36.574 1.00 75.69 374 TRP A O 1
ATOM 2851 N N . GLN A 1 375 ? 39.911 44.699 -34.720 1.00 75.62 375 GLN A N 1
ATOM 2852 C CA . GLN A 1 375 ? 40.950 45.733 -34.675 1.00 75.62 375 GLN A CA 1
ATOM 2853 C C . GLN A 1 375 ? 42.357 45.126 -34.587 1.00 75.62 375 GLN A C 1
ATOM 2855 O O . GLN A 1 375 ? 43.289 45.613 -35.236 1.00 75.62 375 GLN A O 1
ATOM 2860 N N . ARG A 1 376 ? 42.516 44.031 -33.832 1.00 70.31 376 ARG A N 1
ATOM 2861 C CA . ARG A 1 376 ? 43.785 43.304 -33.725 1.00 70.31 376 ARG A CA 1
ATOM 2862 C C . ARG A 1 376 ? 44.143 42.601 -35.037 1.00 70.31 376 ARG A C 1
ATOM 2864 O O . ARG A 1 376 ? 45.276 42.728 -35.486 1.00 70.31 376 ARG A O 1
ATOM 2871 N N . VAL A 1 377 ? 43.190 41.946 -35.701 1.00 67.44 377 VAL A N 1
ATOM 2872 C CA . VAL A 1 377 ? 43.392 41.282 -37.003 1.00 67.44 377 VAL A CA 1
ATOM 2873 C C . VAL A 1 377 ? 43.681 42.289 -38.117 1.00 67.44 377 VAL A C 1
ATOM 2875 O O . VAL A 1 377 ? 44.564 42.044 -38.932 1.00 67.44 377 VAL A O 1
ATOM 2878 N N . VAL A 1 378 ? 43.011 43.443 -38.143 1.00 69.94 378 VAL A N 1
ATOM 2879 C CA . VAL A 1 378 ? 43.259 44.504 -39.135 1.00 69.94 378 VAL A CA 1
ATOM 2880 C C . VAL A 1 378 ? 44.647 45.123 -38.946 1.00 69.94 378 VAL A C 1
ATOM 2882 O O . VAL A 1 378 ? 45.357 45.328 -39.932 1.00 69.94 378 VAL A O 1
ATOM 2885 N N . ARG A 1 379 ? 45.089 45.354 -37.699 1.00 64.44 379 ARG A N 1
ATOM 2886 C CA . ARG A 1 379 ? 46.475 45.775 -37.410 1.00 64.44 379 ARG A CA 1
ATOM 2887 C C . ARG A 1 379 ? 47.506 44.721 -37.817 1.00 64.44 379 ARG A C 1
ATOM 2889 O O . ARG A 1 379 ? 48.551 45.077 -38.347 1.00 64.44 379 ARG A O 1
ATOM 2896 N N . LEU A 1 380 ? 47.220 43.440 -37.588 1.00 58.75 380 LEU A N 1
ATOM 2897 C CA . LEU A 1 380 ? 48.128 42.342 -37.929 1.00 58.75 380 LEU A CA 1
ATOM 2898 C C . LEU A 1 380 ? 48.213 42.100 -39.445 1.00 58.75 380 LEU A C 1
ATOM 2900 O O . LEU A 1 380 ? 49.309 41.891 -39.961 1.00 58.75 380 LEU A O 1
ATOM 2904 N N . ARG A 1 381 ? 47.092 42.222 -40.171 1.00 59.16 381 ARG A N 1
ATOM 2905 C CA . ARG A 1 381 ? 47.043 42.130 -41.641 1.00 59.16 381 ARG A CA 1
ATOM 2906 C C . ARG A 1 381 ? 47.773 43.281 -42.326 1.00 59.16 381 ARG A C 1
ATOM 2908 O O . ARG A 1 381 ? 48.516 43.024 -43.262 1.00 59.16 381 ARG A O 1
ATOM 2915 N N . ARG A 1 382 ? 47.631 44.519 -41.832 1.00 61.69 382 ARG A N 1
ATOM 2916 C CA . ARG A 1 382 ? 48.398 45.672 -42.348 1.00 61.69 382 ARG A CA 1
ATOM 2917 C C . ARG A 1 382 ? 49.914 45.493 -42.222 1.00 61.69 382 ARG A C 1
ATOM 2919 O O . ARG A 1 382 ? 50.644 46.070 -43.012 1.00 61.69 382 ARG A O 1
ATOM 2926 N N . ASN A 1 383 ? 50.367 44.669 -41.275 1.00 57.91 383 ASN A N 1
ATOM 2927 C CA . ASN A 1 383 ? 51.784 44.413 -41.019 1.00 57.91 383 ASN A CA 1
ATOM 2928 C C . ASN A 1 383 ? 52.237 43.002 -41.448 1.00 57.91 383 ASN A C 1
ATOM 2930 O O . ASN A 1 383 ? 53.283 42.553 -40.985 1.00 57.91 383 ASN A O 1
ATOM 2934 N N . HIS A 1 384 ? 51.459 42.288 -42.279 1.00 58.62 384 HIS A N 1
ATOM 2935 C CA . HIS A 1 384 ? 51.792 40.955 -42.816 1.00 58.62 384 HIS A CA 1
ATOM 2936 C C . HIS A 1 384 ? 52.161 39.909 -41.741 1.00 58.62 384 HIS A C 1
ATOM 2938 O O . HIS A 1 384 ? 53.055 39.080 -41.918 1.00 58.62 384 HIS A O 1
ATOM 2944 N N . ARG A 1 385 ? 51.469 39.926 -40.593 1.00 58.66 385 ARG A N 1
ATOM 2945 C CA . ARG A 1 385 ? 51.702 38.988 -39.480 1.00 58.66 385 ARG A CA 1
ATOM 2946 C C . ARG A 1 385 ? 50.459 38.157 -39.162 1.00 58.66 385 ARG A C 1
ATOM 2948 O O . ARG A 1 385 ? 49.330 38.636 -39.206 1.00 58.66 385 ARG A O 1
ATOM 2955 N N . SER A 1 386 ? 50.679 36.895 -38.808 1.00 56.75 386 SER A N 1
ATOM 2956 C CA . SER A 1 386 ? 49.664 35.967 -38.300 1.00 56.75 386 SER A CA 1
ATOM 2957 C C . SER A 1 386 ? 49.120 36.402 -36.934 1.00 56.75 386 SER A C 1
ATOM 2959 O O . SER A 1 386 ? 49.707 37.241 -36.249 1.00 56.75 386 SER A O 1
ATOM 2961 N N . ALA A 1 387 ? 48.015 35.787 -36.499 1.00 55.34 387 ALA A N 1
ATOM 2962 C CA . ALA A 1 387 ? 47.359 36.071 -35.216 1.00 55.34 387 ALA A CA 1
ATOM 2963 C C . ALA A 1 387 ? 48.284 35.930 -33.982 1.00 55.34 387 ALA A C 1
ATOM 2965 O O . ALA A 1 387 ? 48.043 36.570 -32.961 1.00 55.34 387 ALA A O 1
ATOM 2966 N N . LEU A 1 388 ? 49.362 35.141 -34.095 1.00 58.50 388 LEU A N 1
ATOM 2967 C CA . LEU A 1 388 ? 50.396 34.924 -33.072 1.00 58.50 388 LEU A CA 1
ATOM 2968 C C . LEU A 1 388 ? 51.696 35.719 -33.335 1.00 58.50 388 LEU A C 1
ATOM 2970 O O . LEU A 1 388 ? 52.694 35.508 -32.654 1.00 58.50 388 LEU A O 1
ATOM 2974 N N . GLY A 1 389 ? 51.712 36.626 -34.319 1.00 56.78 389 GLY A N 1
ATOM 2975 C CA . GLY A 1 389 ? 52.823 37.549 -34.584 1.00 56.78 389 GLY A CA 1
ATOM 2976 C C . GLY A 1 389 ? 53.904 37.064 -35.560 1.00 56.78 389 GLY A C 1
ATOM 2977 O O . GLY A 1 389 ? 54.836 37.821 -35.821 1.00 56.78 389 GLY A O 1
ATOM 2978 N N . LYS A 1 390 ? 53.791 35.857 -36.135 1.00 56.91 390 LYS A N 1
ATOM 2979 C CA . LYS A 1 390 ? 54.734 35.354 -37.160 1.00 56.91 390 LYS A CA 1
ATOM 2980 C C . LYS A 1 390 ? 54.490 36.016 -38.518 1.00 56.91 390 LYS A C 1
ATOM 2982 O O . LYS A 1 390 ? 53.322 36.139 -38.884 1.00 56.91 390 LYS A O 1
ATOM 2987 N N . LEU A 1 391 ? 55.544 36.396 -39.249 1.00 57.19 391 LEU A N 1
ATOM 2988 C CA . LEU A 1 391 ? 55.437 36.895 -40.629 1.00 57.19 391 LEU A CA 1
ATOM 2989 C C . LEU A 1 391 ? 54.747 35.841 -41.510 1.00 57.19 391 LEU A C 1
ATOM 2991 O O . LEU A 1 391 ? 55.079 34.659 -41.422 1.00 57.19 391 LEU A O 1
ATOM 2995 N N . LEU A 1 392 ? 53.764 36.256 -42.306 1.00 57.00 392 LEU A N 1
ATOM 2996 C CA . LEU A 1 392 ? 53.090 35.384 -43.269 1.00 57.00 392 LEU A CA 1
ATOM 2997 C C . LEU A 1 392 ? 53.759 35.547 -44.640 1.00 57.00 392 LEU A C 1
ATOM 2999 O O . LEU A 1 392 ? 53.963 36.691 -45.050 1.00 57.00 392 LEU A O 1
ATOM 3003 N N . PRO A 1 393 ? 54.085 34.452 -45.351 1.00 57.53 393 PRO A N 1
ATOM 3004 C CA . PRO A 1 393 ? 54.608 34.559 -46.707 1.00 57.53 393 PRO A CA 1
ATOM 3005 C C . PRO A 1 393 ? 53.556 35.207 -47.625 1.00 57.53 393 PRO A C 1
ATOM 3007 O O . PRO A 1 393 ? 52.353 35.017 -47.395 1.00 57.53 393 PRO A O 1
ATOM 3010 N N . PRO A 1 394 ? 53.971 35.974 -48.649 1.00 57.03 394 PRO A N 1
ATOM 3011 C CA . PRO A 1 394 ? 53.042 36.508 -49.638 1.00 57.03 394 PRO A CA 1
ATOM 3012 C C . PRO A 1 394 ? 52.290 35.358 -50.329 1.00 57.03 394 PRO A C 1
ATOM 3014 O O . PRO A 1 394 ? 52.852 34.298 -50.603 1.00 57.03 394 PRO A O 1
ATOM 3017 N N . GLY A 1 395 ? 50.985 35.537 -50.544 1.00 60.75 395 GLY A N 1
ATOM 3018 C CA . GLY A 1 395 ? 50.161 34.560 -51.260 1.00 60.75 395 GLY A CA 1
ATOM 3019 C C . GLY A 1 395 ? 50.417 34.623 -52.765 1.00 60.75 395 GLY A C 1
ATOM 3020 O O . GLY A 1 395 ? 50.749 35.687 -53.271 1.00 60.75 395 GLY A O 1
ATOM 3021 N N . ALA A 1 396 ? 50.226 33.513 -53.485 1.00 59.56 396 ALA A N 1
ATOM 3022 C CA . ALA A 1 396 ? 50.447 33.462 -54.931 1.00 59.56 396 ALA A CA 1
ATOM 3023 C C . ALA A 1 396 ? 49.613 34.532 -55.666 1.00 59.56 396 ALA A C 1
ATOM 3025 O O . ALA A 1 396 ? 48.382 34.509 -55.625 1.00 59.56 396 ALA A O 1
ATOM 3026 N N . GLY A 1 397 ? 50.290 35.474 -56.324 1.00 66.50 397 GLY A N 1
ATOM 3027 C CA . GLY A 1 397 ? 49.665 36.603 -57.006 1.00 66.50 397 GLY A CA 1
ATOM 3028 C C . GLY A 1 397 ? 50.681 37.453 -57.775 1.00 66.50 397 GLY A C 1
ATOM 3029 O O . GLY A 1 397 ? 51.881 37.200 -57.676 1.00 66.50 397 GLY A O 1
ATOM 3030 N N . PRO A 1 398 ? 50.219 38.461 -58.534 1.00 58.03 398 PRO A N 1
ATOM 3031 C CA . PRO A 1 398 ? 51.073 39.296 -59.388 1.00 58.03 398 PRO A CA 1
ATOM 3032 C C . PRO A 1 398 ? 52.131 40.105 -58.618 1.00 58.03 398 PRO A C 1
ATOM 3034 O O . PRO A 1 398 ? 53.119 40.519 -59.213 1.00 58.03 398 PRO A O 1
ATOM 3037 N N . ASP A 1 399 ? 51.960 40.268 -57.304 1.00 59.56 399 ASP A N 1
ATOM 3038 C CA . ASP A 1 399 ? 52.904 40.957 -56.414 1.00 59.56 399 ASP A CA 1
ATOM 3039 C C . ASP A 1 399 ? 53.932 40.005 -55.759 1.00 59.56 399 ASP A C 1
ATOM 3041 O O . ASP A 1 399 ? 54.652 40.398 -54.842 1.00 59.56 399 ASP A O 1
ATOM 3045 N N . THR A 1 400 ? 53.986 38.731 -56.175 1.00 66.44 400 THR A N 1
ATOM 3046 C CA . THR A 1 400 ? 54.914 37.723 -55.628 1.00 66.44 400 THR A CA 1
ATOM 3047 C C . THR A 1 400 ? 56.049 37.431 -56.599 1.00 66.44 400 THR A C 1
ATOM 3049 O O . THR A 1 400 ? 55.817 36.942 -57.703 1.00 66.44 400 THR A O 1
ATOM 3052 N N . THR A 1 401 ? 57.286 37.638 -56.148 1.00 68.75 401 THR A N 1
ATOM 3053 C CA . THR A 1 401 ? 58.493 37.245 -56.884 1.00 68.75 401 THR A CA 1
ATOM 3054 C C . THR A 1 401 ? 59.069 35.972 -56.279 1.00 68.75 401 THR A C 1
ATOM 3056 O O . THR A 1 401 ? 59.378 35.929 -55.091 1.00 68.75 401 THR A O 1
ATOM 3059 N N . LEU A 1 402 ? 59.222 34.932 -57.098 1.00 69.62 402 LEU A N 1
ATOM 3060 C CA . LEU A 1 402 ? 59.860 33.685 -56.695 1.00 69.62 402 LEU A CA 1
ATOM 3061 C C . LEU A 1 402 ? 61.361 33.764 -56.994 1.00 69.62 402 LEU A C 1
ATOM 3063 O O . LEU A 1 402 ? 61.754 33.922 -58.148 1.00 69.62 402 LEU A O 1
ATOM 3067 N N . VAL A 1 403 ? 62.191 33.633 -55.962 1.00 69.88 403 VAL A N 1
ATOM 3068 C CA . VAL A 1 403 ? 63.648 33.554 -56.109 1.00 69.88 403 VAL A CA 1
ATOM 3069 C C . VAL A 1 403 ? 64.063 32.092 -55.995 1.00 69.88 403 VAL A C 1
ATOM 3071 O O . VAL A 1 403 ? 63.926 31.484 -54.935 1.00 69.88 403 VAL A O 1
ATOM 3074 N N . LEU A 1 404 ? 64.553 31.522 -57.098 1.00 72.88 404 LEU A N 1
ATOM 3075 C CA . LEU A 1 404 ? 65.212 30.217 -57.109 1.00 72.88 404 LEU A CA 1
ATOM 3076 C C . LEU A 1 404 ? 66.720 30.431 -57.126 1.00 72.88 404 LEU A C 1
ATOM 3078 O O . LEU A 1 404 ? 67.235 31.196 -57.939 1.00 72.88 404 LEU A O 1
ATOM 3082 N N . THR A 1 405 ? 67.413 29.729 -56.241 1.00 74.50 405 THR A N 1
ATOM 3083 C CA . THR A 1 405 ? 68.870 29.671 -56.205 1.00 74.50 405 THR A CA 1
ATOM 3084 C C . THR A 1 405 ? 69.297 28.214 -56.158 1.00 74.50 405 THR A C 1
ATOM 3086 O O . THR A 1 405 ? 68.613 27.387 -55.552 1.00 74.50 405 THR A O 1
ATOM 3089 N N . ASP A 1 406 ? 70.403 27.912 -56.823 1.00 78.31 406 ASP A N 1
ATOM 3090 C CA . ASP A 1 406 ? 71.031 26.599 -56.833 1.00 78.31 406 ASP A CA 1
ATOM 3091 C C . ASP A 1 406 ? 72.549 26.774 -56.735 1.00 78.31 406 ASP A C 1
ATOM 3093 O O . ASP A 1 406 ? 73.102 27.802 -57.141 1.00 78.31 406 ASP A O 1
ATOM 3097 N N . VAL A 1 407 ? 73.224 25.776 -56.173 1.00 74.81 407 VAL A N 1
ATOM 3098 C CA . VAL A 1 407 ? 74.684 25.744 -56.131 1.00 74.81 407 VAL A CA 1
ATOM 3099 C C . VAL A 1 407 ? 75.158 25.120 -57.432 1.00 74.81 407 VAL A C 1
ATOM 3101 O O . VAL A 1 407 ? 75.013 23.917 -57.657 1.00 74.81 407 VAL A O 1
ATOM 3104 N N . GLN A 1 408 ? 75.718 25.958 -58.298 1.00 75.81 408 GLN A N 1
ATOM 3105 C CA . GLN A 1 408 ? 76.209 25.518 -59.593 1.00 75.81 408 GLN A CA 1
ATOM 3106 C C . GLN A 1 408 ? 77.270 24.420 -59.433 1.00 75.81 408 GLN A C 1
ATOM 3108 O O . GLN A 1 408 ? 78.153 24.514 -58.580 1.00 75.81 408 GLN A O 1
ATOM 3113 N N . ASP A 1 409 ? 77.147 23.372 -60.250 1.00 79.50 409 ASP A N 1
ATOM 3114 C CA . ASP A 1 409 ? 78.019 22.192 -60.250 1.00 79.50 409 ASP A CA 1
ATOM 3115 C C . ASP A 1 409 ? 78.093 21.462 -58.893 1.00 79.50 409 ASP A C 1
ATOM 3117 O O . ASP A 1 409 ? 79.079 20.787 -58.584 1.00 79.50 409 ASP A O 1
ATOM 3121 N N . SER A 1 410 ? 77.030 21.558 -58.082 1.00 77.19 410 SER A N 1
ATOM 3122 C CA . SER A 1 410 ? 76.952 20.926 -56.759 1.00 77.19 410 SER A CA 1
ATOM 3123 C C . SER A 1 410 ? 77.243 19.429 -56.792 1.00 77.19 410 SER A C 1
ATOM 3125 O O . SER A 1 410 ? 77.932 18.937 -55.903 1.00 77.19 410 SER A O 1
ATOM 3127 N N . THR A 1 411 ? 76.808 18.707 -57.826 1.00 77.81 411 THR A N 1
ATOM 3128 C CA . THR A 1 411 ? 77.091 17.272 -57.988 1.00 77.81 411 THR A CA 1
ATOM 3129 C C . THR A 1 411 ? 78.593 16.985 -58.001 1.00 77.81 411 THR A C 1
ATOM 3131 O O . THR A 1 411 ? 79.061 16.148 -57.235 1.00 77.81 411 THR A O 1
ATOM 3134 N N . THR A 1 412 ? 79.368 17.744 -58.778 1.00 85.19 412 THR A N 1
ATOM 3135 C CA . THR A 1 412 ? 80.830 17.609 -58.837 1.00 85.19 412 THR A CA 1
ATOM 3136 C C . THR A 1 412 ? 81.474 17.957 -57.495 1.00 85.19 412 THR A C 1
ATOM 3138 O O . THR A 1 412 ? 82.414 17.296 -57.060 1.00 85.19 412 THR A O 1
ATOM 3141 N N . LEU A 1 413 ? 80.954 18.972 -56.796 1.00 81.88 413 LEU A N 1
ATOM 3142 C CA . LEU A 1 413 ? 81.438 19.343 -55.463 1.00 81.88 413 LEU A CA 1
ATOM 3143 C C . LEU A 1 413 ? 81.198 18.229 -54.437 1.00 81.88 413 LEU A C 1
ATOM 3145 O O . LEU A 1 413 ? 82.093 17.938 -53.648 1.00 81.88 413 LEU A O 1
ATOM 3149 N N . TYR A 1 414 ? 80.034 17.577 -54.481 1.00 81.00 414 TYR A N 1
ATOM 3150 C CA . TYR A 1 414 ? 79.721 16.423 -53.634 1.00 81.00 414 TYR A CA 1
ATOM 3151 C C . TYR A 1 414 ? 80.605 15.207 -53.936 1.00 81.00 414 TYR A C 1
ATOM 3153 O O . TYR A 1 414 ? 80.900 14.437 -53.026 1.00 81.00 414 TYR A O 1
ATOM 3161 N N . GLU A 1 415 ? 81.037 15.030 -55.185 1.00 86.44 415 GLU A N 1
ATOM 3162 C CA . GLU A 1 415 ? 81.912 13.923 -55.589 1.00 86.44 415 GLU A CA 1
ATOM 3163 C C . GLU A 1 415 ? 83.393 14.178 -55.266 1.00 86.44 415 GLU A C 1
ATOM 3165 O O . GLU A 1 415 ? 84.138 13.237 -54.992 1.00 86.44 415 GLU A O 1
ATOM 3170 N N . CYS A 1 416 ? 83.839 15.438 -55.299 1.00 87.88 416 CYS A N 1
ATOM 3171 C CA . CYS A 1 416 ? 85.248 15.803 -55.122 1.00 87.88 416 CYS A CA 1
ATOM 3172 C C . CYS A 1 416 ? 85.630 16.212 -53.692 1.00 87.88 416 CYS A C 1
ATOM 3174 O O . CYS A 1 416 ? 86.816 16.177 -53.356 1.00 87.88 416 CYS A O 1
ATOM 3176 N N . LEU A 1 417 ? 84.676 16.634 -52.858 1.00 86.50 417 LEU A N 1
ATOM 3177 C CA . LEU A 1 417 ? 84.949 17.100 -51.498 1.00 86.50 417 LEU A CA 1
ATOM 3178 C C . LEU A 1 417 ? 84.516 16.069 -50.448 1.00 86.50 417 LEU A C 1
ATOM 3180 O O . LEU A 1 417 ? 83.513 15.380 -50.635 1.00 86.50 417 LEU A O 1
ATOM 3184 N N . PRO A 1 418 ? 85.220 15.984 -49.303 1.00 91.31 418 PRO A N 1
ATOM 3185 C CA . PRO A 1 418 ? 84.747 15.203 -48.168 1.00 91.31 418 PRO A CA 1
ATOM 3186 C C . PRO A 1 418 ? 83.351 15.653 -47.731 1.00 91.31 418 PRO A C 1
ATOM 3188 O O . PRO A 1 418 ? 83.043 16.851 -47.718 1.00 91.31 418 PRO A O 1
ATOM 3191 N N . VAL A 1 419 ? 82.525 14.686 -47.334 1.00 86.06 419 VAL A N 1
ATOM 3192 C CA . VAL A 1 419 ? 81.114 14.903 -46.988 1.00 86.06 419 VAL A CA 1
ATOM 3193 C C . VAL A 1 419 ? 80.968 15.956 -45.891 1.00 86.06 419 VAL A C 1
ATOM 3195 O O . VAL A 1 419 ? 80.089 16.809 -45.966 1.00 86.06 419 VAL A O 1
ATOM 3198 N N . GLU A 1 420 ? 81.868 15.954 -44.909 1.00 88.62 420 GLU A N 1
ATOM 3199 C CA . GLU A 1 420 ? 81.853 16.884 -43.781 1.00 88.62 420 GLU A CA 1
ATOM 3200 C C . GLU A 1 420 ? 82.127 18.328 -44.221 1.00 88.62 420 GLU A C 1
ATOM 3202 O O . GLU A 1 420 ? 81.570 19.271 -43.657 1.00 88.62 420 GLU A O 1
ATOM 3207 N N . VAL A 1 421 ? 82.963 18.510 -45.247 1.00 87.38 421 VAL A N 1
ATOM 3208 C CA . VAL A 1 421 ? 83.276 19.828 -45.812 1.00 87.38 421 VAL A CA 1
ATOM 3209 C C . VAL A 1 421 ? 82.091 20.340 -46.620 1.00 87.38 421 VAL A C 1
ATOM 3211 O O . VAL A 1 421 ? 81.691 21.490 -46.447 1.00 87.38 421 VAL A O 1
ATOM 3214 N N . MET A 1 422 ? 81.492 19.493 -47.460 1.00 88.62 422 MET A N 1
ATOM 3215 C CA . MET A 1 422 ? 80.345 19.899 -48.273 1.00 88.62 422 MET A CA 1
ATOM 3216 C C . MET A 1 422 ? 79.125 20.229 -47.405 1.00 88.62 422 MET A C 1
ATOM 3218 O O . MET A 1 422 ? 78.452 21.236 -47.620 1.00 88.62 422 MET A O 1
ATOM 3222 N N . ASP A 1 423 ? 78.889 19.442 -46.361 1.00 82.12 423 ASP A N 1
ATOM 3223 C CA . ASP A 1 423 ? 77.828 19.693 -45.394 1.00 82.12 423 ASP A CA 1
ATOM 3224 C C . ASP A 1 423 ? 78.059 21.001 -44.609 1.00 82.12 423 ASP A C 1
ATOM 3226 O O . ASP A 1 423 ? 77.136 21.800 -44.439 1.00 82.12 423 ASP A O 1
ATOM 3230 N N . ALA A 1 424 ? 79.300 21.306 -44.213 1.00 87.00 424 ALA A N 1
ATOM 3231 C CA . ALA A 1 424 ? 79.629 22.599 -43.609 1.00 87.00 424 ALA A CA 1
ATOM 3232 C C . ALA A 1 424 ? 79.390 23.776 -44.576 1.00 87.00 424 ALA A C 1
ATOM 3234 O O . ALA A 1 424 ? 78.806 24.789 -44.179 1.00 87.00 424 ALA A O 1
ATOM 3235 N N . CYS A 1 425 ? 79.782 23.639 -45.846 1.00 83.88 425 CYS A N 1
ATOM 3236 C CA . CYS A 1 425 ? 79.558 24.650 -46.881 1.00 83.88 425 CYS A CA 1
ATOM 3237 C C . CYS A 1 425 ? 78.063 24.910 -47.116 1.00 83.88 425 CYS A C 1
ATOM 3239 O O . CYS A 1 425 ? 77.638 26.068 -47.128 1.00 83.88 425 CYS A O 1
ATOM 3241 N N . MET A 1 426 ? 77.250 23.856 -47.224 1.00 83.75 426 MET A N 1
ATOM 3242 C CA . MET A 1 426 ? 75.802 23.992 -47.410 1.00 83.75 426 MET A CA 1
ATOM 3243 C C . MET A 1 426 ? 75.125 24.633 -46.199 1.00 83.75 426 MET A C 1
ATOM 3245 O O . MET A 1 426 ? 74.286 25.517 -46.367 1.00 83.75 426 MET A O 1
ATOM 3249 N N . ARG A 1 427 ? 75.547 24.296 -44.973 1.00 84.44 427 ARG A N 1
ATOM 3250 C CA . ARG A 1 427 ? 75.044 24.957 -43.755 1.00 84.44 427 ARG A CA 1
ATOM 3251 C C . ARG A 1 427 ? 75.355 26.455 -43.740 1.00 84.44 427 ARG A C 1
ATOM 3253 O O . ARG A 1 427 ? 74.518 27.242 -43.298 1.00 84.44 427 ARG A O 1
ATOM 3260 N N . ILE A 1 428 ? 76.538 26.864 -44.206 1.00 86.50 428 ILE A N 1
ATOM 3261 C CA . ILE A 1 428 ? 76.903 28.286 -44.312 1.00 86.50 428 ILE A CA 1
ATOM 3262 C C . ILE A 1 428 ? 76.042 28.978 -45.373 1.00 86.50 428 ILE A C 1
ATOM 3264 O O . ILE A 1 428 ? 75.484 30.039 -45.091 1.00 86.50 428 ILE A O 1
ATOM 3268 N N . ALA A 1 429 ? 75.883 28.373 -46.552 1.00 82.19 429 ALA A N 1
ATOM 3269 C CA . ALA A 1 429 ? 75.056 28.918 -47.627 1.00 82.19 429 ALA A CA 1
ATOM 3270 C C . ALA A 1 429 ? 73.590 29.092 -47.191 1.00 82.19 429 ALA A C 1
ATOM 3272 O O . ALA A 1 429 ? 73.025 30.178 -47.332 1.00 82.19 429 ALA A O 1
ATOM 3273 N N . GLU A 1 430 ? 72.996 28.073 -46.564 1.00 80.12 430 GLU A N 1
ATOM 3274 C CA . GLU A 1 430 ? 71.641 28.158 -46.011 1.00 80.12 430 GLU A CA 1
ATOM 3275 C C . GLU A 1 430 ? 71.512 29.243 -44.943 1.00 80.12 430 GLU A C 1
ATOM 3277 O O . GLU A 1 430 ? 70.493 29.933 -44.881 1.00 80.12 430 GLU A O 1
ATOM 3282 N N . ARG A 1 431 ? 72.522 29.397 -44.080 1.00 85.06 431 ARG A N 1
ATOM 3283 C CA . ARG A 1 431 ? 72.503 30.419 -43.032 1.00 85.06 431 ARG A CA 1
ATOM 3284 C C . ARG A 1 431 ? 72.522 31.824 -43.626 1.00 85.06 431 ARG A C 1
ATOM 3286 O O . ARG A 1 431 ? 71.708 32.642 -43.215 1.00 85.06 431 ARG A O 1
ATOM 3293 N N . ILE A 1 432 ? 73.386 32.081 -44.609 1.00 83.50 432 ILE A N 1
ATOM 3294 C CA . ILE A 1 432 ? 73.444 33.375 -45.305 1.00 83.50 432 ILE A CA 1
ATOM 3295 C C . ILE A 1 432 ? 72.095 33.685 -45.956 1.00 83.50 432 ILE A C 1
ATOM 3297 O O . ILE A 1 432 ? 71.582 34.791 -45.798 1.00 83.50 432 ILE A O 1
ATOM 3301 N N . ILE A 1 433 ? 71.483 32.703 -46.627 1.00 80.31 433 ILE A N 1
ATOM 3302 C CA . ILE A 1 433 ? 70.154 32.870 -47.226 1.00 80.31 433 ILE A CA 1
ATOM 3303 C C . ILE A 1 433 ? 69.128 33.229 -46.144 1.00 80.31 433 ILE A C 1
ATOM 3305 O O . ILE A 1 433 ? 68.412 34.212 -46.294 1.00 80.31 433 ILE A O 1
ATOM 3309 N N . ARG A 1 434 ? 69.078 32.504 -45.019 1.00 75.56 434 ARG A N 1
ATOM 3310 C CA . ARG A 1 434 ? 68.130 32.794 -43.925 1.00 75.56 434 ARG A CA 1
ATOM 3311 C C . ARG A 1 434 ? 68.329 34.181 -43.311 1.00 75.56 434 ARG A C 1
ATOM 3313 O O . ARG A 1 434 ? 67.337 34.846 -43.012 1.00 75.56 434 ARG A O 1
ATOM 3320 N N . ASP A 1 435 ? 69.574 34.617 -43.144 1.00 78.69 435 ASP A N 1
ATOM 3321 C CA . ASP A 1 435 ? 69.888 35.940 -42.599 1.00 78.69 435 ASP A CA 1
ATOM 3322 C C . ASP A 1 435 ? 69.442 37.054 -43.568 1.00 78.69 435 ASP A C 1
ATOM 3324 O O . ASP A 1 435 ? 68.855 38.053 -43.141 1.00 78.69 435 ASP A O 1
ATOM 3328 N N . LEU A 1 436 ? 69.620 36.853 -44.879 1.00 76.31 436 LEU A N 1
ATOM 3329 C CA . LEU A 1 436 ? 69.136 37.775 -45.912 1.00 76.31 436 LEU A CA 1
ATOM 3330 C C . LEU A 1 436 ? 67.603 37.812 -45.991 1.00 76.31 436 LEU A C 1
ATOM 3332 O O . LEU A 1 436 ? 67.035 38.903 -46.024 1.00 76.31 436 LEU A O 1
ATOM 3336 N N . LEU A 1 437 ? 66.926 36.659 -45.925 1.00 70.69 437 LEU A N 1
ATOM 3337 C CA . LEU A 1 437 ? 65.457 36.580 -45.888 1.00 70.69 437 LEU A CA 1
ATOM 3338 C C . LEU A 1 437 ? 64.881 37.377 -44.705 1.00 70.69 437 LEU A C 1
ATOM 3340 O O . LEU A 1 437 ? 63.856 38.050 -44.823 1.00 70.69 437 LEU A O 1
ATOM 3344 N N . ALA A 1 438 ? 65.549 37.328 -43.547 1.00 67.88 438 ALA A N 1
ATOM 3345 C CA . ALA A 1 438 ? 65.137 38.083 -42.368 1.00 67.88 438 ALA A CA 1
ATOM 3346 C C . ALA A 1 438 ? 65.342 39.599 -42.537 1.00 67.88 438 ALA A C 1
ATOM 3348 O O . ALA A 1 438 ? 64.487 40.379 -42.113 1.00 67.88 438 ALA A O 1
ATOM 3349 N N . ALA A 1 439 ? 66.448 40.018 -43.160 1.00 72.25 439 ALA A N 1
ATOM 3350 C CA . ALA A 1 439 ? 66.755 41.428 -43.399 1.00 72.25 439 ALA A CA 1
ATOM 3351 C C . ALA A 1 439 ? 65.839 42.065 -44.459 1.00 72.25 439 ALA A C 1
ATOM 3353 O O . ALA A 1 439 ? 65.447 43.224 -44.314 1.00 72.25 439 ALA A O 1
ATOM 3354 N N . HIS A 1 440 ? 65.470 41.306 -45.492 1.00 71.69 440 HIS A N 1
ATOM 3355 C CA . HIS A 1 440 ? 64.704 41.801 -46.639 1.00 71.69 440 HIS A CA 1
ATOM 3356 C C . HIS A 1 440 ? 63.211 41.440 -46.605 1.00 71.69 440 HIS A C 1
ATOM 3358 O O . HIS A 1 440 ? 62.460 41.879 -47.471 1.00 71.69 440 HIS A O 1
ATOM 3364 N N . GLN A 1 441 ? 62.759 40.755 -45.546 1.00 60.03 441 GLN A N 1
ATOM 3365 C CA . GLN A 1 441 ? 61.361 40.349 -45.325 1.00 60.03 441 GLN A CA 1
ATOM 3366 C C . GLN A 1 441 ? 60.786 39.478 -46.454 1.00 60.03 441 GLN A C 1
ATOM 3368 O O . GLN A 1 441 ? 59.581 39.505 -46.715 1.00 60.03 441 GLN A O 1
ATOM 3373 N N . GLY A 1 442 ? 61.656 38.697 -47.089 1.00 61.75 442 GLY A N 1
ATOM 3374 C CA . GLY A 1 442 ? 61.388 37.921 -48.292 1.00 61.75 442 GLY A CA 1
ATOM 3375 C C . GLY A 1 442 ? 62.675 37.569 -49.006 1.00 61.75 442 GLY A C 1
ATOM 3376 O O . GLY A 1 442 ? 63.641 38.358 -48.896 1.00 61.75 442 GLY A O 1
#

Organism: Haematococcus lacustris (NCBI:txid44745)

InterPro domains:
  IPR050697 Adenylyl/Guanylyl Cyclase Class-3/4 [PTHR43081] (2-442)

Sequence (442 aa):
CKISFYVAGIAASYIQNNGTQSGFWFDPDSDGSFMRPLVGNNEAMRTVLQLLVDLQAFMPSERTCSNGHPAFLAGKCLMTIDWGGVFRAALTSNISRPGMLGIAPLPGSTQILDRTTLKLVNCTPALCPMAQPYRTARVAPNVTRTLPGAWVNTAPFPAFGGWTASVAASSPPEVQLATLAFFAYITSLSLEPRLDCSPNNSWADVLNVSGSVDPFRQQHLDPANIGRWTAAGYDQGTTIQYLSALSMAMASPNVALDSRMAYEAKAGRSYRTFFESAYLAVSKNMTDYHMIDALLVLDRSLVQSQQETLQMLGNPDPLELRQQYWYLIGRVASFMFPVPPPLTSGVDSTREVVIGACLAGGLLLLFSLGLLAWQRVVRLRRNHRSALGKLLPPGAGPDTTLVLTDVQDSTTLYECLPVEVMDACMRIAERIIRDLLAAHQG

Foldseek 3Di:
DCQLVQLQQQLLLAEQFEFLLCARQFRLPDPDLATFGSCFPFASSLVSLVVVQVCVVVDDPDDDPALDDLCVLAVNDPDDDGDCLVLLLNCPGPQNDPPSDFAAADFHDQWYQPPVVSYTDGDDCVRHVQWDQDDWDDPDVVDTDDPPRGTTGHAGEPPPQDDDDDDDPPDDPVVSVVSVVVVCQCCPDDDDPPDPPRDRNLLVQCLDSRHPDHDDDPLQLDLVCLVSNVVSVRHSVRSPSVSVNVVCQVPDSRYHYADPAQLPVDPCLHSSNLSVQLSVQDHPPDDVVSNSVSSVSSSVSSRVSLVVRLVVDPHSRSVLRSVVSSVRSVVDDDDDDDPPPPPPPPPPVVVCVVVVVVVVVVVVVVVVVVVVLVVQVVVQVVVCADPVGHHHDDDDDPPDDDDDDDDPPLVVVCVPDDPVVSVVVVVVVVVVVVVVCVVVVD

Secondary structure (DSSP, 8-state):
--HHHHHHHHHHHHH--S-GGG-SSB-TT--SSSPPBSSSSSHHHHHHHHHHHHHTTTS-SS---SSS-HHHHTT--S-----HHHHHHHTTSTT-STTS----PPP-BSEEEETTTTEEEE--TTT-TT-EE-PPEEEETTEEE--TT-EEB-----TT--------TTS-HHHHHHHHHHHHHHH-----TT-TTS--HHHHHHH-TT------SHHHH-GGGHHHHHHTT--HHHHHHHHHHHHHHHT-TT--PPP-SGGG-STT-SHHHHHHHHHHT--TT--HHHHHHHHHHHHHHHHHHHHHHHTTSSS--HHHHHHHHHHHTTSSS---PPPPP-------HHHHHHHHHHHHHHHHHHHHHHHHHHHHHHHHHHTTB-TTSPBPPPPSSTT--------TTHHHHHHHS-HHHHHHHHHHHHHHHHHHHHHHT-